Protein AF-A0A7W1LAW1-F1 (afdb_monomer)

Solvent-accessible surface area (backbone atoms only — not comparable to full-atom values): 31110 Å² total; per-residue (Å²): 113,47,25,36,40,36,45,37,29,36,28,48,44,79,23,40,39,63,54,50,52,53,54,48,34,58,75,53,69,32,16,37,35,33,28,38,26,13,48,27,31,40,35,38,43,34,35,48,66,65,42,53,53,50,50,54,53,42,59,76,77,46,74,44,93,70,39,42,81,74,46,75,48,78,43,81,50,84,79,80,81,58,91,52,61,48,80,49,80,64,45,84,46,90,96,44,71,52,47,71,36,72,60,38,70,74,40,72,68,58,52,49,38,31,73,30,88,86,38,91,41,42,71,37,92,75,64,58,41,23,88,25,26,84,35,46,80,40,51,74,48,71,37,74,42,34,79,33,26,70,49,48,84,44,64,66,42,72,70,54,45,52,34,30,72,31,85,88,36,79,35,27,72,21,58,76,60,61,41,79,89,34,37,88,81,54,66,31,72,48,98,88,66,51,77,38,57,45,75,58,13,56,54,51,50,52,52,40,28,75,72,42,33,78,45,79,45,78,54,88,91,46,76,42,84,44,52,37,89,87,34,64,67,27,47,52,52,48,24,62,78,67,72,44,85,74,75,77,65,72,61,51,60,76,69,72,59,83,62,72,45,68,73,26,79,80,68,78,64,90,82,54,83,50,48,55,67,33,86,60,41,24,62,53,46,15,53,50,37,31,54,48,31,68,74,44,56,82,62,42,36,30,15,59,43,46,23,47,58,56,45,17,36,35,18,11,44,71,31,62,34,92,71,41,33,70,35,70,41,45,20,49,41,17,35,54,33,50,39,49,17,34,46,43,19,53,52,41,29,39,77,62,26,76,77,45,34,34,45,45,32,31,65,55,63,43,52,38,45,75,52,93,48,69,67,45,41,52,50,21,54,49,53,55,52,57,68,44,46,50,58,25,44,38,62,38,43,86,67,56,73,68,58,49,50,53,40,45,79,36,75,42,51,70,70,58,52,54,45,30,57,71,60,42,72,64,95,47,42,32,42,18,39,23,49,47,53,72,33,22,34,33,36,44,97,86,76,50,72,50,72,36,70,80,74,46,66,52,56,56,50,45,56,52,35,73,73,67,72,49,41,32,24,40,52,30,31,58,42,54,66,93,50,21,49,62,48,51,54,52,55,49,50,38,52,54,52,40,31,76,73,67,44,52,55,65,50,76,43,66,48,32,68,40,39,42,63,19,61,96,55,71,64,65,47,94,73,79,40,78,42,61,36,25,29,13,40,89,86,68,47,72,34,74,41,30,55,52,50,52,48,50,47,71,77,46,70,83,60,67,63,65,51,102,59,96,81,79,86,83,130

Radius of gyration: 33.54 Å; Cα contacts (8 Å, |Δi|>4): 1027; chains: 1; bounding box: 86×45×91 Å

Mean predicted aligned error: 12.06 Å

Nearest PDB structures (foldseek):
  3vth-assembly1_A  TM=9.175E-01  e=1.031E-30  Caldanaerobacter subterraneus subsp. tengcongensis MB4
  2ces-assembly1_A  TM=7.962E-01  e=9.218E-17  Thermotoga maritima
  1oin-assembly1_A  TM=7.964E-01  e=3.143E-16  Thermotoga maritima
  2ces-assembly2_B  TM=7.969E-01  e=3.745E-16  Thermotoga maritima
  2cbu-assembly1_A  TM=7.897E-01  e=8.993E-16  Thermotoga maritima

Sequence (571 aa):
LKRARLEIYGVVQGVGFRPFVYAAAKKFNLKGFVGNASGGVFVEVEGETADLSDFQNFLNSNHPPLAHITAIHTKEIAMQFSTDFYIAESENRAGENTLVSPDVSVCEDCRRELFDDNDRRFRYPFINCTNCGTRFTITKDVPYDRPKTTMSVFEMCEQCQNEYDNPLDRRFHAQPNACAECGPNVWFIGKNGEKICEENAISATQNALLNGEIVAVKGIGGFHLACDAGNNEALSKLRMRKGRIDKPFAVMREMNIEPILDLCHFGMPDWLGNSFQDPEFPEAFARYARAFATRYPWIKFYTPVNEIFICAKFSALNGWWNEQEKSDRAFITATKNLVKASVLAMKEILEIQPEAVFIQSESSERTHAVCNCEETQKRADWENQVRFLPFDLLYCHQVRADVHGWLLDNGVSQDEYDWFMSHGIYERCVMGNDYYETNERILQHDGGEYVGEVFGWYLVTHEYYLRYRKPVMHTETNQKSQDAVVWLWRQWQNLLYMRERGIPVLGFTWYSLIDQVDWDTELREANNRVNPFGLYDMNRKIRPVGEAYKQIIKEYEEISVVPRSGILSVT

Secondary structure (DSSP, 8-state):
-EEEEEEEEEE-BSSSHHHHHHHHHHHTT-EEEEEEETTEEEEEEEE-HHHHHHHHHHHHH---TT-EEEEEEEEEE-----S-EEEPPPBP-TT---PBPPPBPPPHHHHHHHH-TTSTTTT-TT--BTTBB-SGGGB-SSS--GGGBGGGGSPPPHHHHHHHH-TTSTTTT-TT---TTTS---EEE-TT--EEETHHHHHHHHHHHHTT--EEEE-SSSEEEE--TT-HHHHHHHHHHHT-SSSPPTHHHHTT-PPEEES-SS---TTSTTGGG-TTHHHHHHHHHHHHHHH-TT--EEESSS-HHHHHIIIIIS--STT---SHHHHHHHHHHHHHHHHHHHHHHHHH-TT-EEEEEEE--EEEESSS-HHHHHHHHHHHHHTTHHHHHHTTPPPPHHHHHHHHHTT--HHHHHHHHHH---TTEEEEEE--GGGEEEE-TTS-EEES-SSHHHHHHHHHHHHH---EEE------TTTHHHHHHHHHHHHHHHHHTT--EEEE--S-SS-EESGGGTTSS----EE--SSB-TT-PBPHHHHHHHHHHHHHTT--SS-SS------

Foldseek 3Di:
DFKKKKFWAAQQALQCNQLVLQVLCVVLVWAFEWEAEQGGIMTMTDDDPVSVVVSVVCPVVDDGPQDDTPDMDMDTDDDDPGPHYYYDYYYYDPPHHGDKTAAFDADPVQVCLCCDPPRQQPVPPQGDASRHGHIPLFAQGDPDALCRGVNVVFDADPVQVCLCCDSVHRRPVNRQGHHPPRHDWDWAQDPVRDIDTHPVRVVVVVVCQVVLHWDFDQDSNGTDIDHDPVDPVSVVVVCVVVVPPDDDDPVCVVVVDQDADELAPLDDDPPQPQPLLRLCLLVVLLVVLLVVCQSVVPHAHYASHAALLCSLCCVACCLQGRNRHRDLLSSLSSLLSSLSSRLSSVVSNCVSHVNHAYAHEHELAAEAEPDPDPVSVVVRVVVLQVSCVSVCLQLLNDGDPVVVVSSVVSDQDPVSSVCSNPRHDQPRYAYAYEDEQQRYWYQDPVRDIDGGDDPDDQVSVVVVCVRRVHAYEPAEYWDAQVCGQVVVVVNVVSVVVCLVVVRQYQYYDYPDQEWDAPCVVPPSDRPRDTGRTHCAYPVRHGGPNVVSVVVCCVVCVPPDSGRPPDDDDDD

Structure (mmCIF, N/CA/C/O backbone):
data_AF-A0A7W1LAW1-F1
#
_entry.id   AF-A0A7W1LAW1-F1
#
loop_
_atom_site.group_PDB
_atom_site.id
_atom_site.type_symbol
_atom_site.label_atom_id
_atom_site.label_alt_id
_atom_site.label_comp_id
_atom_site.label_asym_id
_atom_site.label_entity_id
_atom_site.label_seq_id
_atom_site.pdbx_PDB_ins_code
_atom_site.Cartn_x
_atom_site.Cartn_y
_atom_site.Cartn_z
_atom_site.occupancy
_atom_site.B_iso_or_equiv
_atom_site.auth_seq_id
_atom_site.auth_comp_id
_atom_site.auth_asym_id
_atom_site.auth_atom_id
_atom_site.pdbx_PDB_model_num
ATOM 1 N N . LEU A 1 1 ? -57.074 2.735 32.587 1.00 86.19 1 LEU A N 1
ATOM 2 C CA . LEU A 1 1 ? -55.701 2.271 32.866 1.00 86.19 1 LEU A CA 1
ATOM 3 C C . LEU A 1 1 ? -55.541 0.862 32.322 1.00 86.19 1 LEU A C 1
ATOM 5 O O . LEU A 1 1 ? -56.518 0.117 32.331 1.00 86.19 1 LEU A O 1
ATOM 9 N N . LYS A 1 2 ? -54.350 0.522 31.842 1.00 93.00 2 LYS A N 1
ATOM 10 C CA . LYS A 1 2 ? -53.961 -0.823 31.414 1.00 93.00 2 LYS A CA 1
ATOM 11 C C . LYS A 1 2 ? -52.594 -1.158 31.997 1.00 93.00 2 LYS A C 1
ATOM 13 O O . LYS A 1 2 ? -51.851 -0.251 32.366 1.00 93.00 2 LYS A O 1
ATOM 18 N N . ARG A 1 3 ? -52.260 -2.447 32.025 1.00 95.12 3 ARG A N 1
ATOM 19 C CA . ARG A 1 3 ? -50.914 -2.931 32.325 1.00 95.12 3 ARG A CA 1
ATOM 20 C C . ARG A 1 3 ? -50.443 -3.869 31.223 1.00 95.12 3 ARG A C 1
ATOM 22 O O . ARG A 1 3 ? -51.189 -4.746 30.791 1.00 95.12 3 ARG A O 1
ATOM 29 N N . ALA A 1 4 ? -49.210 -3.691 30.773 1.00 95.19 4 ALA A N 1
ATOM 30 C CA . ALA A 1 4 ? -48.601 -4.511 29.738 1.00 95.19 4 ALA A CA 1
ATOM 31 C C . ALA A 1 4 ? -47.222 -5.008 30.177 1.00 95.19 4 ALA A C 1
ATOM 33 O O . ALA A 1 4 ? -46.466 -4.269 30.808 1.00 95.19 4 ALA A O 1
ATOM 34 N N . ARG A 1 5 ? -46.898 -6.247 29.799 1.00 95.50 5 ARG A N 1
ATOM 35 C CA . ARG A 1 5 ? -45.541 -6.794 29.824 1.00 95.50 5 ARG A CA 1
ATOM 36 C C . ARG A 1 5 ? -44.975 -6.764 28.412 1.00 95.50 5 ARG A C 1
ATOM 38 O O . ARG A 1 5 ? -45.609 -7.272 27.488 1.00 95.50 5 ARG A O 1
ATOM 45 N N . LEU A 1 6 ? -43.805 -6.163 28.258 1.00 95.19 6 LEU A N 1
ATOM 46 C CA . LEU A 1 6 ? -43.027 -6.146 27.031 1.00 95.19 6 LEU A CA 1
ATOM 47 C C . LEU A 1 6 ? -41.805 -7.045 27.227 1.00 95.19 6 LEU A C 1
ATOM 49 O O . LEU A 1 6 ? -41.094 -6.912 28.222 1.00 95.19 6 LEU A O 1
ATOM 53 N N . GLU A 1 7 ? -41.551 -7.929 26.272 1.00 94.00 7 GLU A N 1
ATOM 54 C CA . GLU A 1 7 ? -40.314 -8.702 26.160 1.00 94.00 7 GLU A CA 1
ATOM 55 C C . GLU A 1 7 ? -39.546 -8.206 24.935 1.00 94.00 7 GLU A C 1
ATOM 57 O O . GLU A 1 7 ? -40.050 -8.236 23.813 1.00 94.00 7 GLU A O 1
ATOM 62 N N . ILE A 1 8 ? -38.350 -7.675 25.172 1.00 93.81 8 ILE A N 1
ATOM 63 C CA . ILE A 1 8 ? -37.540 -6.962 24.188 1.00 93.81 8 ILE A CA 1
ATOM 64 C C . ILE A 1 8 ? -36.292 -7.796 23.904 1.00 93.81 8 ILE A C 1
ATOM 66 O O . ILE A 1 8 ? -35.518 -8.093 24.817 1.00 93.81 8 ILE A O 1
ATOM 70 N N . TYR A 1 9 ? -36.081 -8.134 22.635 1.00 91.94 9 TYR A N 1
ATOM 71 C CA . TYR A 1 9 ? -35.004 -9.011 22.175 1.00 91.94 9 TYR A CA 1
ATOM 72 C C . TYR A 1 9 ? -33.996 -8.258 21.305 1.00 91.94 9 TYR A C 1
ATOM 74 O O . TYR A 1 9 ? -34.349 -7.327 20.578 1.00 91.94 9 TYR A O 1
ATOM 82 N N . GLY A 1 10 ? -32.742 -8.710 21.310 1.00 89.00 10 GLY A N 1
ATOM 83 C CA . GLY A 1 10 ? -31.650 -8.155 20.505 1.00 89.00 10 GLY A CA 1
ATOM 84 C C . GLY A 1 10 ? -30.443 -7.771 21.356 1.00 89.00 10 GLY A C 1
ATOM 85 O O . GLY A 1 10 ? -30.240 -8.314 22.441 1.00 89.00 10 GLY A O 1
ATOM 86 N N . VAL A 1 11 ? -29.649 -6.809 20.884 1.00 89.88 11 VAL A N 1
ATOM 87 C CA . VAL A 1 11 ? -28.545 -6.220 21.657 1.00 89.88 11 VAL A CA 1
ATOM 88 C C . VAL A 1 11 ? -29.133 -5.153 22.576 1.00 89.88 11 VAL A C 1
ATOM 90 O O . VAL A 1 11 ? -29.127 -3.965 22.268 1.00 89.88 11 VAL A O 1
ATOM 93 N N . VAL A 1 12 ? -29.729 -5.589 23.683 1.00 91.00 12 VAL A N 1
ATOM 94 C CA . VAL A 1 12 ? -30.461 -4.713 24.622 1.00 91.00 12 VAL A CA 1
ATOM 95 C C . VAL A 1 12 ? -29.936 -4.799 26.053 1.00 91.00 12 VAL A C 1
ATOM 97 O O . VAL A 1 12 ? -30.442 -4.138 26.955 1.00 91.00 12 VAL A O 1
ATOM 100 N N . GLN A 1 13 ? -28.867 -5.563 26.271 1.00 89.69 13 GLN A N 1
ATOM 101 C CA . GLN A 1 13 ? -28.192 -5.678 27.557 1.00 89.69 13 GLN A CA 1
ATOM 102 C C . GLN A 1 13 ? -26.779 -5.105 27.504 1.00 89.69 13 GLN A C 1
ATOM 104 O O . GLN A 1 13 ? -26.076 -5.215 26.504 1.00 89.69 13 GLN A O 1
ATOM 109 N N . GLY A 1 14 ? -26.369 -4.452 28.593 1.00 84.56 14 GLY A N 1
ATOM 110 C CA . GLY A 1 14 ? -25.075 -3.768 28.669 1.00 84.56 14 GLY A CA 1
ATOM 111 C C . GLY A 1 14 ? -24.965 -2.505 27.81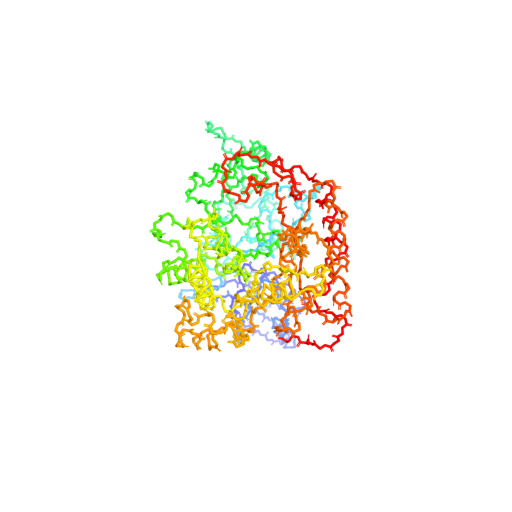3 1.00 84.56 14 GLY A C 1
ATOM 112 O O . GLY A 1 14 ? -23.883 -1.955 27.685 1.00 84.56 14 GLY A O 1
ATOM 113 N N . VAL A 1 15 ? -26.070 -1.999 27.270 1.00 88.56 15 VAL A N 1
ATOM 114 C CA . VAL A 1 15 ? -26.092 -0.841 26.353 1.00 88.56 15 VAL A CA 1
ATOM 115 C C . VAL A 1 15 ? -26.802 0.383 26.939 1.00 88.56 15 VAL A C 1
ATOM 117 O O . VAL A 1 15 ? -27.294 1.230 26.207 1.00 88.56 15 VAL A O 1
ATOM 120 N N . GLY A 1 16 ? -26.946 0.453 28.267 1.00 89.06 16 GLY A N 1
ATOM 121 C CA . GLY A 1 16 ? -27.706 1.529 28.923 1.00 89.06 16 GLY A CA 1
ATOM 122 C C . GLY A 1 16 ? -29.227 1.435 28.736 1.00 89.06 16 GLY A C 1
ATOM 123 O O . GLY A 1 16 ? -29.941 2.397 29.004 1.00 89.06 16 GLY A O 1
ATOM 124 N N . PHE A 1 17 ? -29.746 0.277 28.311 1.00 92.94 17 PHE A N 1
ATOM 125 C CA . PHE A 1 17 ? -31.169 0.111 27.998 1.00 92.94 17 PHE A CA 1
ATOM 126 C C . PHE A 1 17 ? -32.091 0.244 29.220 1.00 92.94 17 PHE A C 1
ATOM 128 O O . PHE A 1 17 ? -33.123 0.898 29.135 1.00 92.94 17 PHE A O 1
ATOM 135 N N . ARG A 1 18 ? -31.714 -0.314 30.381 1.00 93.62 18 ARG A N 1
ATOM 136 C CA . ARG A 1 18 ? -32.492 -0.184 31.632 1.00 93.62 18 ARG A CA 1
ATOM 137 C C . ARG A 1 18 ? -32.655 1.289 32.066 1.00 93.62 18 ARG A C 1
ATOM 139 O O . ARG A 1 18 ? -33.799 1.705 32.238 1.00 93.62 18 ARG A O 1
ATOM 146 N N . PRO A 1 19 ? -31.578 2.104 32.149 1.00 91.25 19 PRO A N 1
ATOM 147 C CA . PRO A 1 19 ? -31.673 3.560 32.307 1.00 91.25 19 PRO A CA 1
ATOM 148 C C . PRO A 1 19 ? -32.594 4.250 31.303 1.00 91.25 19 PRO A C 1
ATOM 150 O O . PRO A 1 19 ? -33.425 5.071 31.683 1.00 91.25 19 PRO A O 1
ATOM 153 N N . PHE A 1 20 ? -32.464 3.902 30.021 1.00 93.38 20 PHE A N 1
ATOM 154 C CA . PHE A 1 20 ? -33.264 4.491 28.952 1.00 93.38 20 PHE A CA 1
ATOM 155 C C . PHE A 1 20 ? -34.761 4.208 29.131 1.00 93.38 20 PHE A C 1
ATOM 157 O O . PHE A 1 20 ? -35.575 5.130 29.080 1.00 93.38 20 PHE A O 1
ATOM 164 N N . VAL A 1 21 ? -35.117 2.953 29.415 1.00 95.00 21 VAL A N 1
ATOM 165 C CA . VAL A 1 21 ? -36.499 2.542 29.688 1.00 95.00 21 VAL A CA 1
ATOM 166 C C . VAL A 1 21 ? -37.039 3.222 30.946 1.00 95.00 21 VAL A C 1
ATOM 168 O O . VAL A 1 21 ? -38.169 3.704 30.932 1.00 95.00 21 VAL A O 1
ATOM 171 N N . TYR A 1 22 ? -36.237 3.316 32.010 1.00 94.38 22 TYR A N 1
ATOM 172 C CA . TYR A 1 22 ? -36.608 4.023 33.237 1.00 94.38 22 TYR A CA 1
ATOM 173 C C . TYR A 1 22 ? -36.934 5.500 32.970 1.00 94.38 22 TYR A C 1
ATOM 175 O O . TYR A 1 22 ? -37.996 5.985 33.364 1.00 94.38 22 TYR A O 1
ATOM 183 N N . ALA A 1 23 ? -36.062 6.210 32.248 1.00 92.31 23 ALA A N 1
ATOM 184 C CA . ALA A 1 23 ? -36.278 7.610 31.894 1.00 92.31 23 ALA A CA 1
ATOM 185 C C . ALA A 1 23 ? -37.520 7.793 31.005 1.00 92.31 23 ALA A C 1
ATOM 187 O O . ALA A 1 23 ? -38.315 8.709 31.229 1.00 92.31 23 ALA A O 1
ATOM 188 N N . ALA A 1 24 ? -37.725 6.898 30.034 1.00 93.88 24 ALA A N 1
ATOM 189 C CA . ALA A 1 24 ? -38.908 6.906 29.184 1.00 93.88 24 ALA A CA 1
ATOM 190 C C . ALA A 1 24 ? -40.191 6.678 30.001 1.00 93.88 24 ALA A C 1
ATOM 192 O O . ALA A 1 24 ? -41.136 7.453 29.876 1.00 93.88 24 ALA A O 1
ATOM 193 N N . ALA A 1 25 ? -40.219 5.686 30.894 1.00 94.50 25 ALA A N 1
ATOM 194 C CA . ALA A 1 25 ? -41.386 5.409 31.728 1.00 94.50 25 ALA A CA 1
ATOM 195 C C . ALA A 1 25 ? -41.758 6.612 32.610 1.00 94.50 25 ALA A C 1
ATOM 197 O O . ALA A 1 25 ? -42.929 6.980 32.683 1.00 94.50 25 ALA A O 1
ATOM 198 N N . LYS A 1 26 ? -40.767 7.294 33.204 1.00 93.06 26 LYS A N 1
ATOM 199 C CA . LYS A 1 26 ? -40.995 8.533 33.967 1.00 93.06 26 LYS A CA 1
ATOM 200 C C . LYS A 1 26 ? -41.531 9.665 33.086 1.00 93.06 26 LYS A C 1
ATOM 202 O O . LYS A 1 26 ? -42.456 10.356 33.504 1.00 93.06 26 LYS A O 1
ATOM 207 N N . LYS A 1 27 ? -41.000 9.833 31.868 1.00 93.00 27 LYS A N 1
ATOM 208 C CA . LYS A 1 27 ? -41.452 10.849 30.899 1.00 93.00 27 LYS A CA 1
ATOM 209 C C . LYS A 1 27 ? -42.930 10.689 30.525 1.00 93.00 27 LYS A C 1
ATOM 211 O O . LYS A 1 27 ? -43.625 11.691 30.411 1.00 93.00 27 LYS A O 1
ATOM 216 N N . PHE A 1 28 ? -43.397 9.453 30.362 1.00 93.81 28 PHE A N 1
ATOM 217 C CA . PHE A 1 28 ? -44.795 9.130 30.042 1.00 93.81 28 PHE A CA 1
ATOM 218 C C . PHE A 1 28 ? -45.654 8.847 31.289 1.00 93.81 28 PHE A C 1
ATOM 220 O O . PHE A 1 28 ? -46.744 8.306 31.174 1.00 93.81 28 PHE A O 1
ATOM 227 N N . ASN A 1 29 ? -45.165 9.178 32.492 1.00 92.75 29 ASN A N 1
ATOM 228 C CA . ASN A 1 29 ? -45.861 8.972 33.768 1.00 92.75 29 ASN A CA 1
ATOM 229 C C . ASN A 1 29 ? -46.359 7.525 34.019 1.00 92.75 29 ASN A C 1
ATOM 231 O O . ASN A 1 29 ? -47.333 7.302 34.741 1.00 92.75 29 ASN A O 1
ATOM 235 N N . LEU A 1 30 ? -45.660 6.528 33.473 1.00 95.12 30 LEU A N 1
ATOM 236 C CA . LEU A 1 30 ? -45.967 5.107 33.648 1.00 95.12 30 LEU A CA 1
ATOM 237 C C . LEU A 1 30 ? -45.359 4.561 34.948 1.00 95.12 30 LEU A C 1
ATOM 239 O O . LEU A 1 30 ? -44.308 5.020 35.402 1.00 95.12 30 LEU A O 1
ATOM 243 N N . LYS A 1 31 ? -46.018 3.564 35.547 1.00 96.06 31 LYS A N 1
ATOM 244 C CA . LYS A 1 31 ? -45.586 2.860 36.774 1.00 96.06 31 LYS A CA 1
ATOM 245 C C . LYS A 1 31 ? -45.232 1.409 36.460 1.00 96.06 31 LYS A C 1
ATOM 247 O O . LYS A 1 31 ? -45.749 0.868 35.492 1.00 96.06 31 LYS A O 1
ATOM 252 N N . GLY A 1 32 ? -44.362 0.766 37.239 1.00 95.81 32 GLY A N 1
ATOM 253 C CA . GLY A 1 32 ? -43.934 -0.618 36.996 1.00 95.81 32 GLY A CA 1
ATOM 254 C C . GLY A 1 32 ? -42.427 -0.833 37.134 1.00 95.81 32 GLY A C 1
ATOM 255 O O . GLY A 1 32 ? -41.823 -0.333 38.079 1.00 95.81 32 GLY A O 1
ATOM 256 N N . PHE A 1 33 ? -41.814 -1.614 36.246 1.00 96.06 33 PHE A N 1
ATOM 257 C CA . PHE A 1 33 ? -40.379 -1.888 36.323 1.00 96.06 33 PHE A CA 1
ATOM 258 C C . PHE A 1 33 ? 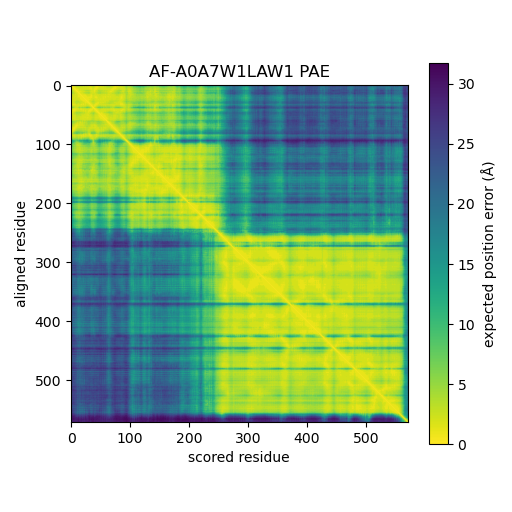-39.753 -2.371 35.012 1.00 96.06 33 PHE A C 1
ATOM 260 O O . PHE A 1 33 ? -40.438 -2.806 34.090 1.00 96.06 33 PHE A O 1
ATOM 267 N N . VAL A 1 34 ? -38.420 -2.332 34.950 1.00 96.44 34 VAL A N 1
ATOM 268 C CA . VAL A 1 34 ? -37.607 -2.931 33.878 1.00 96.44 34 VAL A CA 1
ATOM 269 C C . VAL A 1 34 ? -36.488 -3.789 34.461 1.00 96.44 34 VAL A C 1
ATOM 271 O O . VAL A 1 34 ? -35.840 -3.372 35.414 1.00 96.44 34 VAL A O 1
ATOM 274 N N . GLY A 1 35 ? -36.219 -4.954 33.877 1.00 93.81 35 GLY A N 1
ATOM 275 C CA . GLY A 1 35 ? -35.133 -5.841 34.301 1.00 93.81 35 GLY A CA 1
ATOM 276 C C . GLY A 1 35 ? -34.525 -6.623 33.138 1.00 93.81 35 GLY A C 1
ATOM 277 O O . GLY A 1 35 ? -35.099 -6.701 32.049 1.00 93.81 35 GLY A O 1
ATOM 278 N N . ASN A 1 36 ? -33.339 -7.194 33.351 1.00 92.75 36 ASN A N 1
ATOM 279 C CA . ASN A 1 36 ? -32.736 -8.091 32.365 1.00 92.75 36 ASN A CA 1
ATOM 280 C C . ASN A 1 36 ? -33.229 -9.525 32.600 1.00 92.75 36 ASN A C 1
ATOM 282 O O . ASN A 1 36 ? -33.278 -9.984 33.736 1.00 92.75 36 ASN A O 1
ATOM 286 N N . ALA A 1 37 ? -33.527 -10.256 31.531 1.00 89.69 37 ALA A N 1
ATOM 287 C CA . ALA A 1 37 ? -33.763 -11.698 31.556 1.00 89.69 37 ALA A CA 1
ATOM 288 C C . ALA A 1 37 ? -32.738 -12.433 30.684 1.00 89.69 37 ALA A C 1
ATOM 290 O O . ALA A 1 37 ? -32.059 -11.815 29.868 1.00 89.69 37 ALA A O 1
ATOM 291 N N . SER A 1 38 ? -32.615 -13.753 30.817 1.00 86.06 38 SER A N 1
ATOM 292 C CA . SER A 1 38 ? -31.659 -14.528 30.009 1.00 86.06 38 SER A CA 1
ATOM 293 C C . SER A 1 38 ? -31.866 -14.344 28.493 1.00 86.06 38 SER A C 1
ATOM 295 O O . SER A 1 38 ? -30.883 -14.265 27.761 1.00 86.06 38 SER A O 1
ATOM 297 N N . GLY A 1 39 ? -33.112 -14.174 28.027 1.00 84.38 39 GLY A N 1
ATOM 298 C CA . GLY A 1 39 ? -33.441 -13.925 26.618 1.00 84.38 39 GLY A CA 1
ATOM 299 C C . GLY A 1 39 ? -33.468 -12.462 26.151 1.00 84.38 39 GLY A C 1
ATOM 300 O O . GLY A 1 39 ? -33.594 -12.225 24.954 1.00 84.38 39 GLY A O 1
ATOM 301 N N . GLY A 1 40 ? -33.356 -11.461 27.033 1.00 91.50 40 GLY A N 1
ATOM 302 C CA . GLY A 1 40 ? -33.563 -10.061 26.631 1.00 91.50 40 GLY A CA 1
ATOM 303 C C . GLY A 1 40 ? -33.835 -9.102 27.786 1.00 91.50 40 GLY A C 1
ATOM 304 O O . GLY A 1 40 ? -33.320 -9.276 28.885 1.00 91.50 40 GLY A O 1
ATOM 305 N N . VAL A 1 41 ? -34.627 -8.063 27.556 1.00 93.94 41 VAL A N 1
ATOM 306 C CA . VAL A 1 41 ? -35.091 -7.138 28.604 1.00 93.94 41 VAL A CA 1
ATOM 307 C C . VAL A 1 41 ? -36.594 -7.301 28.761 1.00 93.94 41 VAL A C 1
ATOM 309 O O . VAL A 1 41 ? -37.316 -7.320 27.768 1.00 93.94 41 VAL A O 1
ATOM 312 N N . PHE A 1 42 ? -37.074 -7.4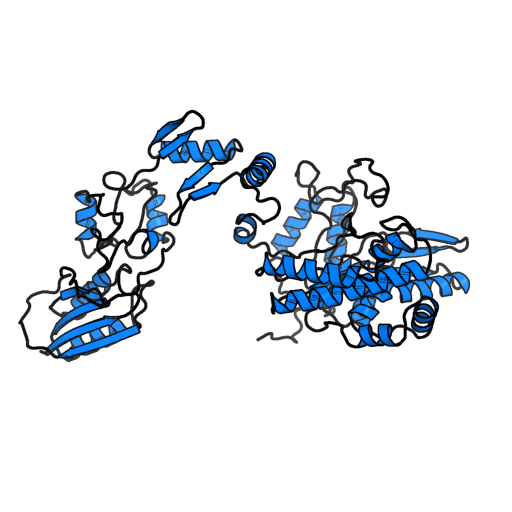02 29.998 1.00 94.75 42 PHE A N 1
ATOM 313 C CA . PHE A 1 42 ? -38.504 -7.352 30.282 1.00 94.75 42 PHE A CA 1
ATOM 314 C C . PHE A 1 42 ? -38.870 -5.999 30.880 1.00 94.75 42 PHE A C 1
ATOM 316 O O . PHE A 1 42 ? -38.135 -5.435 31.691 1.00 94.75 42 PHE A O 1
ATOM 323 N N . VAL A 1 43 ? -40.028 -5.491 30.479 1.00 96.25 43 VAL A N 1
ATOM 324 C CA . VAL A 1 43 ? -40.603 -4.251 30.992 1.00 96.25 43 VAL A CA 1
ATOM 325 C C . VAL A 1 43 ? -42.037 -4.533 31.388 1.00 96.25 43 VAL A C 1
ATOM 327 O O . VAL A 1 43 ? -42.793 -5.099 30.605 1.00 96.25 43 VAL A O 1
ATOM 330 N N . GLU A 1 44 ? -42.437 -4.109 32.575 1.00 96.00 44 GLU A N 1
ATOM 331 C CA . GLU A 1 44 ? -43.839 -4.044 32.953 1.00 96.00 44 GLU A CA 1
ATOM 332 C C . GLU A 1 44 ? -44.221 -2.598 33.213 1.00 96.00 44 GLU A C 1
ATOM 334 O O . GLU A 1 44 ? -43.578 -1.909 34.000 1.00 96.00 44 GLU A O 1
ATOM 339 N N . VAL A 1 45 ? -45.263 -2.140 32.529 1.00 96.00 45 VAL A N 1
ATOM 340 C CA . VAL A 1 45 ? -45.755 -0.765 32.613 1.00 96.00 45 VAL A CA 1
ATOM 341 C C . VAL A 1 45 ? -47.257 -0.757 32.833 1.00 96.00 45 VAL A C 1
ATOM 343 O O . VAL A 1 45 ? -47.995 -1.516 32.207 1.00 96.00 45 VAL A O 1
ATOM 346 N N . GLU A 1 46 ? -47.703 0.123 33.717 1.00 95.19 46 GLU A N 1
ATOM 347 C CA . GLU A 1 46 ? -49.089 0.389 34.068 1.00 95.19 46 GLU A CA 1
ATOM 348 C C . GLU A 1 46 ? -49.363 1.892 33.938 1.00 95.19 46 GLU A C 1
ATOM 350 O O . GLU A 1 46 ? -48.580 2.711 34.423 1.00 95.19 46 GLU A O 1
ATOM 355 N N . GLY A 1 47 ? -50.460 2.259 33.275 1.00 94.50 47 GLY A N 1
ATOM 356 C CA . GLY A 1 47 ? -50.806 3.662 33.035 1.00 94.50 47 GLY A CA 1
ATOM 357 C C . GLY A 1 47 ? -52.026 3.852 32.140 1.00 94.50 47 GLY A C 1
ATOM 358 O O . GLY A 1 47 ? -52.819 2.925 31.927 1.00 94.50 47 GLY A O 1
ATOM 359 N N . GLU A 1 48 ? -52.222 5.071 31.640 1.00 94.19 48 GLU A N 1
ATOM 360 C CA . GLU A 1 48 ? -53.272 5.347 30.664 1.00 94.19 48 GLU A CA 1
ATOM 361 C C . GLU A 1 48 ? -52.977 4.649 29.333 1.00 94.19 48 GLU A C 1
ATOM 363 O O . GLU A 1 48 ? -51.829 4.441 28.946 1.00 94.19 48 GLU A O 1
ATOM 368 N N . THR A 1 49 ? -54.033 4.248 28.622 1.00 91.19 49 THR A N 1
ATOM 369 C CA . THR A 1 49 ? -53.886 3.515 27.357 1.00 91.19 49 THR A CA 1
ATOM 370 C C . THR A 1 49 ? -53.115 4.331 26.315 1.00 91.19 49 THR A C 1
ATOM 372 O O . THR A 1 49 ? -52.350 3.750 25.552 1.00 91.19 49 THR A O 1
ATOM 375 N N . ALA A 1 50 ? -53.300 5.656 26.299 1.00 91.88 50 ALA A N 1
ATOM 376 C CA . ALA A 1 50 ? -52.585 6.559 25.400 1.00 91.88 50 ALA A CA 1
ATOM 377 C C . ALA A 1 50 ? -51.080 6.596 25.718 1.00 91.88 50 ALA A C 1
ATOM 379 O O . ALA A 1 50 ? -50.275 6.298 24.839 1.00 91.88 50 ALA A O 1
ATOM 380 N N . ASP A 1 51 ? -50.713 6.821 26.984 1.00 94.00 51 ASP A N 1
ATOM 381 C CA . ASP A 1 51 ? -49.313 6.853 27.434 1.00 94.00 51 ASP A CA 1
ATOM 382 C C . ASP A 1 51 ? -48.574 5.535 27.154 1.00 94.00 51 ASP A C 1
ATOM 384 O O . ASP A 1 51 ? -47.404 5.531 26.773 1.00 94.00 51 ASP A O 1
ATOM 388 N N . LEU A 1 52 ? -49.259 4.394 27.301 1.00 91.94 52 LEU A N 1
ATOM 389 C CA . LEU A 1 52 ? -48.710 3.076 26.969 1.00 91.94 52 LEU A CA 1
ATOM 390 C C . LEU A 1 52 ? -48.406 2.924 25.476 1.00 91.94 52 LEU A C 1
ATOM 392 O O . LEU A 1 52 ? -47.358 2.381 25.116 1.00 91.94 52 LEU A O 1
ATOM 396 N N . SER A 1 53 ? -49.313 3.382 24.610 1.00 91.25 53 SER A N 1
ATOM 397 C CA . SER A 1 53 ? -49.095 3.372 23.163 1.00 91.25 53 SER A CA 1
ATOM 398 C C . SER A 1 53 ? -47.955 4.310 22.763 1.00 91.25 53 SER A C 1
ATOM 400 O O . SER A 1 53 ? -47.094 3.914 21.975 1.00 91.25 53 SER A O 1
ATOM 402 N N . ASP A 1 54 ? -47.886 5.504 23.350 1.00 93.56 54 ASP A N 1
ATOM 403 C CA . ASP A 1 54 ? -46.816 6.467 23.079 1.00 93.56 54 ASP A CA 1
ATOM 404 C C . ASP A 1 54 ? -45.451 5.961 23.553 1.00 93.56 54 ASP A C 1
ATOM 406 O O . ASP A 1 54 ? -44.458 6.076 22.832 1.00 93.56 54 ASP A O 1
ATOM 410 N N . PHE A 1 55 ? -45.395 5.309 24.715 1.00 94.31 55 PHE A N 1
ATOM 411 C CA . PHE A 1 55 ? -44.187 4.661 25.215 1.00 94.31 55 PHE A CA 1
ATOM 412 C C . PHE A 1 55 ? -43.702 3.533 24.293 1.00 94.31 55 PHE A C 1
ATOM 414 O O . PHE A 1 55 ? -42.513 3.464 23.981 1.00 94.31 55 PHE A O 1
ATOM 421 N N . GLN A 1 56 ? -44.600 2.675 23.798 1.00 90.94 56 GLN A N 1
ATOM 422 C CA . GLN A 1 56 ? -44.242 1.618 22.840 1.00 90.94 56 GLN A CA 1
ATOM 423 C C . GLN A 1 56 ? -43.708 2.191 21.522 1.00 90.94 56 GLN A C 1
ATOM 425 O O . GLN A 1 56 ? -42.684 1.732 21.013 1.00 90.94 56 GLN A O 1
ATOM 430 N N . ASN A 1 57 ? -44.355 3.229 20.990 1.00 90.81 57 ASN A N 1
ATOM 431 C CA . ASN A 1 57 ? -43.890 3.927 19.791 1.00 90.81 57 ASN A CA 1
ATOM 432 C C . ASN A 1 57 ? -42.527 4.596 20.013 1.00 90.81 57 ASN A C 1
ATOM 434 O O . ASN A 1 57 ? -41.666 4.570 19.127 1.00 90.81 57 ASN A O 1
ATOM 438 N N . PHE A 1 58 ? -42.306 5.148 21.210 1.00 93.12 58 PHE A N 1
ATOM 439 C CA . PHE A 1 58 ? -41.037 5.745 21.596 1.00 93.12 58 PHE A CA 1
ATOM 440 C C . PHE A 1 58 ? -39.910 4.711 21.628 1.00 93.12 58 PHE A C 1
ATOM 442 O O . PHE A 1 58 ? -38.868 4.986 21.043 1.00 93.12 58 PHE A O 1
ATOM 449 N N . LEU A 1 59 ? -40.121 3.533 22.230 1.00 90.75 59 LEU A N 1
ATOM 450 C CA . LEU A 1 59 ? -39.122 2.453 22.263 1.00 90.75 59 LEU A CA 1
ATOM 451 C C . LEU A 1 59 ? -38.783 1.903 20.870 1.00 90.75 59 LEU A C 1
ATOM 453 O O . LEU A 1 59 ? -37.646 1.507 20.634 1.00 90.75 59 LEU A O 1
ATOM 457 N N . ASN A 1 60 ? -39.748 1.882 19.946 1.00 85.88 60 ASN A N 1
ATOM 458 C CA . ASN A 1 60 ? -39.496 1.472 18.560 1.00 85.88 60 ASN A CA 1
ATOM 459 C C . ASN A 1 60 ? -38.685 2.517 17.779 1.00 85.88 60 ASN A C 1
ATOM 461 O O . ASN A 1 60 ? -37.880 2.158 16.927 1.00 85.88 60 ASN A O 1
ATOM 465 N N . SER A 1 61 ? -38.909 3.806 18.054 1.00 87.75 61 SER A N 1
ATOM 466 C CA . SER A 1 61 ? -38.287 4.911 17.305 1.00 87.75 61 SER A CA 1
ATOM 467 C C . SER A 1 61 ? -36.992 5.435 17.930 1.00 87.75 61 SER A C 1
ATOM 469 O O . SER A 1 61 ? -36.234 6.138 17.270 1.00 87.75 61 SER A O 1
ATOM 471 N N . ASN A 1 62 ? -36.753 5.156 19.212 1.00 90.50 62 ASN A N 1
ATOM 472 C CA . ASN A 1 62 ? -35.629 5.680 19.977 1.00 90.50 62 ASN A CA 1
ATOM 473 C C . ASN A 1 62 ? -35.009 4.555 20.796 1.00 90.50 62 ASN A C 1
ATOM 475 O O . ASN A 1 62 ? -35.709 3.787 21.452 1.00 90.50 62 ASN A O 1
ATOM 479 N N . HIS A 1 63 ? -33.685 4.506 20.818 1.00 86.94 63 HIS A N 1
ATOM 480 C CA . HIS A 1 63 ? -32.936 3.553 21.621 1.00 86.94 63 HIS A CA 1
ATOM 481 C C . HIS A 1 63 ? -31.531 4.103 21.908 1.00 86.94 63 HIS A C 1
ATOM 483 O O . HIS A 1 63 ? -31.072 5.019 21.218 1.00 86.94 63 HIS A O 1
ATOM 489 N N . PRO A 1 64 ? -30.824 3.572 22.921 1.00 87.19 64 PRO A N 1
ATOM 490 C CA . PRO A 1 64 ? -29.426 3.913 23.152 1.00 87.19 64 PRO A CA 1
ATOM 491 C C . PRO A 1 64 ? -28.549 3.669 21.909 1.00 87.19 64 PRO A C 1
ATOM 493 O O . PRO A 1 64 ? -28.871 2.783 21.112 1.00 87.19 64 PRO A O 1
ATOM 496 N N . PRO A 1 65 ? -27.408 4.372 21.759 1.00 84.56 65 PRO A N 1
ATOM 497 C CA . PRO A 1 65 ? -26.561 4.279 20.563 1.00 84.56 65 PRO A CA 1
ATOM 498 C C . PRO A 1 65 ? -26.052 2.868 20.247 1.00 84.56 65 PRO A C 1
ATOM 500 O O . PRO A 1 65 ? -25.843 2.528 19.090 1.00 84.56 65 PRO A O 1
ATOM 503 N N . LEU A 1 66 ? -25.847 2.050 21.283 1.00 86.12 66 LEU A N 1
ATOM 504 C CA . LEU A 1 66 ? -25.353 0.676 21.152 1.00 86.12 66 LEU A CA 1
ATOM 505 C C . LEU A 1 66 ? -26.473 -0.366 21.109 1.00 86.12 66 LEU A C 1
ATOM 507 O O . LEU A 1 66 ? -26.200 -1.553 20.943 1.00 86.12 66 LEU A O 1
ATOM 511 N N . ALA A 1 67 ? -27.720 0.055 21.313 1.00 90.00 67 ALA A N 1
ATOM 512 C CA . ALA A 1 67 ? -28.840 -0.859 21.355 1.00 90.00 67 ALA A CA 1
ATOM 513 C C . ALA A 1 67 ? -29.324 -1.194 19.944 1.00 90.00 67 ALA A C 1
ATOM 515 O O . ALA A 1 67 ? -29.477 -0.312 19.102 1.00 90.00 67 ALA A O 1
ATOM 516 N N . HIS A 1 68 ? -29.626 -2.469 19.718 1.00 89.44 68 HIS A N 1
ATOM 517 C CA . HIS A 1 68 ? -30.274 -2.928 18.497 1.00 89.44 68 HIS A CA 1
ATOM 518 C C . HIS A 1 68 ? -31.421 -3.868 18.852 1.00 89.44 68 HIS A C 1
ATOM 520 O O . HIS A 1 68 ? -31.201 -4.999 19.294 1.00 89.44 68 HIS A O 1
ATOM 526 N N . ILE A 1 69 ? -32.647 -3.375 18.692 1.00 90.88 69 ILE A N 1
ATOM 527 C CA . ILE A 1 69 ? -33.868 -4.123 18.985 1.00 90.88 69 ILE A CA 1
ATOM 528 C C . ILE A 1 69 ? -34.228 -4.960 17.757 1.00 90.88 69 ILE A C 1
ATOM 530 O O . ILE A 1 69 ? -34.360 -4.433 16.657 1.00 90.88 69 ILE A O 1
ATOM 534 N N . THR A 1 70 ? -34.407 -6.262 17.958 1.00 89.56 70 THR A N 1
ATOM 535 C CA . THR A 1 70 ? -34.810 -7.212 16.903 1.00 89.56 70 THR A CA 1
ATOM 536 C C . THR A 1 70 ? -36.296 -7.543 16.963 1.00 89.56 70 THR A C 1
ATOM 538 O O . THR A 1 70 ? -36.925 -7.742 15.928 1.00 89.56 70 THR A O 1
ATOM 541 N N . ALA A 1 71 ? -36.870 -7.579 18.167 1.00 91.00 71 ALA A N 1
ATOM 542 C CA . ALA A 1 71 ? -38.290 -7.809 18.380 1.00 91.00 71 ALA A CA 1
ATOM 543 C C . ALA A 1 71 ? -38.747 -7.206 19.712 1.00 91.00 71 ALA A C 1
ATOM 545 O O . ALA A 1 71 ? -37.993 -7.182 20.688 1.00 91.00 71 ALA A O 1
ATOM 546 N N . ILE A 1 72 ? -40.007 -6.770 19.749 1.00 93.50 72 ILE A N 1
ATOM 547 C CA . ILE A 1 72 ? -40.729 -6.413 20.972 1.00 93.50 72 ILE A CA 1
ATOM 548 C C . ILE A 1 72 ? -42.034 -7.204 20.979 1.00 93.50 72 ILE A C 1
ATOM 550 O O . ILE A 1 72 ? -42.874 -7.033 20.095 1.00 93.50 72 ILE A O 1
ATOM 554 N N . HIS A 1 73 ? -42.214 -8.066 21.974 1.00 93.75 73 HIS A N 1
ATOM 555 C CA . HIS A 1 73 ? -43.465 -8.781 22.201 1.00 93.75 73 HIS A CA 1
ATOM 556 C C . HIS A 1 73 ? -44.219 -8.140 23.355 1.00 93.75 73 HIS A C 1
ATOM 558 O O . HIS A 1 73 ? -43.715 -8.078 24.472 1.00 93.75 73 HIS A O 1
ATOM 564 N N . THR A 1 74 ? -45.445 -7.699 23.096 1.00 94.00 74 THR A N 1
ATOM 565 C CA . THR A 1 74 ? -46.292 -7.047 24.097 1.00 94.00 74 THR A CA 1
ATOM 566 C C . THR A 1 74 ? -47.458 -7.951 24.466 1.00 94.00 74 THR A C 1
ATOM 568 O O . THR A 1 74 ? -48.165 -8.457 23.595 1.00 94.00 74 THR A O 1
ATOM 571 N N . LYS A 1 75 ? -47.710 -8.102 25.767 1.00 94.44 75 LYS A N 1
ATOM 572 C CA . LYS A 1 75 ? -48.867 -8.815 26.307 1.00 94.44 75 LYS A CA 1
ATOM 573 C C . LYS A 1 75 ? -49.567 -7.977 27.371 1.00 94.44 75 LYS A C 1
ATOM 575 O O . LYS A 1 75 ? -48.932 -7.507 28.309 1.00 94.44 75 LYS A O 1
ATOM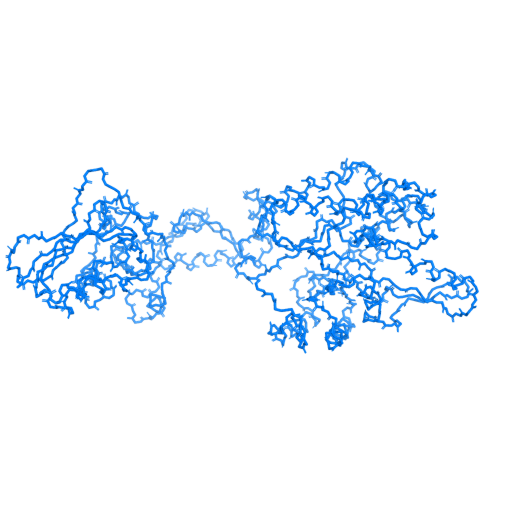 580 N N . GLU A 1 76 ? -50.882 -7.822 27.252 1.00 94.75 76 GLU A N 1
ATOM 581 C CA . GLU A 1 76 ? -51.703 -7.212 28.305 1.00 94.75 76 GLU A CA 1
ATOM 582 C C . GLU A 1 76 ? -51.815 -8.174 29.502 1.00 94.75 76 GLU A C 1
ATOM 584 O O . GLU A 1 76 ? -52.018 -9.380 29.327 1.00 94.75 76 GLU A O 1
ATOM 589 N N . ILE A 1 77 ? -51.640 -7.652 30.716 1.00 94.94 77 ILE A N 1
ATOM 590 C CA . ILE A 1 77 ? -51.639 -8.418 31.971 1.00 94.94 77 ILE A CA 1
ATOM 591 C C . ILE A 1 77 ? -52.529 -7.742 33.026 1.00 94.94 77 ILE A C 1
ATOM 593 O O . ILE A 1 77 ? -52.931 -6.591 32.875 1.00 94.94 77 ILE A O 1
ATOM 597 N N . ALA A 1 78 ? -52.859 -8.462 34.102 1.00 93.19 78 ALA A N 1
ATOM 598 C CA . ALA A 1 78 ? -53.725 -7.948 35.165 1.00 93.19 78 ALA A CA 1
ATOM 599 C C . ALA A 1 78 ? -53.075 -6.782 35.935 1.00 93.19 78 ALA A C 1
ATOM 601 O O . ALA A 1 78 ? -51.891 -6.842 36.266 1.00 93.19 78 ALA A O 1
ATOM 602 N N . MET A 1 79 ? -53.862 -5.749 36.246 1.00 92.31 79 MET A N 1
ATOM 603 C CA . MET A 1 79 ? -53.434 -4.550 36.986 1.00 92.31 79 MET A CA 1
ATOM 604 C C . MET A 1 79 ? -52.818 -4.892 38.351 1.00 92.31 79 MET A C 1
ATOM 606 O O . MET A 1 79 ? -53.298 -5.802 39.027 1.00 92.31 79 MET A O 1
ATOM 610 N N . GLN A 1 80 ? -51.791 -4.144 38.767 1.00 90.19 80 GLN A N 1
ATOM 611 C CA . GLN A 1 80 ? -51.167 -4.270 40.093 1.00 90.19 80 GLN A CA 1
ATOM 612 C C . GLN A 1 80 ? -51.222 -2.973 40.911 1.00 90.19 80 GLN A C 1
ATOM 614 O O . GLN A 1 80 ? -51.006 -3.031 42.119 1.00 90.19 80 GLN A O 1
ATOM 619 N N . PHE A 1 81 ? -51.577 -1.837 40.301 1.00 88.00 81 PHE A N 1
ATOM 620 C CA . PHE A 1 81 ? -51.664 -0.532 40.961 1.00 88.00 81 PHE A CA 1
ATOM 621 C C . PHE A 1 81 ? -50.329 -0.099 41.577 1.00 88.00 81 PHE A C 1
ATOM 623 O O . PHE A 1 81 ? -50.271 0.406 42.699 1.00 88.00 81 PHE A O 1
ATOM 630 N N . SER A 1 82 ? -49.242 -0.307 40.828 1.00 89.50 82 SER A N 1
ATOM 631 C CA . SER A 1 82 ? -47.893 0.114 41.217 1.00 89.50 82 SER A CA 1
ATOM 632 C C . SER A 1 82 ? -47.825 1.626 41.438 1.00 89.50 82 SER A C 1
ATOM 634 O O . SER A 1 82 ? -48.350 2.409 40.649 1.00 89.50 82 SER A O 1
ATOM 636 N N . THR A 1 83 ? -47.138 2.051 42.497 1.00 88.94 83 THR A N 1
ATOM 637 C CA . THR A 1 83 ? -47.019 3.472 42.861 1.00 88.94 83 THR A CA 1
ATOM 638 C C . THR A 1 83 ? -45.848 4.174 42.180 1.00 88.94 83 THR A C 1
ATOM 640 O O . THR A 1 83 ? -45.883 5.396 42.022 1.00 88.94 83 THR A O 1
ATOM 643 N N . ASP A 1 84 ? -44.835 3.424 41.735 1.00 92.88 84 ASP A N 1
ATOM 644 C CA . ASP A 1 84 ? -43.665 3.977 41.056 1.00 92.88 84 ASP A CA 1
ATOM 645 C C . ASP A 1 84 ? -43.125 3.084 39.924 1.00 92.88 84 ASP A C 1
ATOM 647 O O . ASP A 1 84 ? -43.620 1.977 39.707 1.00 92.88 84 ASP A O 1
ATOM 651 N N . PHE A 1 85 ? -42.133 3.592 39.185 1.00 94.81 85 PHE A N 1
ATOM 652 C CA . PHE A 1 85 ? -41.332 2.852 38.213 1.00 94.81 85 PHE A CA 1
ATOM 653 C C . PHE A 1 85 ? -39.885 2.688 38.696 1.00 94.81 85 PHE A C 1
ATOM 655 O O . PHE A 1 85 ? -39.262 3.693 39.040 1.00 94.81 85 PHE A O 1
ATOM 662 N N . TYR A 1 86 ? -39.339 1.466 38.687 1.00 93.38 86 TYR A N 1
ATOM 663 C CA . TYR A 1 86 ? -37.973 1.162 39.150 1.00 93.38 86 TYR A CA 1
ATOM 664 C C . TYR A 1 86 ? -37.244 0.131 38.266 1.00 93.38 86 TYR A C 1
ATOM 666 O O . TYR A 1 86 ? -37.844 -0.520 37.414 1.00 93.38 86 TYR A O 1
ATOM 674 N N . ILE A 1 87 ? -35.928 -0.017 38.439 1.00 92.94 87 ILE A N 1
ATOM 675 C CA . ILE A 1 87 ? -35.151 -1.070 37.766 1.00 92.94 87 ILE A CA 1
ATOM 676 C C . ILE A 1 87 ? -35.132 -2.304 38.677 1.00 92.94 87 ILE A C 1
ATOM 678 O O . ILE A 1 87 ? -34.660 -2.232 39.808 1.00 92.94 87 ILE A O 1
ATOM 682 N N . ALA A 1 88 ? -35.694 -3.416 38.204 1.00 92.62 88 ALA A N 1
ATOM 683 C CA . ALA A 1 88 ? -35.831 -4.664 38.948 1.00 92.62 88 ALA A CA 1
ATOM 684 C C . ALA A 1 88 ? -34.566 -5.535 38.874 1.00 92.62 88 ALA A C 1
ATOM 686 O O . ALA A 1 88 ? -33.722 -5.373 37.985 1.00 92.62 88 ALA A O 1
ATOM 687 N N . GLU A 1 89 ? -34.472 -6.497 39.795 1.00 89.50 89 GLU A N 1
ATOM 688 C CA . GLU A 1 89 ? -33.479 -7.569 39.730 1.00 89.50 89 GLU A CA 1
ATOM 689 C C . GLU A 1 89 ? -33.652 -8.413 38.463 1.00 89.50 89 GLU A C 1
ATOM 691 O O . GLU A 1 89 ? -34.749 -8.562 37.918 1.00 89.50 89 GLU A O 1
ATOM 696 N N . SER A 1 90 ? -32.542 -8.968 37.987 1.00 90.50 90 SER A N 1
ATOM 697 C CA . SER A 1 90 ? -32.527 -9.742 36.754 1.00 90.50 90 SER A CA 1
ATOM 698 C C . SER A 1 90 ? -33.076 -11.161 36.943 1.00 90.50 90 SER A C 1
ATOM 700 O O . SER A 1 90 ? -32.748 -11.852 37.906 1.00 90.50 90 SER A O 1
ATOM 702 N N . GLU A 1 91 ? -33.869 -11.631 35.979 1.00 88.19 91 GLU A N 1
ATOM 703 C CA . GLU A 1 91 ? -34.493 -12.960 35.972 1.00 88.19 91 GLU A CA 1
ATOM 704 C C . GLU A 1 91 ? -33.621 -13.976 35.205 1.00 88.19 91 GLU A C 1
ATOM 706 O O . GLU A 1 91 ? -33.372 -13.824 34.008 1.00 88.19 91 GLU A O 1
ATOM 711 N N . ASN A 1 92 ? -33.198 -15.069 35.850 1.00 81.94 92 ASN A N 1
ATOM 712 C CA . ASN A 1 92 ? -32.581 -16.197 35.139 1.00 81.94 92 ASN A CA 1
ATOM 713 C C . ASN A 1 92 ? -33.673 -17.112 34.563 1.00 81.94 92 ASN A C 1
ATOM 715 O O . ASN A 1 92 ? -34.451 -17.695 35.319 1.00 81.94 92 ASN A O 1
ATOM 719 N N . ARG A 1 93 ? -33.700 -17.286 33.238 1.00 81.25 93 ARG A N 1
ATOM 720 C CA . ARG A 1 93 ? -34.628 -18.192 32.542 1.00 81.25 93 ARG A CA 1
ATOM 721 C C . ARG A 1 93 ? -33.838 -19.277 31.820 1.00 81.25 93 ARG A C 1
ATOM 723 O O . ARG A 1 93 ? -33.012 -18.990 30.958 1.00 81.25 93 ARG A O 1
ATOM 730 N N . ALA A 1 94 ? -34.053 -20.532 32.208 1.00 69.06 94 ALA A N 1
ATOM 731 C CA . ALA A 1 94 ? -33.313 -21.659 31.648 1.00 69.06 94 ALA A CA 1
ATOM 732 C C . ALA A 1 94 ? -33.638 -21.851 30.155 1.00 69.06 94 ALA A C 1
ATOM 734 O O . ALA A 1 94 ? -34.805 -21.905 29.780 1.00 69.06 94 ALA A O 1
ATOM 735 N N . GLY A 1 95 ? -32.602 -22.002 29.324 1.00 67.19 95 GLY A N 1
ATOM 736 C CA . GLY A 1 95 ? -32.739 -22.271 27.886 1.00 67.19 95 GLY A CA 1
ATOM 737 C C . GLY A 1 95 ? -32.856 -21.034 26.990 1.00 67.19 95 GLY A C 1
ATOM 738 O O . GLY A 1 95 ? -32.966 -21.190 25.777 1.00 67.19 95 GLY A O 1
ATOM 739 N N . GLU A 1 96 ? -32.797 -19.824 27.550 1.00 75.88 96 GLU A N 1
ATOM 740 C CA . GLU A 1 96 ? -32.787 -18.574 26.787 1.00 75.88 96 GLU A CA 1
ATOM 741 C C . GLU A 1 96 ? -31.393 -17.939 26.785 1.00 75.88 96 GLU A C 1
ATOM 743 O O . GLU A 1 96 ? -30.711 -17.939 27.807 1.00 75.88 96 GLU A O 1
ATOM 748 N N . ASN A 1 97 ? -30.999 -17.351 25.653 1.00 71.44 97 ASN A N 1
ATOM 749 C CA . ASN A 1 97 ? -29.769 -16.576 25.509 1.00 71.44 97 ASN A CA 1
ATOM 750 C C . ASN A 1 97 ? -30.077 -15.250 24.811 1.00 71.44 97 ASN A C 1
ATOM 752 O O . ASN A 1 97 ? -30.944 -15.184 23.940 1.00 71.44 97 ASN A O 1
ATOM 756 N N . THR A 1 98 ? -29.319 -14.213 25.154 1.00 80.50 98 THR A N 1
ATOM 757 C CA . THR A 1 98 ? -29.404 -12.888 24.536 1.00 80.50 98 THR A CA 1
ATOM 758 C C . THR A 1 98 ? -28.080 -12.506 23.886 1.00 80.50 98 THR A C 1
ATOM 760 O O . THR A 1 98 ? -27.026 -13.065 24.202 1.00 80.50 98 THR A O 1
ATOM 763 N N . LEU A 1 99 ? -28.125 -11.537 22.975 1.00 79.19 99 LEU A N 1
ATOM 764 C CA . LEU A 1 99 ? -26.932 -11.012 22.326 1.00 79.19 99 LEU A CA 1
ATOM 765 C C . LEU A 1 99 ? -26.205 -10.050 23.270 1.00 79.19 99 LEU A C 1
ATOM 767 O O . LEU A 1 99 ? -26.786 -9.099 23.797 1.00 79.19 99 LEU A O 1
ATOM 771 N N . VAL A 1 100 ? -24.908 -10.285 23.457 1.00 81.25 100 VAL A N 1
ATOM 772 C CA . VAL A 1 100 ? -24.028 -9.400 24.226 1.00 81.25 100 VAL A CA 1
ATOM 773 C C . VAL A 1 100 ? -23.454 -8.340 23.291 1.00 81.25 100 VAL A C 1
ATOM 775 O O . VAL A 1 100 ? -22.972 -8.658 22.206 1.00 81.25 100 VAL A O 1
ATOM 778 N N . SER A 1 101 ? -23.492 -7.077 23.717 1.00 82.56 101 SER A N 1
ATOM 779 C CA . SER A 1 101 ? -22.890 -5.969 22.967 1.00 82.56 101 SER A CA 1
ATOM 780 C C . SER A 1 101 ? -21.392 -6.198 22.722 1.00 82.56 101 SER A C 1
ATOM 782 O O . SER A 1 101 ? -20.696 -6.649 23.641 1.00 82.56 101 SER A O 1
ATOM 784 N N . PRO A 1 102 ? -20.859 -5.817 21.545 1.00 81.06 102 PRO A N 1
ATOM 785 C CA . PRO A 1 102 ? -19.416 -5.738 21.342 1.00 81.06 102 PRO A CA 1
ATOM 786 C C . PRO A 1 102 ? -18.777 -4.719 22.298 1.00 81.06 102 PRO A C 1
ATOM 788 O O . PRO A 1 102 ? -19.463 -3.870 22.878 1.00 81.06 102 PRO A O 1
ATOM 791 N N . ASP A 1 103 ? -17.457 -4.813 22.468 1.00 85.31 103 ASP A N 1
ATOM 792 C CA . ASP A 1 103 ? -16.672 -3.786 23.157 1.00 85.31 103 ASP A CA 1
ATOM 793 C C . ASP A 1 103 ? -16.641 -2.494 22.333 1.00 85.31 103 ASP A C 1
ATOM 795 O O . ASP A 1 103 ? -16.595 -2.533 21.103 1.00 85.31 103 ASP A O 1
ATOM 799 N N . VAL A 1 104 ? -16.639 -1.345 23.011 1.00 85.94 104 VAL A N 1
ATOM 800 C CA . VAL A 1 104 ? -16.713 -0.031 22.359 1.00 85.94 104 VAL A CA 1
ATOM 801 C C . VAL A 1 104 ? -15.641 0.896 22.917 1.00 85.94 104 VAL A C 1
ATOM 803 O O . VAL A 1 104 ? -15.404 0.930 24.127 1.00 85.94 104 VAL A O 1
ATOM 806 N N . SER A 1 105 ? -15.005 1.672 22.039 1.00 87.75 105 SER A N 1
ATOM 807 C CA . SER A 1 105 ? -14.025 2.700 22.407 1.00 87.75 105 SER A CA 1
ATOM 808 C C . SER A 1 105 ? -14.606 3.742 23.364 1.00 87.75 105 SER A C 1
ATOM 810 O O . SER A 1 105 ? -15.814 3.960 23.406 1.00 87.75 105 SER A O 1
ATOM 812 N N . VAL A 1 106 ? -13.738 4.402 24.133 1.00 92.56 106 VAL A N 1
ATOM 813 C CA . VAL A 1 106 ? -14.119 5.469 25.072 1.00 92.56 106 VAL A CA 1
ATOM 814 C C . VAL A 1 106 ? -14.877 6.581 24.332 1.00 92.56 106 VAL A C 1
ATOM 816 O O . VAL A 1 106 ? -14.405 7.077 23.314 1.00 92.56 106 VAL A O 1
ATOM 819 N N . CYS A 1 107 ? -16.054 6.966 24.835 1.00 93.44 107 CYS A N 1
ATOM 820 C CA . CYS A 1 107 ? -16.836 8.070 24.268 1.00 93.44 107 CYS A CA 1
ATOM 821 C C . CYS A 1 107 ? -16.225 9.442 24.603 1.00 93.44 107 CYS A C 1
ATOM 823 O O . CYS A 1 107 ? -15.499 9.571 25.589 1.00 93.44 107 CYS A O 1
ATOM 825 N N . GLU A 1 108 ? -16.571 10.479 23.835 1.00 93.88 108 GLU A N 1
ATOM 826 C CA . GLU A 1 108 ? -16.020 11.835 24.007 1.00 93.88 108 GLU A CA 1
ATOM 827 C C . GLU A 1 108 ? -16.235 12.420 25.411 1.00 93.88 108 GLU A C 1
ATOM 829 O O . GLU A 1 108 ? -15.339 13.064 25.951 1.00 93.88 108 GLU A O 1
ATOM 834 N N . ASP A 1 109 ? -17.368 12.136 26.059 1.00 95.44 109 ASP A N 1
ATOM 835 C CA . ASP A 1 109 ? -17.603 12.577 27.439 1.00 95.44 109 ASP A CA 1
ATOM 836 C C . ASP A 1 109 ? -16.596 11.966 28.417 1.00 95.44 109 ASP A C 1
ATOM 838 O O . ASP A 1 109 ? -15.972 12.684 29.191 1.00 95.44 109 ASP A O 1
ATOM 842 N N . CYS A 1 110 ? -16.401 10.644 28.367 1.00 96.38 110 CYS A N 1
ATOM 843 C CA . CYS A 1 110 ? -15.431 9.977 29.232 1.00 96.38 110 CYS A CA 1
ATOM 844 C C . CYS A 1 110 ? -13.995 10.359 28.865 1.00 96.38 110 CYS A C 1
ATOM 846 O O . CYS A 1 110 ? -13.137 10.404 29.735 1.00 96.38 110 CYS A O 1
ATOM 848 N N . ARG A 1 111 ? -13.715 10.658 27.593 1.00 95.69 111 ARG A N 1
ATOM 849 C CA . ARG A 1 111 ? -12.412 11.178 27.173 1.00 95.69 111 ARG A CA 1
ATOM 850 C C . ARG A 1 111 ? -12.151 12.567 27.761 1.00 95.69 111 ARG A C 1
ATOM 852 O O . ARG A 1 111 ? -11.029 12.819 28.180 1.00 95.69 111 ARG A O 1
ATOM 859 N N . ARG A 1 112 ? -13.161 13.440 27.830 1.00 96.62 112 ARG A N 1
ATOM 860 C CA . ARG A 1 112 ? -13.060 14.739 28.513 1.00 96.62 112 ARG A CA 1
ATOM 861 C C . ARG A 1 112 ? -12.778 14.553 30.005 1.00 96.62 112 ARG A C 1
ATOM 863 O O . ARG A 1 112 ? -11.803 15.109 30.486 1.00 96.62 112 ARG A O 1
ATOM 870 N N . GLU A 1 113 ? -13.562 13.720 30.692 1.00 97.00 113 GLU A N 1
ATOM 871 C CA . GLU A 1 113 ? -13.369 13.396 32.120 1.00 97.00 113 GLU A CA 1
ATOM 872 C C . GLU A 1 113 ? -11.972 12.804 32.401 1.00 97.00 113 GLU A C 1
ATOM 874 O O . GLU A 1 113 ? -11.335 13.140 33.391 1.00 97.00 113 GLU A O 1
ATOM 879 N N . LEU A 1 114 ? -11.447 11.961 31.503 1.00 95.69 114 LEU A N 1
ATOM 880 C CA . LEU A 1 114 ? -10.120 11.349 31.645 1.00 95.69 114 LEU A CA 1
ATOM 881 C C . LEU A 1 114 ? -8.979 12.380 31.703 1.00 95.69 114 LEU A C 1
ATOM 883 O O . LEU A 1 114 ? -7.938 12.101 32.300 1.00 95.69 114 LEU A O 1
ATOM 887 N N . PHE A 1 115 ? -9.153 13.541 31.070 1.00 95.44 115 PHE A N 1
ATOM 888 C CA . PHE A 1 115 ? -8.134 14.589 30.970 1.00 95.44 115 PHE A CA 1
ATOM 889 C C . PHE A 1 115 ? -8.502 15.882 31.714 1.00 95.44 115 PHE A C 1
ATOM 891 O O . PHE A 1 115 ? -7.762 16.857 31.601 1.00 95.44 115 PHE A O 1
ATOM 898 N N . ASP A 1 116 ? -9.596 15.892 32.477 1.00 95.94 116 ASP A N 1
ATOM 899 C CA . ASP A 1 116 ? -9.979 16.998 33.359 1.00 95.94 116 ASP A CA 1
ATOM 900 C C . ASP A 1 116 ? -9.367 16.778 34.747 1.00 95.94 116 ASP A C 1
ATOM 902 O O . ASP A 1 116 ? -9.675 15.791 35.412 1.00 95.94 116 ASP A O 1
ATOM 906 N N . ASP A 1 117 ? -8.487 17.682 35.177 1.00 95.25 117 ASP A N 1
ATOM 907 C CA . ASP A 1 117 ? -7.786 17.595 36.464 1.00 95.25 117 ASP A CA 1
ATOM 908 C C . ASP A 1 117 ? -8.702 17.800 37.680 1.00 95.25 117 ASP A C 1
ATOM 910 O O . ASP A 1 117 ? -8.313 17.475 38.803 1.00 95.25 117 ASP A O 1
ATOM 914 N N . ASN A 1 118 ? -9.932 18.274 37.459 1.00 96.00 118 ASN A N 1
ATOM 915 C CA . ASN A 1 118 ? -10.960 18.406 38.489 1.00 96.00 118 ASN A CA 1
ATOM 916 C C . ASN A 1 118 ? -11.874 17.177 38.572 1.00 96.00 118 ASN A C 1
ATOM 918 O O . ASN A 1 118 ? -12.645 17.058 39.528 1.00 96.00 118 ASN A O 1
ATOM 922 N N . ASP A 1 119 ? -11.817 16.263 37.597 1.00 96.31 119 ASP A N 1
ATOM 923 C CA . ASP A 1 119 ? -12.608 15.038 37.633 1.00 96.31 119 ASP A CA 1
ATOM 924 C C . ASP A 1 119 ? -11.930 13.986 38.519 1.00 96.31 119 ASP A C 1
ATOM 926 O O . ASP A 1 119 ? -10.728 13.726 38.449 1.00 96.31 119 ASP A O 1
ATOM 930 N N . ARG A 1 120 ? -12.724 13.293 39.336 1.00 94.56 120 ARG A N 1
ATOM 931 C CA . ARG A 1 120 ? -12.241 12.213 40.213 1.00 94.56 120 ARG A CA 1
ATOM 932 C C . ARG A 1 120 ? -11.635 11.024 39.455 1.00 94.56 120 ARG A C 1
ATOM 934 O O . ARG A 1 120 ? -11.004 10.159 40.060 1.00 94.56 120 ARG A O 1
ATOM 941 N N . ARG A 1 121 ? -11.896 10.919 38.151 1.00 95.69 121 ARG A N 1
ATOM 942 C CA . ARG A 1 121 ? -11.342 9.913 37.242 1.00 95.69 121 ARG A CA 1
ATOM 943 C C . ARG A 1 121 ? -10.245 10.478 36.342 1.00 95.69 121 ARG A C 1
ATOM 945 O O . ARG A 1 121 ? -9.911 9.825 35.349 1.00 95.69 121 ARG A O 1
ATOM 952 N N . PHE A 1 122 ? -9.656 11.622 36.694 1.00 95.12 122 PHE A N 1
ATOM 953 C CA . PHE A 1 122 ? -8.472 12.145 36.027 1.00 95.12 122 PHE A CA 1
ATOM 954 C C . PHE A 1 122 ? -7.416 11.044 35.867 1.00 95.12 122 PHE A C 1
ATOM 956 O O . PHE A 1 122 ? -7.004 10.402 36.835 1.00 95.12 122 PHE A O 1
ATOM 963 N N . ARG A 1 123 ? -7.022 10.780 34.616 1.00 92.56 123 ARG A N 1
ATOM 964 C CA . ARG A 1 123 ? -6.055 9.745 34.205 1.00 92.56 123 ARG A CA 1
ATOM 965 C C . ARG A 1 123 ? -6.394 8.306 34.623 1.00 92.56 123 ARG A C 1
ATOM 967 O O . ARG A 1 123 ? -5.530 7.433 34.540 1.00 92.56 123 ARG A O 1
ATOM 974 N N . TYR A 1 124 ? -7.638 8.012 35.008 1.00 94.81 124 TYR A N 1
ATOM 975 C CA . TYR A 1 124 ? -8.047 6.660 35.383 1.00 94.81 124 TYR A CA 1
ATOM 976 C C . TYR A 1 124 ? -8.139 5.722 34.155 1.00 94.81 124 TYR A C 1
ATOM 978 O O . TYR A 1 124 ? -9.039 5.888 33.325 1.00 94.81 124 TYR A O 1
ATOM 986 N N . PRO A 1 125 ? -7.289 4.679 34.029 1.00 92.00 125 PRO A N 1
ATOM 987 C CA . PRO A 1 125 ? -7.135 3.935 32.767 1.00 92.00 125 PRO A CA 1
ATOM 988 C C . PRO A 1 125 ? -8.347 3.103 32.335 1.00 92.00 125 PRO A C 1
ATOM 990 O O . PRO A 1 125 ? -8.435 2.699 31.178 1.00 92.00 125 PRO A O 1
ATOM 993 N N . PHE A 1 126 ? -9.268 2.817 33.256 1.00 94.31 126 PHE A N 1
ATOM 994 C CA . PHE A 1 126 ? -10.429 1.957 33.011 1.00 94.31 126 PHE A CA 1
ATOM 995 C C . PHE A 1 126 ? -11.748 2.740 32.993 1.00 94.31 126 PHE A C 1
ATOM 997 O O . PHE A 1 126 ? -12.820 2.159 33.191 1.00 94.31 126 PHE A O 1
ATOM 1004 N N . ILE A 1 127 ? -11.680 4.058 32.766 1.00 96.06 127 ILE A N 1
ATOM 1005 C CA . ILE A 1 127 ? -12.858 4.917 32.669 1.00 96.06 127 ILE A CA 1
ATOM 1006 C C . ILE A 1 127 ? -13.839 4.400 31.609 1.00 96.06 127 ILE A C 1
ATOM 1008 O O . ILE A 1 127 ? -13.483 4.076 30.476 1.00 96.06 127 ILE A O 1
ATOM 1012 N N . ASN A 1 128 ? -15.107 4.310 31.993 1.00 94.81 128 ASN A N 1
ATOM 1013 C CA . ASN A 1 128 ? -16.198 3.936 31.108 1.00 94.81 128 ASN A CA 1
ATOM 1014 C C . ASN A 1 128 ? -17.525 4.535 31.607 1.00 94.81 128 ASN A C 1
ATOM 1016 O O . ASN A 1 128 ? -17.585 5.179 32.662 1.00 94.81 128 ASN A O 1
ATOM 1020 N N . CYS A 1 129 ? -18.578 4.330 30.819 1.00 93.94 129 CYS A N 1
ATOM 1021 C CA . CYS A 1 129 ? -19.963 4.641 31.163 1.00 93.94 129 CYS A CA 1
ATOM 1022 C C . CYS A 1 129 ? -20.902 3.615 30.506 1.00 93.94 129 CYS A C 1
ATOM 1024 O O . CYS A 1 129 ? -20.454 2.651 29.881 1.00 93.94 129 CYS A O 1
ATOM 1026 N N . THR A 1 130 ? -22.214 3.830 30.589 1.00 91.06 130 THR A N 1
ATOM 1027 C CA . THR A 1 130 ? -23.223 2.986 29.924 1.00 91.06 130 THR A CA 1
ATOM 1028 C C . THR A 1 130 ? -23.067 2.927 28.396 1.00 91.06 130 THR A C 1
ATOM 1030 O O . THR A 1 130 ? -23.334 1.877 27.809 1.00 91.06 130 THR A O 1
ATOM 1033 N N . ASN A 1 131 ? -22.545 3.990 27.774 1.00 90.00 131 ASN A N 1
ATOM 1034 C CA . ASN A 1 131 ? -22.409 4.144 26.319 1.00 90.00 131 ASN A CA 1
ATOM 1035 C C . ASN A 1 131 ? -21.048 3.712 25.741 1.00 90.00 131 ASN A C 1
ATOM 1037 O O . ASN A 1 131 ? -20.855 3.804 24.532 1.00 90.00 131 ASN A O 1
ATOM 1041 N N . CYS A 1 132 ? -20.078 3.294 26.563 1.00 92.06 132 CYS A N 1
ATOM 1042 C CA . CYS A 1 132 ? -18.746 2.915 26.075 1.00 92.06 132 CYS A CA 1
ATOM 1043 C C . CYS A 1 132 ? -18.026 1.898 26.971 1.00 92.06 132 CYS A C 1
ATOM 1045 O O . CYS A 1 132 ? -18.458 1.604 28.088 1.00 92.06 132 CYS A O 1
ATOM 1047 N N . GLY A 1 133 ? -16.872 1.413 26.519 1.00 90.00 133 GLY A N 1
ATOM 1048 C CA . GLY A 1 133 ? -15.995 0.521 27.270 1.00 90.00 133 GLY A CA 1
ATOM 1049 C C . GLY A 1 133 ? -16.250 -0.960 26.997 1.00 90.00 133 GLY A C 1
ATOM 1050 O O . GLY A 1 133 ? -16.926 -1.344 26.042 1.00 90.00 133 GLY A O 1
ATOM 1051 N N . THR A 1 134 ? -15.683 -1.803 27.857 1.00 88.44 134 THR A N 1
ATOM 1052 C CA . THR A 1 134 ? -15.699 -3.259 27.692 1.00 88.44 134 THR A CA 1
ATOM 1053 C C . THR A 1 134 ? -17.070 -3.858 27.990 1.00 88.44 134 THR A C 1
ATOM 1055 O O . THR A 1 134 ? -17.778 -3.422 28.903 1.00 88.44 134 THR A O 1
ATOM 1058 N N . ARG A 1 135 ? -17.459 -4.857 27.197 1.00 88.38 135 ARG A N 1
ATOM 1059 C CA . ARG A 1 135 ? -18.730 -5.584 27.267 1.00 88.38 135 ARG A CA 1
ATOM 1060 C C . ARG A 1 135 ? -18.473 -7.066 27.047 1.00 88.38 135 ARG A C 1
ATOM 1062 O O . ARG A 1 135 ? -18.287 -7.789 28.026 1.00 88.38 135 ARG A O 1
ATOM 1069 N N . PHE A 1 136 ? -18.415 -7.506 25.793 1.00 86.75 136 PHE A N 1
ATOM 1070 C CA . PHE A 1 136 ? -18.220 -8.905 25.431 1.00 86.75 136 PHE A CA 1
ATOM 1071 C C . PHE A 1 136 ? -17.017 -9.528 26.146 1.00 86.75 136 PHE A C 1
ATOM 1073 O O . PHE A 1 136 ? -17.163 -10.547 26.814 1.00 86.75 136 PHE A O 1
ATOM 1080 N N . THR A 1 137 ? -15.859 -8.864 26.120 1.00 85.69 137 THR A N 1
ATOM 1081 C CA . THR A 1 137 ? -14.615 -9.397 26.710 1.00 85.69 137 THR A CA 1
ATOM 1082 C C . THR A 1 137 ? -14.638 -9.587 28.223 1.00 85.69 137 THR A C 1
ATOM 1084 O O . THR A 1 137 ? -13.842 -10.366 28.746 1.00 85.69 137 THR A O 1
ATOM 1087 N N . ILE A 1 138 ? -15.533 -8.901 28.937 1.00 89.50 138 ILE A N 1
ATOM 1088 C CA . ILE A 1 138 ? -15.646 -9.005 30.398 1.00 89.50 138 ILE A CA 1
ATOM 1089 C C . ILE A 1 138 ? -16.881 -9.783 30.851 1.00 89.50 138 ILE A C 1
ATOM 1091 O O . ILE A 1 138 ? -17.031 -10.031 32.047 1.00 89.50 138 ILE A O 1
ATOM 1095 N N . THR A 1 139 ? -17.784 -10.144 29.940 1.00 90.25 139 THR A N 1
ATOM 1096 C CA . THR A 1 139 ? -19.036 -10.830 30.279 1.00 90.25 139 THR A CA 1
ATOM 1097 C C . THR A 1 139 ? -18.772 -12.321 30.455 1.00 90.25 139 THR A C 1
ATOM 1099 O O . THR A 1 139 ? -18.234 -12.967 29.562 1.00 90.25 139 THR A O 1
ATOM 1102 N N . LYS A 1 140 ? -19.134 -12.873 31.618 1.00 89.38 140 LYS A N 1
ATOM 1103 C CA . LYS A 1 140 ? -19.018 -14.312 31.907 1.00 89.38 140 LYS A CA 1
ATOM 1104 C C . LYS A 1 140 ? -20.301 -15.061 31.562 1.00 89.38 140 LYS A C 1
ATOM 1106 O O . LYS A 1 140 ? -20.224 -16.207 31.140 1.00 89.38 140 LYS A O 1
ATOM 1111 N N . ASP A 1 141 ? -21.452 -14.431 31.792 1.00 87.94 141 ASP A N 1
ATOM 1112 C CA . ASP A 1 141 ? -22.774 -15.027 31.599 1.00 87.94 141 ASP A CA 1
ATOM 1113 C C . ASP A 1 141 ? -23.861 -13.937 31.487 1.00 87.94 141 ASP A C 1
ATOM 1115 O O . ASP A 1 141 ? -23.617 -12.770 31.805 1.00 87.94 141 ASP A O 1
ATOM 1119 N N . VAL A 1 142 ? -25.067 -14.320 31.063 1.00 85.62 142 VAL A N 1
ATOM 1120 C CA . VAL A 1 142 ? -26.269 -13.471 31.007 1.00 85.62 142 VAL A CA 1
ATOM 1121 C C . VAL A 1 142 ? -27.320 -13.966 32.011 1.00 85.62 142 VAL A C 1
ATOM 1123 O O . VAL A 1 142 ? -27.331 -15.152 32.340 1.00 85.62 142 VAL A O 1
ATOM 1126 N N . PRO A 1 143 ? -28.198 -13.118 32.578 1.00 88.88 143 PRO A N 1
ATOM 1127 C CA . PRO A 1 143 ? -28.401 -11.691 32.307 1.00 88.88 143 PRO A CA 1
ATOM 1128 C C . PRO A 1 143 ? -27.203 -10.809 32.690 1.00 88.88 143 PRO A C 1
ATOM 1130 O O . PRO A 1 143 ? -26.531 -11.062 33.685 1.00 88.88 143 PRO A O 1
ATOM 1133 N N . TYR A 1 144 ? -26.923 -9.779 31.892 1.00 88.88 144 TYR A N 1
ATOM 1134 C CA . TYR A 1 144 ? -25.773 -8.896 32.076 1.00 88.88 144 TYR A CA 1
ATOM 1135 C C . TYR A 1 144 ? -25.914 -8.055 33.347 1.00 88.88 144 TYR A C 1
ATOM 1137 O O . TYR A 1 144 ? -26.639 -7.057 33.369 1.00 88.88 144 TYR A O 1
ATOM 1145 N N . ASP A 1 145 ? -25.154 -8.430 34.369 1.00 91.06 145 ASP A N 1
ATOM 1146 C CA . ASP A 1 145 ? -24.955 -7.673 35.599 1.00 91.06 145 ASP A CA 1
ATOM 1147 C C . ASP A 1 145 ? -23.538 -7.863 36.127 1.00 91.06 145 ASP A C 1
ATOM 1149 O O . ASP A 1 145 ? -22.874 -8.856 35.824 1.00 91.06 145 ASP A O 1
ATOM 1153 N N . ARG A 1 146 ? -23.080 -6.925 36.962 1.00 94.00 146 ARG A N 1
ATOM 1154 C CA . ARG A 1 146 ? -21.722 -6.901 37.519 1.00 94.00 146 ARG A CA 1
ATOM 1155 C C . ARG A 1 146 ? -21.255 -8.260 38.076 1.00 94.00 146 ARG A C 1
ATOM 1157 O O . ARG A 1 146 ? -20.142 -8.652 37.711 1.00 94.00 146 ARG A O 1
ATOM 1164 N N . PRO A 1 147 ? -22.049 -9.032 38.855 1.00 94.12 147 PRO A N 1
ATOM 1165 C CA . PRO A 1 147 ? -21.629 -10.345 39.366 1.00 94.12 147 PRO A CA 1
ATOM 1166 C C . PRO A 1 147 ? -21.326 -11.379 38.272 1.00 94.12 147 PRO A C 1
ATOM 1168 O O . PRO A 1 147 ? -20.494 -12.264 38.465 1.00 94.12 147 PRO A O 1
ATOM 1171 N N . LYS A 1 148 ? -21.952 -11.238 37.099 1.00 92.94 148 LYS A N 1
ATOM 1172 C CA . LYS A 1 148 ? -21.739 -12.075 35.912 1.00 92.94 148 LYS A CA 1
ATOM 1173 C C . LYS A 1 148 ? -20.709 -11.480 34.943 1.00 92.94 148 LYS A C 1
ATOM 1175 O O . LYS A 1 148 ? -20.647 -11.859 33.776 1.00 92.94 148 LYS A O 1
ATOM 1180 N N . THR A 1 149 ? -19.847 -10.583 35.423 1.00 93.81 149 THR A N 1
ATOM 1181 C CA . THR A 1 149 ? -18.706 -10.048 34.663 1.00 93.81 149 THR A CA 1
ATOM 1182 C C . THR A 1 149 ? -17.380 -10.302 35.382 1.00 93.81 149 THR A C 1
ATOM 1184 O O . THR A 1 149 ? -17.333 -10.763 36.525 1.00 93.81 149 THR A O 1
ATOM 1187 N N . THR A 1 150 ? -16.255 -9.987 34.743 1.00 92.75 150 THR A N 1
ATOM 1188 C CA . THR A 1 150 ? -14.945 -9.940 35.411 1.00 92.75 150 THR A CA 1
ATOM 1189 C C . THR A 1 150 ? -14.841 -8.801 36.426 1.00 92.75 150 THR A C 1
ATOM 1191 O O . THR A 1 150 ? -13.939 -8.834 37.257 1.00 92.75 150 THR A O 1
ATOM 1194 N N . MET A 1 151 ? -15.773 -7.839 36.416 1.00 95.81 151 MET A N 1
ATOM 1195 C CA . MET A 1 151 ? -15.846 -6.769 37.416 1.00 95.81 151 MET A CA 1
ATOM 1196 C C . MET A 1 151 ? -16.414 -7.241 38.762 1.00 95.81 151 MET A C 1
ATOM 1198 O O . MET A 1 151 ? -16.392 -6.486 39.726 1.00 95.81 151 MET A O 1
ATOM 1202 N N . SER A 1 152 ? -16.881 -8.492 38.856 1.00 96.12 152 SER A N 1
ATOM 1203 C CA . SER A 1 152 ? -17.484 -9.073 40.064 1.00 96.12 152 SER A CA 1
ATOM 1204 C C . SER A 1 152 ? -16.576 -9.066 41.299 1.00 96.12 152 SER A C 1
ATOM 1206 O O . SER A 1 152 ? -17.074 -9.160 42.411 1.00 96.12 152 SER A O 1
ATOM 1208 N N . VAL A 1 153 ? -15.254 -9.012 41.112 1.00 96.94 153 VAL A N 1
ATOM 1209 C CA . VAL A 1 153 ? -14.264 -9.008 42.207 1.00 96.94 153 VAL A CA 1
ATOM 1210 C C . VAL A 1 153 ? -13.935 -7.601 42.719 1.00 96.94 153 VAL A C 1
ATOM 1212 O O . VAL A 1 153 ? -13.198 -7.467 43.687 1.00 96.94 153 VAL A O 1
ATOM 1215 N N . PHE A 1 154 ? -14.454 -6.564 42.056 1.00 96.38 154 PHE A N 1
ATOM 1216 C CA . PHE A 1 154 ? -14.245 -5.160 42.394 1.00 96.38 154 PHE A CA 1
ATOM 1217 C C . PHE A 1 154 ? -15.539 -4.602 42.989 1.00 96.38 154 PHE A C 1
ATOM 1219 O O . PHE A 1 154 ? -16.481 -4.287 42.256 1.00 96.38 154 PHE A O 1
ATOM 1226 N N . GLU A 1 155 ? -15.617 -4.510 44.311 1.00 96.75 155 GLU A N 1
ATOM 1227 C CA . GLU A 1 155 ? -16.767 -3.923 45.007 1.00 96.75 155 GLU A CA 1
ATOM 1228 C C . GLU A 1 155 ? -16.773 -2.401 44.827 1.00 96.75 155 GLU A C 1
ATOM 1230 O O . GLU A 1 155 ? -15.733 -1.769 44.975 1.00 96.75 155 GLU A O 1
ATOM 1235 N N . MET A 1 156 ? -17.910 -1.804 44.451 1.00 97.62 156 MET A N 1
ATOM 1236 C CA . MET A 1 156 ? -17.986 -0.358 44.200 1.00 97.62 156 MET A CA 1
ATOM 1237 C C . MET A 1 156 ? -17.811 0.429 45.504 1.00 97.62 156 MET A C 1
ATOM 1239 O O . MET A 1 156 ? -18.457 0.121 46.501 1.00 97.62 156 MET A O 1
ATOM 1243 N N . CYS A 1 157 ? -16.977 1.475 45.492 1.00 98.00 157 CYS A N 1
ATOM 1244 C CA . CYS A 1 157 ? -16.927 2.413 46.616 1.00 98.00 157 CYS A CA 1
ATOM 1245 C C . CYS A 1 157 ? -18.221 3.236 46.700 1.00 98.00 157 CYS A C 1
ATOM 1247 O O . CYS A 1 157 ? -18.967 3.330 45.722 1.00 98.00 157 CYS A O 1
ATOM 1249 N N . GLU A 1 158 ? -18.448 3.891 47.840 1.00 97.88 158 GLU A N 1
ATOM 1250 C CA . GLU A 1 158 ? -19.654 4.686 48.115 1.00 97.88 158 GLU A CA 1
ATOM 1251 C C . GLU A 1 158 ? -19.974 5.688 46.994 1.00 97.88 158 GLU A C 1
ATOM 1253 O O . GLU A 1 158 ? -21.104 5.765 46.523 1.00 97.88 158 GLU A O 1
ATOM 1258 N N . GLN A 1 159 ? -18.968 6.400 46.480 1.00 97.31 159 GLN A N 1
ATOM 1259 C CA . GLN A 1 159 ? -19.172 7.363 45.394 1.00 97.31 159 GLN A CA 1
ATOM 1260 C C . GLN A 1 159 ? -19.592 6.693 44.079 1.00 97.31 159 GLN A C 1
ATOM 1262 O O . GLN A 1 159 ? -20.464 7.202 43.379 1.00 97.31 159 GLN A O 1
ATOM 1267 N N . CYS A 1 160 ? -18.990 5.551 43.726 1.00 97.75 160 CYS A N 1
ATOM 1268 C CA . CYS A 1 160 ? -19.380 4.815 42.520 1.00 97.75 160 CYS A CA 1
ATOM 1269 C C . CYS A 1 160 ? -20.775 4.200 42.659 1.00 97.75 160 CYS A C 1
ATOM 1271 O O . CYS A 1 160 ? -21.495 4.127 41.664 1.00 97.75 160 CYS A O 1
ATOM 1273 N N . GLN A 1 161 ? -21.150 3.782 43.870 1.00 97.62 161 GLN A N 1
ATOM 1274 C CA . GLN A 1 161 ? -22.487 3.286 44.172 1.00 97.62 161 GLN A CA 1
ATOM 1275 C C . GLN A 1 161 ? -23.527 4.412 44.051 1.00 97.62 161 GLN A C 1
ATOM 1277 O O . GLN A 1 161 ? -24.528 4.240 43.365 1.00 97.62 161 GLN A O 1
ATOM 1282 N N . ASN A 1 162 ? -23.231 5.604 44.580 1.00 97.19 162 ASN A N 1
ATOM 1283 C CA . ASN A 1 162 ? -24.099 6.778 44.449 1.00 97.19 162 ASN A CA 1
ATOM 1284 C C . ASN A 1 162 ? -24.353 7.165 42.983 1.00 97.19 162 ASN A C 1
ATOM 1286 O O . ASN A 1 162 ? -25.487 7.447 42.612 1.00 97.19 162 ASN A O 1
ATOM 1290 N N . GLU A 1 163 ? -23.328 7.153 42.126 1.00 96.69 163 GLU A N 1
ATOM 1291 C CA . GLU A 1 163 ? -23.512 7.371 40.682 1.00 96.69 163 GLU A CA 1
ATOM 1292 C C . GLU A 1 163 ? -24.295 6.232 40.011 1.00 96.69 163 GLU A C 1
ATOM 1294 O O . GLU A 1 163 ? -25.079 6.466 39.095 1.00 96.69 163 GLU A O 1
ATOM 1299 N N . TYR A 1 164 ? -24.069 4.987 40.442 1.00 95.75 164 TYR A N 1
ATOM 1300 C CA . TYR A 1 164 ? -24.748 3.817 39.892 1.00 95.75 164 TYR A CA 1
ATOM 1301 C C . TYR A 1 164 ? -26.254 3.840 40.192 1.00 95.75 164 TYR A C 1
ATOM 1303 O O . TYR A 1 164 ? -27.036 3.447 39.325 1.00 95.75 164 TYR A O 1
ATOM 1311 N N . ASP A 1 165 ? -26.645 4.338 41.368 1.00 93.94 165 ASP A N 1
ATOM 1312 C CA . ASP A 1 165 ? -28.035 4.416 41.829 1.00 93.94 165 ASP A CA 1
ATOM 1313 C C . ASP A 1 165 ? -28.737 5.733 41.449 1.00 93.94 165 ASP A C 1
ATOM 1315 O O . ASP A 1 165 ? -29.966 5.796 41.469 1.00 93.94 165 ASP A O 1
ATOM 1319 N N . ASN A 1 166 ? -27.995 6.787 41.084 1.00 93.88 166 ASN A N 1
ATOM 1320 C CA . ASN A 1 166 ? -28.556 8.097 40.741 1.00 93.88 166 ASN A CA 1
ATOM 1321 C C . ASN A 1 166 ? -29.055 8.151 39.282 1.00 93.88 166 ASN A C 1
ATOM 1323 O O . ASN A 1 166 ? -28.231 8.194 38.369 1.00 93.88 166 ASN A O 1
ATOM 1327 N N . PRO A 1 167 ? -30.372 8.287 39.022 1.00 89.75 167 PRO A N 1
ATOM 1328 C CA . PRO A 1 167 ? -30.914 8.318 37.661 1.00 89.75 167 PRO A CA 1
ATOM 1329 C C . PRO A 1 167 ? -30.500 9.530 36.820 1.00 89.75 167 PRO A C 1
ATOM 1331 O O . PRO A 1 167 ? -30.700 9.524 35.607 1.00 89.75 167 PRO A O 1
ATOM 1334 N N . LEU A 1 168 ? -29.980 10.585 37.456 1.00 90.25 168 LEU A N 1
ATOM 1335 C CA . LEU A 1 168 ? -29.473 11.779 36.777 1.00 90.25 168 LEU A CA 1
ATOM 1336 C C . LEU A 1 168 ? -27.997 11.647 36.382 1.00 90.25 168 LEU A C 1
ATOM 1338 O O . LEU A 1 168 ? -27.496 12.484 35.632 1.00 90.25 168 LEU A O 1
ATOM 1342 N N . ASP A 1 169 ? -27.300 10.622 36.875 1.00 94.25 169 ASP A N 1
ATOM 1343 C CA . ASP A 1 169 ? -25.908 10.375 36.528 1.00 94.25 169 ASP A CA 1
ATOM 1344 C C . ASP A 1 169 ? -25.801 9.550 35.240 1.00 94.25 169 ASP A C 1
ATOM 1346 O O . ASP A 1 169 ? -26.530 8.584 35.007 1.00 94.25 169 ASP A O 1
ATOM 1350 N N . ARG A 1 170 ? -24.828 9.878 34.390 1.00 91.81 170 ARG A N 1
ATOM 1351 C CA . ARG A 1 170 ? -24.549 9.119 33.159 1.00 91.81 170 ARG A CA 1
ATOM 1352 C C . ARG A 1 170 ? -24.103 7.673 33.424 1.00 91.81 170 ARG A C 1
ATOM 1354 O O . ARG A 1 170 ? -24.138 6.835 32.517 1.00 91.81 170 ARG A O 1
ATOM 1361 N N . ARG A 1 171 ? -23.638 7.382 34.641 1.00 95.50 171 ARG A N 1
ATOM 1362 C CA . ARG A 1 171 ? -23.222 6.055 35.111 1.00 95.50 171 ARG A CA 1
ATOM 1363 C C . ARG A 1 171 ? -24.337 5.299 35.826 1.00 95.50 171 ARG A C 1
ATOM 1365 O O . ARG A 1 171 ? -24.070 4.195 36.302 1.00 95.50 171 ARG A O 1
ATOM 1372 N N . PHE A 1 172 ? -25.570 5.807 35.802 1.00 94.25 172 PHE A N 1
ATOM 1373 C CA . PHE A 1 172 ? -26.746 5.090 36.282 1.00 94.25 172 PHE A CA 1
ATOM 1374 C C . PHE A 1 172 ? -26.814 3.679 35.676 1.00 94.25 172 PHE A C 1
ATOM 1376 O O . PHE A 1 172 ? -26.851 3.507 34.453 1.00 94.25 172 PHE A O 1
ATOM 1383 N N . HIS A 1 173 ? -26.773 2.650 36.525 1.00 92.94 173 HIS A N 1
ATOM 1384 C CA . HIS A 1 173 ? -26.697 1.232 36.145 1.00 92.94 173 HIS A CA 1
ATOM 1385 C C . HIS A 1 173 ? -25.544 0.823 35.198 1.00 92.94 173 HIS A C 1
ATOM 1387 O O . HIS A 1 173 ? -25.618 -0.223 34.529 1.00 92.94 173 HIS A O 1
ATOM 1393 N N . ALA A 1 174 ? -24.443 1.580 35.149 1.00 93.25 174 ALA A N 1
ATOM 1394 C CA . ALA A 1 174 ? -23.225 1.165 34.457 1.00 93.25 174 ALA A CA 1
ATOM 1395 C C . ALA A 1 174 ? -22.563 -0.009 35.202 1.00 93.25 174 ALA A C 1
ATOM 1397 O O . ALA A 1 174 ? -21.831 0.173 36.169 1.00 93.25 174 ALA A O 1
ATOM 1398 N N . GLN A 1 175 ? -22.790 -1.237 34.729 1.00 93.50 175 GLN A N 1
ATOM 1399 C CA . GLN A 1 175 ? -22.254 -2.452 35.364 1.00 93.50 175 GLN A CA 1
ATOM 1400 C C . GLN A 1 175 ? -20.725 -2.453 35.558 1.00 93.50 175 GLN A C 1
ATOM 1402 O O . GLN A 1 175 ? -20.284 -2.907 36.617 1.00 93.50 175 GLN A O 1
ATOM 1407 N N . PRO A 1 176 ? -19.903 -1.932 34.619 1.00 94.44 176 PRO A N 1
ATOM 1408 C CA . PRO A 1 176 ? -18.459 -1.854 34.804 1.00 94.44 176 PRO A CA 1
ATOM 1409 C C . PRO A 1 176 ? -17.995 -0.545 35.467 1.00 94.44 176 PRO A C 1
ATOM 1411 O O . PRO A 1 176 ? -16.815 -0.209 35.352 1.00 94.44 176 PRO A O 1
ATOM 1414 N N . ASN A 1 177 ? -18.880 0.192 36.162 1.00 96.38 177 ASN A N 1
ATOM 1415 C CA . ASN A 1 177 ? -18.504 1.430 36.847 1.00 96.38 177 ASN A CA 1
ATOM 1416 C C . ASN A 1 177 ? -17.389 1.180 37.875 1.00 96.38 177 ASN A C 1
ATOM 1418 O O . ASN A 1 177 ? -17.440 0.215 38.646 1.00 96.38 177 ASN A O 1
ATOM 1422 N N . ALA A 1 178 ? -16.380 2.045 37.869 1.00 97.00 178 ALA A N 1
ATOM 1423 C CA . ALA A 1 178 ? -15.248 2.002 38.781 1.00 97.00 178 ALA A CA 1
ATOM 1424 C C . ALA A 1 178 ? -14.512 3.354 38.817 1.00 97.00 178 ALA A C 1
ATOM 1426 O O . ALA A 1 178 ? -14.748 4.241 37.986 1.00 97.00 178 ALA A O 1
ATOM 1427 N N . CYS A 1 179 ? -13.598 3.483 39.776 1.00 96.19 179 CYS A N 1
ATOM 1428 C CA . CYS A 1 179 ? -12.629 4.572 39.906 1.00 96.19 179 CYS A CA 1
ATOM 1429 C C . CYS A 1 179 ? -11.287 4.028 40.425 1.00 96.19 179 CYS A C 1
ATOM 1431 O O . CYS A 1 179 ? -11.147 2.820 40.619 1.00 96.19 179 CYS A O 1
ATOM 1433 N N . ALA A 1 180 ? -10.319 4.911 40.682 1.00 93.19 180 ALA A N 1
ATOM 1434 C CA . ALA A 1 180 ? -9.006 4.539 41.212 1.00 93.19 180 ALA A CA 1
ATOM 1435 C C . ALA A 1 180 ? -9.057 3.826 42.583 1.00 93.19 180 ALA A C 1
ATOM 1437 O O . ALA A 1 180 ? -8.173 3.035 42.885 1.00 93.19 180 ALA A O 1
ATOM 1438 N N . GLU A 1 181 ? -10.095 4.059 43.395 1.00 94.62 181 GLU A N 1
ATOM 1439 C CA . GLU A 1 181 ? -10.220 3.445 44.728 1.00 94.62 181 GLU A CA 1
ATOM 1440 C C . GLU A 1 181 ? -10.737 2.002 44.684 1.00 94.62 181 GLU A C 1
ATOM 1442 O O . GLU A 1 181 ? -10.255 1.140 45.411 1.00 94.62 181 GLU A O 1
ATOM 1447 N N . CYS A 1 182 ? -11.750 1.739 43.854 1.00 96.50 182 CYS A N 1
ATOM 1448 C CA . CYS A 1 182 ? -12.474 0.463 43.851 1.00 96.50 182 CYS A CA 1
ATOM 1449 C C . CYS A 1 182 ? -12.213 -0.407 42.621 1.00 96.50 182 CYS A C 1
ATOM 1451 O O . CYS A 1 182 ? -12.635 -1.560 42.565 1.00 96.50 182 CYS A O 1
ATOM 1453 N N . GLY A 1 183 ? -11.585 0.159 41.596 1.00 95.00 183 GLY A N 1
ATOM 1454 C CA . GLY A 1 183 ? -11.433 -0.473 40.302 1.00 95.00 183 GLY A CA 1
ATOM 1455 C C . GLY A 1 183 ? -10.122 -1.228 40.110 1.00 95.00 183 GLY A C 1
ATOM 1456 O O . GLY A 1 183 ? -9.273 -1.299 40.997 1.00 95.00 183 GLY A O 1
ATOM 1457 N N . PRO A 1 184 ? -9.932 -1.798 38.911 1.00 93.06 184 PRO A N 1
ATOM 1458 C CA . PRO A 1 184 ? -8.656 -2.374 38.516 1.00 93.06 184 PRO A CA 1
ATOM 1459 C C . PRO A 1 184 ? -7.539 -1.325 38.465 1.00 93.06 184 PRO A C 1
ATOM 1461 O O . PRO A 1 184 ? -7.766 -0.163 38.125 1.00 93.06 184 PRO A O 1
ATOM 1464 N N . ASN A 1 185 ? -6.319 -1.798 38.729 1.00 91.69 185 ASN A N 1
ATOM 1465 C CA . ASN A 1 185 ? -5.080 -1.027 38.674 1.00 91.69 185 ASN A CA 1
ATOM 1466 C C . ASN A 1 185 ? -4.147 -1.560 37.585 1.00 91.69 185 ASN A C 1
ATOM 1468 O O . ASN A 1 185 ? -4.176 -2.743 37.233 1.00 91.69 185 ASN A O 1
ATOM 1472 N N . VAL A 1 186 ? -3.291 -0.680 37.072 1.00 93.12 186 VAL A N 1
ATOM 1473 C CA . VAL A 1 186 ? -2.230 -1.026 36.119 1.00 93.12 186 VAL A CA 1
ATOM 1474 C C . VAL A 1 186 ? -0.896 -1.219 36.838 1.00 93.12 186 VAL A C 1
ATOM 1476 O O . VAL A 1 186 ? -0.663 -0.677 37.919 1.00 93.12 186 VAL A O 1
ATOM 1479 N N . TRP A 1 187 ? -0.011 -2.013 36.243 1.00 95.38 187 TRP A N 1
ATOM 1480 C CA . TRP A 1 187 ? 1.367 -2.164 36.698 1.00 95.38 187 TRP A CA 1
ATOM 1481 C C . TRP A 1 187 ? 2.297 -2.432 35.514 1.00 95.38 187 TRP A C 1
ATOM 1483 O O . TRP A 1 187 ? 1.885 -2.991 34.497 1.00 95.38 187 TRP A O 1
ATOM 1493 N N . PHE A 1 188 ? 3.559 -2.054 35.670 1.00 95.81 188 PHE A N 1
ATOM 1494 C CA . PHE A 1 188 ? 4.649 -2.297 34.738 1.00 95.81 188 PHE A CA 1
ATOM 1495 C C . PHE A 1 188 ? 5.637 -3.266 35.386 1.00 95.81 188 PHE A C 1
ATOM 1497 O O . PHE A 1 188 ? 5.976 -3.107 36.559 1.00 95.81 188 PHE A O 1
ATOM 1504 N N . ILE A 1 189 ? 6.071 -4.280 34.635 1.00 96.25 189 ILE A N 1
ATOM 1505 C CA . ILE A 1 189 ? 7.113 -5.219 35.061 1.00 96.25 189 ILE A CA 1
ATOM 1506 C C . ILE A 1 189 ? 8.330 -4.984 34.174 1.00 96.25 189 ILE A C 1
ATOM 1508 O O . ILE A 1 189 ? 8.266 -5.226 32.968 1.00 96.25 189 ILE A O 1
ATOM 1512 N N . GLY A 1 190 ? 9.414 -4.498 34.774 1.00 91.31 190 GLY A N 1
ATOM 1513 C CA . GLY A 1 190 ? 10.674 -4.259 34.081 1.00 91.31 190 GLY A CA 1
ATOM 1514 C C . GLY A 1 190 ? 11.466 -5.542 33.820 1.00 91.31 190 GLY A C 1
ATOM 1515 O O . GLY A 1 190 ? 11.102 -6.636 34.258 1.00 91.31 190 GLY A O 1
ATOM 1516 N N . LYS A 1 191 ? 12.588 -5.418 33.104 1.00 87.19 191 LYS A N 1
ATOM 1517 C CA . LYS A 1 191 ? 13.406 -6.564 32.653 1.00 87.19 191 LYS A CA 1
ATOM 1518 C C . LYS A 1 191 ? 13.944 -7.419 33.803 1.00 87.19 191 LYS A C 1
ATOM 1520 O O . LYS A 1 191 ? 14.086 -8.626 33.634 1.00 87.19 191 LYS A O 1
ATOM 1525 N N . ASN A 1 192 ? 14.209 -6.807 34.957 1.00 88.88 192 ASN A N 1
ATOM 1526 C CA . ASN A 1 192 ? 14.725 -7.504 36.138 1.00 88.88 192 ASN A CA 1
ATOM 1527 C C . ASN A 1 192 ? 13.604 -8.029 37.052 1.00 88.88 192 ASN A C 1
ATOM 1529 O O . ASN A 1 192 ? 13.876 -8.509 38.149 1.00 88.88 192 ASN A O 1
ATOM 1533 N N . GLY A 1 193 ? 12.342 -7.919 36.624 1.00 88.88 193 GLY A N 1
ATOM 1534 C CA . GLY A 1 193 ? 11.176 -8.293 37.419 1.00 88.88 193 GLY A CA 1
ATOM 1535 C C . GLY A 1 193 ? 10.705 -7.213 38.397 1.00 88.88 193 GLY A C 1
ATOM 1536 O O . GLY A 1 193 ? 9.782 -7.480 39.167 1.00 88.88 193 GLY A O 1
ATOM 1537 N N . GLU A 1 194 ? 11.288 -6.004 38.379 1.00 90.88 194 GLU A N 1
ATOM 1538 C CA . GLU A 1 194 ? 10.785 -4.905 39.209 1.00 90.88 194 GLU A CA 1
ATOM 1539 C C . GLU A 1 194 ? 9.346 -4.536 38.826 1.00 90.88 194 GLU A C 1
ATOM 1541 O O . GLU A 1 194 ? 9.021 -4.412 37.645 1.00 90.88 194 GLU A O 1
ATOM 1546 N N . LYS A 1 195 ? 8.474 -4.371 39.828 1.00 93.75 195 LYS A N 1
ATOM 1547 C CA . LYS A 1 195 ? 7.065 -4.020 39.630 1.00 93.75 195 LYS A CA 1
ATOM 1548 C C . LYS A 1 195 ? 6.825 -2.568 40.030 1.00 93.75 195 LYS A C 1
ATOM 1550 O O . LYS A 1 195 ? 6.990 -2.212 41.193 1.00 93.75 195 LYS A O 1
ATOM 1555 N N . ILE A 1 196 ? 6.384 -1.761 39.072 1.00 91.94 196 ILE A N 1
ATOM 1556 C CA . ILE A 1 196 ? 5.948 -0.373 39.267 1.00 91.94 196 ILE A CA 1
ATOM 1557 C C . ILE A 1 196 ? 4.424 -0.348 39.132 1.00 91.94 196 ILE A C 1
ATOM 1559 O O . ILE A 1 196 ? 3.888 -0.906 38.178 1.00 91.94 196 ILE A O 1
ATOM 1563 N N . CYS A 1 197 ? 3.713 0.259 40.077 1.00 88.81 197 CYS A N 1
ATOM 1564 C CA . CYS A 1 197 ? 2.246 0.253 40.118 1.00 88.81 197 CYS A CA 1
ATOM 1565 C C . CYS A 1 197 ? 1.645 1.612 39.723 1.00 88.81 197 CYS A C 1
ATOM 1567 O O . CYS A 1 197 ? 2.324 2.637 39.777 1.00 88.81 197 CYS A O 1
ATOM 1569 N N . GLU A 1 198 ? 0.356 1.588 39.372 1.00 80.75 198 GLU A N 1
ATOM 1570 C CA . GLU A 1 198 ? -0.514 2.764 39.210 1.00 80.75 198 GLU A CA 1
ATOM 1571 C C . GLU A 1 198 ? 0.002 3.754 38.153 1.00 80.75 198 GLU A C 1
ATOM 1573 O O . GLU A 1 198 ? 0.464 3.332 37.093 1.00 80.75 198 GLU A O 1
ATOM 1578 N N . GLU A 1 199 ? -0.098 5.065 38.383 1.00 76.06 199 GLU A N 1
ATOM 1579 C CA . GLU A 1 199 ? 0.239 6.089 37.384 1.00 76.06 199 GLU A CA 1
ATOM 1580 C C . GLU A 1 199 ? 1.699 5.983 36.909 1.00 76.06 199 GLU A C 1
ATOM 1582 O O . GLU A 1 199 ? 1.995 6.113 35.717 1.00 76.06 199 GLU A O 1
ATOM 1587 N N . ASN A 1 200 ? 2.611 5.609 37.812 1.00 87.50 200 ASN A N 1
ATOM 1588 C CA . ASN A 1 200 ? 4.020 5.400 37.485 1.00 87.50 200 ASN A CA 1
ATOM 1589 C C . ASN A 1 200 ? 4.238 4.252 36.487 1.00 87.50 200 ASN A C 1
ATOM 1591 O O . ASN A 1 200 ? 5.245 4.248 35.780 1.00 87.50 200 ASN A O 1
ATOM 1595 N N . ALA A 1 201 ? 3.309 3.294 36.384 1.00 93.19 201 ALA A N 1
ATOM 1596 C CA . ALA A 1 201 ? 3.390 2.215 35.402 1.00 93.19 201 ALA A CA 1
ATOM 1597 C C . ALA A 1 201 ? 3.214 2.721 33.963 1.00 93.19 201 ALA A C 1
ATOM 1599 O O . ALA A 1 201 ? 3.869 2.218 33.045 1.00 93.19 201 ALA A O 1
ATOM 1600 N N . ILE A 1 202 ? 2.353 3.723 33.759 1.00 92.06 202 ILE A N 1
ATOM 1601 C CA . ILE A 1 202 ? 2.124 4.327 32.441 1.00 92.06 202 ILE A CA 1
ATOM 1602 C C . ILE A 1 202 ? 3.363 5.121 32.033 1.00 92.06 202 ILE A C 1
ATOM 1604 O O . ILE A 1 202 ? 3.894 4.898 30.946 1.00 92.06 202 ILE A O 1
ATOM 1608 N N . SER A 1 203 ? 3.891 5.951 32.935 1.00 92.81 203 SER A N 1
ATOM 1609 C CA . SER A 1 203 ? 5.132 6.703 32.711 1.00 92.81 203 SER A CA 1
ATOM 1610 C C . SER A 1 203 ? 6.329 5.780 32.451 1.00 92.81 203 SER A C 1
ATOM 1612 O O . SER A 1 203 ? 7.111 6.013 31.530 1.00 92.81 203 SER A O 1
ATOM 1614 N N . ALA A 1 204 ? 6.459 4.681 33.202 1.00 94.06 204 ALA A N 1
ATOM 1615 C CA . ALA A 1 204 ? 7.495 3.674 32.965 1.00 94.06 204 ALA A CA 1
ATOM 1616 C C . ALA A 1 204 ? 7.350 3.006 31.588 1.00 94.06 204 ALA A C 1
ATOM 1618 O O . ALA A 1 204 ? 8.341 2.830 30.881 1.00 94.06 204 ALA A O 1
ATOM 1619 N N . THR A 1 205 ? 6.116 2.699 31.175 1.00 94.69 205 THR A N 1
ATOM 1620 C CA . THR A 1 205 ? 5.824 2.155 29.841 1.00 94.69 205 THR A CA 1
ATOM 1621 C C . THR A 1 205 ? 6.223 3.137 28.739 1.00 94.69 205 THR A C 1
ATOM 1623 O O . THR A 1 205 ? 6.889 2.742 27.784 1.00 94.69 205 THR A O 1
ATOM 1626 N N . GLN A 1 206 ? 5.869 4.418 28.878 1.00 93.31 206 GLN A N 1
ATOM 1627 C CA . GLN A 1 206 ? 6.247 5.469 27.928 1.00 93.31 206 GLN A CA 1
ATOM 1628 C C . GLN A 1 206 ? 7.769 5.597 27.813 1.00 93.31 206 GLN A C 1
ATOM 1630 O O . GLN A 1 206 ? 8.301 5.575 26.705 1.00 93.31 206 GLN A O 1
ATOM 1635 N N . ASN A 1 207 ? 8.477 5.647 28.944 1.00 94.00 207 ASN A N 1
ATOM 1636 C CA . ASN A 1 207 ? 9.937 5.723 28.966 1.00 94.00 207 ASN A CA 1
ATOM 1637 C C . ASN A 1 207 ? 10.591 4.502 28.304 1.00 94.00 207 ASN A C 1
ATOM 1639 O O . ASN A 1 207 ? 11.540 4.656 27.541 1.00 94.00 207 ASN A O 1
ATOM 1643 N N . ALA A 1 208 ? 10.077 3.293 28.547 1.00 94.19 208 ALA A N 1
ATOM 1644 C CA . ALA A 1 208 ? 10.579 2.083 27.898 1.00 94.19 208 ALA A CA 1
ATOM 1645 C C . ALA A 1 208 ? 10.406 2.145 26.369 1.00 94.19 208 ALA A C 1
ATOM 1647 O O . ALA A 1 208 ? 11.351 1.867 25.631 1.00 94.19 208 ALA A O 1
ATOM 1648 N N . LEU A 1 209 ? 9.234 2.570 25.885 1.00 93.62 209 LEU A N 1
ATOM 1649 C CA . LEU A 1 209 ? 8.976 2.729 24.450 1.00 93.62 209 LEU A CA 1
ATOM 1650 C C . LEU A 1 209 ? 9.897 3.782 23.813 1.00 93.62 209 LEU A C 1
ATOM 1652 O O . LEU A 1 209 ? 10.498 3.505 22.776 1.00 93.62 209 LEU A O 1
ATOM 1656 N N . LEU A 1 210 ? 10.059 4.946 24.454 1.00 91.62 210 LEU A N 1
ATOM 1657 C CA . LEU A 1 210 ? 10.947 6.023 23.991 1.00 91.62 210 LEU A CA 1
ATOM 1658 C C . LEU A 1 210 ? 12.422 5.597 23.957 1.00 91.62 210 LEU A C 1
ATOM 1660 O O . LEU A 1 210 ? 13.168 6.015 23.077 1.00 91.62 210 LEU A O 1
ATOM 1664 N N . ASN A 1 211 ? 12.833 4.706 24.861 1.00 93.06 211 ASN A N 1
ATOM 1665 C CA . ASN A 1 211 ? 14.174 4.118 24.878 1.00 93.06 211 ASN A CA 1
ATOM 1666 C C . ASN A 1 211 ? 14.352 2.968 23.860 1.00 93.06 211 ASN A C 1
ATOM 1668 O O . ASN A 1 211 ? 15.352 2.249 23.905 1.00 93.06 211 ASN A O 1
ATOM 1672 N N . GLY A 1 212 ? 13.398 2.768 22.942 1.00 92.31 212 GLY A N 1
ATOM 1673 C CA . GLY A 1 212 ? 13.469 1.746 21.893 1.00 92.31 212 GLY A CA 1
ATOM 1674 C C . GLY A 1 212 ? 13.223 0.320 22.389 1.00 92.31 212 GLY A C 1
ATOM 1675 O O . GLY A 1 212 ? 13.617 -0.649 21.730 1.00 92.31 212 GLY A O 1
ATOM 1676 N N . GLU A 1 213 ? 12.602 0.160 23.559 1.00 94.75 213 GLU A N 1
ATOM 1677 C CA . GLU A 1 213 ? 12.225 -1.150 24.078 1.00 94.75 213 GLU A CA 1
ATOM 1678 C C . GLU A 1 213 ? 10.902 -1.651 23.478 1.00 94.75 213 GLU A C 1
ATOM 1680 O O . GLU A 1 213 ? 10.129 -0.914 22.866 1.00 94.75 213 GLU A O 1
ATOM 1685 N N . ILE A 1 214 ? 10.646 -2.950 23.654 1.00 95.00 214 ILE A N 1
ATOM 1686 C CA . ILE A 1 214 ? 9.396 -3.601 23.253 1.00 95.00 214 ILE A CA 1
ATOM 1687 C C . ILE A 1 214 ? 8.617 -3.912 24.525 1.00 95.00 214 ILE A C 1
ATOM 1689 O O . ILE A 1 214 ? 9.099 -4.679 25.362 1.00 95.00 214 ILE A O 1
ATOM 1693 N N . VAL A 1 215 ? 7.408 -3.369 24.643 1.00 95.56 215 VAL A N 1
ATOM 1694 C CA . VAL A 1 215 ? 6.541 -3.550 25.811 1.00 95.56 215 VAL A CA 1
ATOM 1695 C C . VAL A 1 215 ? 5.312 -4.371 25.431 1.00 95.56 215 VAL A C 1
ATOM 1697 O O . VAL A 1 215 ? 4.671 -4.120 24.412 1.00 95.56 215 VAL A O 1
ATOM 1700 N N . ALA A 1 216 ? 4.965 -5.362 26.253 1.00 95.19 216 ALA A N 1
ATOM 1701 C CA . ALA A 1 216 ? 3.703 -6.082 26.128 1.00 95.19 216 ALA A CA 1
ATOM 1702 C C . ALA A 1 216 ? 2.598 -5.322 26.878 1.00 95.19 216 ALA A C 1
ATOM 1704 O O . ALA A 1 216 ? 2.604 -5.269 28.106 1.00 95.19 216 ALA A O 1
ATOM 1705 N N . VAL A 1 217 ? 1.642 -4.745 26.152 1.00 93.06 217 VAL A N 1
ATOM 1706 C CA . VAL A 1 217 ? 0.527 -3.975 26.717 1.00 93.06 217 VAL A CA 1
ATOM 1707 C C . VAL A 1 217 ? -0.731 -4.838 26.719 1.00 93.06 217 VAL A C 1
ATOM 1709 O O . VAL A 1 217 ? -1.154 -5.341 25.675 1.00 93.06 217 VAL A O 1
ATOM 1712 N N . LYS A 1 218 ? -1.343 -5.022 27.894 1.00 90.62 218 LYS A N 1
ATOM 1713 C CA . LYS A 1 218 ? -2.634 -5.708 28.020 1.00 90.62 218 LYS A CA 1
ATOM 1714 C C . LYS A 1 218 ? -3.747 -4.767 27.557 1.00 90.62 218 LYS A C 1
ATOM 1716 O O . LYS A 1 218 ? -4.121 -3.852 28.281 1.00 90.62 218 LYS A O 1
ATOM 1721 N N . GLY A 1 219 ? -4.255 -4.991 26.350 1.00 84.31 219 GLY A N 1
ATOM 1722 C CA . GLY A 1 219 ? -5.469 -4.344 25.861 1.00 84.31 219 GLY A CA 1
ATOM 1723 C C . GLY A 1 219 ? -6.730 -5.046 26.372 1.00 84.31 219 GLY A C 1
ATOM 1724 O O . GLY A 1 219 ? -6.670 -5.938 27.218 1.00 84.31 219 GLY A O 1
ATOM 1725 N N . ILE A 1 220 ? -7.876 -4.671 25.804 1.00 82.31 220 ILE A N 1
ATOM 1726 C CA . ILE A 1 220 ? -9.193 -5.215 26.168 1.00 82.31 220 ILE A CA 1
ATOM 1727 C C . ILE A 1 220 ? -9.299 -6.715 25.832 1.00 82.31 220 ILE A C 1
ATOM 1729 O O . ILE A 1 220 ? -9.624 -7.523 26.696 1.00 82.31 220 ILE A O 1
ATOM 1733 N N . GLY A 1 221 ? -8.968 -7.097 24.593 1.00 74.88 221 GLY A N 1
ATOM 1734 C CA . GLY A 1 221 ? -9.091 -8.479 24.102 1.00 74.88 221 GLY A CA 1
ATOM 1735 C C . GLY A 1 221 ? -7.841 -9.353 24.262 1.00 74.88 221 GLY A C 1
ATOM 1736 O O . GLY A 1 221 ? -7.853 -10.512 23.858 1.00 74.88 221 GLY A O 1
ATOM 1737 N N . GLY A 1 222 ? -6.743 -8.819 24.807 1.00 84.56 222 GLY A N 1
ATOM 1738 C CA . GLY A 1 222 ? -5.487 -9.558 24.949 1.00 84.56 222 GLY A CA 1
ATOM 1739 C C . GLY A 1 222 ? -4.241 -8.677 24.945 1.00 84.56 222 GLY A C 1
ATOM 1740 O O . GLY A 1 222 ? -4.312 -7.447 24.938 1.00 84.56 222 GLY A O 1
ATOM 1741 N N . PHE A 1 223 ? -3.076 -9.322 24.960 1.00 88.50 223 PHE A N 1
ATOM 1742 C CA . PHE A 1 223 ? -1.789 -8.632 24.930 1.00 88.50 223 PHE A CA 1
ATOM 1743 C C . PHE A 1 223 ? -1.368 -8.256 23.510 1.00 88.50 223 PHE A C 1
ATOM 1745 O O . PHE A 1 223 ? -1.437 -9.064 22.584 1.00 88.50 223 PHE A O 1
ATOM 1752 N N . HIS A 1 224 ? -0.841 -7.044 23.379 1.00 87.69 224 HIS A N 1
ATOM 1753 C CA . HIS A 1 224 ? -0.181 -6.544 22.181 1.00 87.69 224 HIS A CA 1
ATOM 1754 C C . HIS A 1 224 ? 1.287 -6.260 22.490 1.00 87.69 224 HIS A C 1
ATOM 1756 O O . HIS A 1 224 ? 1.628 -5.910 23.614 1.00 87.69 224 HIS A O 1
ATOM 1762 N N . LEU A 1 225 ? 2.158 -6.406 21.493 1.00 92.19 225 LEU A N 1
ATOM 1763 C CA . LEU A 1 225 ? 3.543 -5.945 21.584 1.00 92.19 225 LEU A CA 1
ATOM 1764 C C . LEU A 1 225 ? 3.616 -4.562 20.942 1.00 92.19 225 LEU A C 1
ATOM 1766 O O . LEU A 1 225 ? 3.262 -4.428 19.771 1.00 92.19 225 LEU A O 1
ATOM 1770 N N . ALA A 1 226 ? 4.070 -3.577 21.706 1.00 91.94 226 ALA A N 1
ATOM 1771 C CA . ALA A 1 226 ? 4.255 -2.199 21.282 1.00 91.94 226 ALA A CA 1
ATOM 1772 C C . ALA A 1 226 ? 5.747 -1.845 21.292 1.00 91.94 226 ALA A C 1
ATOM 1774 O O . ALA A 1 226 ? 6.489 -2.263 22.180 1.00 91.94 226 ALA A O 1
ATOM 1775 N N . CYS A 1 227 ? 6.177 -1.077 20.300 1.00 91.88 227 CYS A N 1
ATOM 1776 C CA . CYS A 1 227 ? 7.470 -0.406 20.252 1.00 91.88 227 CYS A CA 1
ATOM 1777 C C . CYS A 1 227 ? 7.292 0.917 19.500 1.00 91.88 227 CYS A C 1
ATOM 1779 O O . CYS A 1 227 ? 6.278 1.103 18.823 1.00 91.88 227 CYS A O 1
ATOM 1781 N N . ASP A 1 228 ? 8.266 1.816 19.592 1.00 88.69 228 ASP A N 1
ATOM 1782 C CA . ASP A 1 228 ? 8.263 3.035 18.786 1.00 88.69 228 ASP A CA 1
ATOM 1783 C C . ASP A 1 228 ? 8.360 2.698 17.284 1.00 88.69 228 ASP A C 1
ATOM 1785 O O . ASP A 1 228 ? 9.299 2.032 16.839 1.00 88.69 228 ASP A O 1
ATOM 1789 N N . ALA A 1 229 ? 7.374 3.150 16.502 1.00 83.38 229 ALA A N 1
ATOM 1790 C CA . ALA A 1 229 ? 7.321 2.964 15.053 1.00 83.38 229 ALA A CA 1
ATOM 1791 C C . ALA A 1 229 ? 8.329 3.847 14.292 1.00 83.38 229 ALA A C 1
ATOM 1793 O O . ALA A 1 229 ? 8.635 3.564 13.134 1.00 83.38 229 ALA A O 1
ATOM 1794 N N . GLY A 1 230 ? 8.873 4.887 14.930 1.00 81.94 230 GLY A N 1
ATOM 1795 C CA . GLY A 1 230 ? 9.976 5.692 14.405 1.00 81.94 230 GLY A CA 1
ATOM 1796 C C . GLY A 1 230 ? 11.353 5.045 14.589 1.00 81.94 230 GLY A C 1
ATOM 1797 O O . GLY A 1 230 ? 12.306 5.428 13.908 1.00 81.94 230 GLY A O 1
ATOM 1798 N N . ASN A 1 231 ? 11.474 4.037 15.461 1.00 86.38 231 ASN A N 1
ATOM 1799 C CA . ASN A 1 231 ? 12.750 3.426 15.828 1.00 86.38 231 ASN A CA 1
ATOM 1800 C C . ASN A 1 231 ? 13.010 2.114 15.061 1.00 86.38 231 ASN A C 1
ATOM 1802 O O . ASN A 1 231 ? 12.494 1.046 15.400 1.00 86.38 231 ASN A O 1
ATOM 1806 N N . ASN A 1 232 ? 13.875 2.175 14.041 1.00 83.50 232 ASN A N 1
ATOM 1807 C CA . ASN A 1 232 ? 14.229 1.018 13.205 1.00 83.50 232 ASN A CA 1
ATOM 1808 C C . ASN A 1 232 ? 14.808 -0.161 13.987 1.00 83.50 232 ASN A C 1
ATOM 1810 O O . ASN A 1 232 ? 14.531 -1.314 13.659 1.00 83.50 232 ASN A O 1
ATOM 1814 N N . GLU A 1 233 ? 15.619 0.109 15.007 1.00 89.25 233 GLU A N 1
ATOM 1815 C CA . GLU A 1 233 ? 16.239 -0.946 15.799 1.00 89.25 233 GLU A CA 1
ATOM 1816 C C . GLU A 1 233 ? 15.178 -1.700 16.612 1.00 89.25 233 GLU A C 1
ATOM 1818 O O . GLU A 1 233 ? 15.170 -2.934 16.639 1.00 89.25 233 GLU A O 1
ATOM 1823 N N . ALA A 1 234 ? 14.236 -0.969 17.216 1.00 90.44 234 ALA A N 1
ATOM 1824 C CA . ALA A 1 234 ? 13.114 -1.545 17.949 1.00 90.44 234 ALA A CA 1
ATOM 1825 C C . ALA A 1 234 ? 12.207 -2.385 17.031 1.00 90.44 234 ALA A C 1
ATOM 1827 O O . ALA A 1 234 ? 11.861 -3.520 17.375 1.00 90.44 234 ALA A O 1
ATOM 1828 N N . LEU A 1 235 ? 11.894 -1.879 15.832 1.00 87.81 235 LEU A N 1
ATOM 1829 C CA . LEU A 1 235 ? 11.101 -2.594 14.828 1.00 87.81 235 LEU A CA 1
ATOM 1830 C C . LEU A 1 235 ? 11.781 -3.888 14.369 1.00 87.81 235 LEU A C 1
ATOM 1832 O O . LEU A 1 235 ? 11.148 -4.945 14.367 1.00 87.81 235 LEU A O 1
ATOM 1836 N N . SER A 1 236 ? 13.071 -3.837 14.029 1.00 86.75 236 SER A N 1
ATOM 1837 C CA . SER A 1 236 ? 13.847 -5.017 13.628 1.00 86.75 236 SER A CA 1
ATOM 1838 C C . SER A 1 236 ? 13.916 -6.055 14.750 1.00 86.75 236 SER A C 1
ATOM 1840 O O . SER A 1 236 ? 13.641 -7.236 14.521 1.00 86.75 236 SER A O 1
ATOM 1842 N N . LYS A 1 237 ? 14.178 -5.623 15.994 1.00 90.50 237 LYS A N 1
ATOM 1843 C CA . LYS A 1 237 ? 14.139 -6.496 17.180 1.00 90.50 237 LYS A CA 1
ATOM 1844 C C . LYS A 1 237 ? 12.765 -7.146 17.357 1.00 90.50 237 LYS A C 1
ATOM 1846 O O . LYS A 1 237 ? 12.698 -8.343 17.642 1.00 90.50 237 LYS A O 1
ATOM 1851 N N . LEU A 1 238 ? 11.676 -6.394 17.177 1.00 91.25 238 LEU A N 1
ATOM 1852 C CA . LEU A 1 238 ? 10.310 -6.906 17.303 1.00 91.25 238 LEU A CA 1
ATOM 1853 C C . LEU A 1 238 ? 10.001 -7.952 16.229 1.00 91.25 238 LEU A C 1
ATOM 1855 O O . LEU A 1 238 ? 9.473 -9.017 16.556 1.00 91.25 238 LEU A O 1
ATOM 1859 N N . ARG A 1 239 ? 10.358 -7.682 14.967 1.00 87.81 239 ARG A N 1
ATOM 1860 C CA . ARG A 1 239 ? 10.173 -8.623 13.851 1.00 87.81 239 ARG A CA 1
ATOM 1861 C C . ARG A 1 239 ? 10.917 -9.930 14.090 1.00 87.81 239 ARG A C 1
ATOM 1863 O O . ARG A 1 239 ? 10.296 -10.989 13.996 1.00 87.81 239 ARG A O 1
ATOM 1870 N N . MET A 1 240 ? 12.196 -9.849 14.467 1.00 89.81 240 MET A N 1
ATOM 1871 C CA . MET A 1 240 ? 13.014 -11.028 14.759 1.00 89.81 240 MET A CA 1
ATOM 1872 C C . MET A 1 240 ? 12.444 -11.841 15.924 1.00 89.81 240 MET A C 1
ATOM 1874 O O . MET A 1 240 ? 12.204 -13.034 15.774 1.00 89.81 240 MET A O 1
ATOM 1878 N N . ARG A 1 241 ? 12.147 -11.205 17.067 1.00 91.00 241 ARG A N 1
ATOM 1879 C CA . ARG A 1 241 ? 11.632 -11.910 18.258 1.00 91.00 241 ARG A CA 1
ATOM 1880 C C . ARG A 1 241 ? 10.257 -12.538 18.039 1.00 91.00 241 ARG A C 1
ATOM 1882 O O . ARG A 1 241 ? 9.973 -13.583 18.612 1.00 91.00 241 ARG A O 1
ATOM 1889 N N . LYS A 1 242 ? 9.398 -11.905 17.235 1.00 89.44 242 LYS A N 1
ATOM 1890 C CA . LYS A 1 242 ? 8.051 -12.409 16.928 1.00 89.44 242 LYS A CA 1
ATOM 1891 C C . LYS A 1 242 ? 8.043 -13.445 15.794 1.00 89.44 242 LYS A C 1
ATOM 1893 O O . LYS A 1 242 ? 7.003 -14.054 15.561 1.00 89.44 242 LYS A O 1
ATOM 1898 N N . GLY A 1 243 ? 9.142 -13.601 15.050 1.00 84.12 243 GLY A N 1
ATOM 1899 C CA . GLY A 1 243 ? 9.162 -14.386 13.810 1.00 84.12 243 GLY A CA 1
ATOM 1900 C C . GLY A 1 243 ? 8.243 -13.808 12.723 1.00 84.12 243 GLY A C 1
ATOM 1901 O O . GLY A 1 243 ? 7.720 -14.542 11.889 1.00 84.12 243 GLY A O 1
ATOM 1902 N N . ARG A 1 244 ? 7.990 -12.490 12.749 1.00 80.44 244 ARG A N 1
ATOM 1903 C CA . ARG A 1 244 ? 7.093 -11.778 11.819 1.00 80.44 244 ARG A CA 1
ATOM 1904 C C . ARG A 1 244 ? 7.920 -10.858 10.924 1.00 80.44 244 ARG A C 1
ATOM 1906 O O . ARG A 1 244 ? 8.016 -9.659 11.179 1.00 80.44 244 ARG A O 1
ATOM 1913 N N . ILE A 1 245 ? 8.524 -11.436 9.893 1.00 72.69 245 ILE A N 1
ATOM 1914 C CA . ILE A 1 245 ? 9.533 -10.763 9.065 1.00 72.69 245 ILE A CA 1
ATOM 1915 C C . ILE A 1 245 ? 8.902 -9.680 8.176 1.00 72.69 245 ILE A C 1
ATOM 1917 O O . ILE A 1 245 ? 9.372 -8.551 8.162 1.00 72.69 245 ILE A O 1
ATOM 1921 N N . ASP A 1 246 ? 7.777 -9.970 7.530 1.00 67.62 246 ASP A N 1
ATOM 1922 C CA . ASP A 1 246 ? 7.244 -9.180 6.410 1.00 67.62 246 ASP A CA 1
ATOM 1923 C C . ASP A 1 246 ? 5.900 -8.494 6.707 1.00 67.62 246 ASP A C 1
ATOM 1925 O O . ASP A 1 246 ? 5.683 -7.361 6.289 1.00 67.62 246 ASP A O 1
ATOM 1929 N N . LYS A 1 247 ? 5.000 -9.130 7.479 1.00 73.50 247 LYS A N 1
ATOM 1930 C CA . LYS A 1 247 ? 3.639 -8.602 7.691 1.00 73.50 247 LYS A CA 1
ATOM 1931 C C . LYS A 1 247 ? 3.689 -7.159 8.220 1.00 73.50 247 LYS A C 1
ATOM 1933 O O . LYS A 1 247 ? 4.292 -6.957 9.286 1.00 73.50 247 LYS A O 1
ATOM 1938 N N . PRO A 1 248 ? 3.020 -6.191 7.562 1.00 70.69 248 PRO A N 1
ATOM 1939 C CA . PRO A 1 248 ? 3.078 -4.775 7.916 1.00 70.69 248 PRO A CA 1
ATOM 1940 C C . PRO A 1 248 ? 2.537 -4.550 9.326 1.00 70.69 248 PRO A C 1
ATOM 1942 O O . PRO A 1 248 ? 1.682 -5.307 9.795 1.00 70.69 248 PRO A O 1
ATOM 1945 N N . PHE A 1 249 ? 3.063 -3.554 10.035 1.00 70.19 249 PHE A N 1
ATOM 1946 C CA . PHE A 1 249 ? 2.556 -3.200 11.361 1.00 70.19 249 PHE A CA 1
ATOM 1947 C C . PHE A 1 249 ? 1.208 -2.479 11.248 1.00 70.19 249 PHE A C 1
ATOM 1949 O O . PHE A 1 249 ? 0.927 -1.840 10.239 1.00 70.19 249 PHE A O 1
ATOM 1956 N N . ALA A 1 250 ? 0.372 -2.593 12.286 1.00 72.06 250 ALA A N 1
ATOM 1957 C CA . ALA A 1 250 ? -0.983 -2.031 12.294 1.00 72.06 250 ALA A CA 1
ATOM 1958 C C . ALA A 1 250 ? -1.007 -0.509 12.047 1.00 72.06 250 ALA A C 1
ATOM 1960 O O . ALA A 1 250 ? -1.933 -0.016 11.410 1.00 72.06 250 ALA A O 1
ATOM 1961 N N . VAL A 1 251 ? 0.061 0.191 12.447 1.00 74.06 251 VAL A N 1
ATOM 1962 C CA . VAL A 1 251 ? 0.227 1.648 12.322 1.00 74.06 251 VAL A CA 1
ATOM 1963 C C . VAL A 1 251 ? 0.043 2.155 10.888 1.00 74.06 251 VAL A C 1
ATOM 1965 O O . VAL A 1 251 ? -0.537 3.215 10.705 1.00 74.06 251 VAL A O 1
ATOM 1968 N N . MET A 1 252 ? 0.450 1.398 9.856 1.00 67.50 252 MET A N 1
ATOM 1969 C CA . MET A 1 252 ? 0.264 1.841 8.461 1.00 67.50 252 MET A CA 1
ATOM 1970 C C . MET A 1 252 ? -1.210 2.104 8.123 1.00 67.50 252 MET A C 1
ATOM 1972 O O . MET A 1 252 ? -1.518 3.064 7.426 1.00 67.50 252 MET A O 1
ATOM 1976 N N . ARG A 1 253 ? -2.123 1.280 8.657 1.00 70.38 253 ARG A N 1
ATOM 1977 C CA . ARG A 1 253 ? -3.566 1.457 8.450 1.00 70.38 253 ARG A CA 1
ATOM 1978 C C . ARG A 1 253 ? -4.127 2.604 9.280 1.00 70.38 253 ARG A C 1
ATOM 1980 O O . ARG A 1 253 ? -4.995 3.322 8.807 1.00 70.38 253 ARG A O 1
ATOM 1987 N N . GLU A 1 254 ? -3.625 2.789 10.499 1.00 73.38 254 GLU A N 1
ATOM 1988 C CA . GLU A 1 254 ? -4.031 3.908 11.361 1.00 73.38 254 GLU A CA 1
ATOM 1989 C C . GLU A 1 254 ? -3.630 5.264 10.768 1.00 73.38 254 GLU A C 1
ATOM 1991 O O . GLU A 1 254 ? -4.332 6.249 10.962 1.00 73.38 254 GLU A O 1
ATOM 1996 N N . MET A 1 255 ? -2.540 5.309 9.996 1.00 79.38 255 MET A N 1
ATOM 1997 C CA . MET A 1 255 ? -2.096 6.508 9.279 1.00 79.38 255 MET A CA 1
ATOM 1998 C C . MET A 1 255 ? -2.885 6.792 7.990 1.00 79.38 255 MET A C 1
ATOM 2000 O O . MET A 1 255 ? -2.567 7.759 7.305 1.00 79.38 255 MET A O 1
ATOM 2004 N N . ASN A 1 256 ? -3.885 5.968 7.648 1.00 80.25 256 ASN A N 1
ATOM 2005 C CA . ASN A 1 256 ? -4.681 6.089 6.422 1.00 80.25 256 ASN A CA 1
ATOM 2006 C C . ASN A 1 256 ? -3.825 6.145 5.137 1.00 80.25 256 ASN A C 1
ATOM 2008 O O . ASN A 1 256 ? -4.156 6.845 4.183 1.00 80.25 256 ASN A O 1
ATOM 2012 N N . ILE A 1 257 ? -2.695 5.427 5.130 1.00 83.12 257 ILE A N 1
ATOM 2013 C CA . ILE A 1 257 ? -1.831 5.295 3.955 1.00 83.12 257 ILE A CA 1
ATOM 2014 C C . ILE A 1 257 ? -2.316 4.091 3.156 1.00 83.12 257 ILE A C 1
ATOM 2016 O O . ILE A 1 257 ? -2.203 2.952 3.615 1.00 83.12 257 ILE A O 1
ATOM 2020 N N . GLU A 1 258 ? -2.821 4.348 1.954 1.00 85.50 258 GLU A N 1
ATOM 2021 C CA . GLU A 1 258 ? -3.187 3.307 1.001 1.00 85.50 258 GLU A CA 1
ATOM 2022 C C . GLU A 1 258 ? -1.955 2.922 0.165 1.00 85.50 258 GLU A C 1
ATOM 2024 O O . GLU A 1 258 ? -1.376 3.779 -0.506 1.00 85.50 258 GLU A O 1
ATOM 2029 N N . PRO A 1 259 ? -1.490 1.666 0.230 1.00 89.75 259 PRO A N 1
ATOM 2030 C CA . PRO A 1 259 ? -0.264 1.271 -0.444 1.00 89.75 259 PRO A CA 1
ATOM 2031 C C . PRO A 1 259 ? -0.531 0.790 -1.880 1.00 89.75 259 PRO A C 1
ATOM 2033 O O . PRO A 1 259 ? -1.499 0.076 -2.143 1.00 89.75 259 PRO A O 1
ATOM 2036 N N . ILE A 1 260 ? 0.386 1.127 -2.789 1.00 92.75 260 ILE A N 1
ATOM 2037 C CA . ILE A 1 260 ? 0.472 0.562 -4.141 1.00 92.75 260 ILE A CA 1
ATOM 2038 C C . ILE A 1 260 ? 1.613 -0.452 -4.121 1.00 92.75 260 ILE A C 1
ATOM 2040 O O . ILE A 1 260 ? 2.749 -0.092 -3.811 1.00 92.75 260 ILE A O 1
ATOM 2044 N N . LEU A 1 261 ? 1.300 -1.728 -4.343 1.00 93.62 261 LEU A N 1
ATOM 2045 C CA . LEU A 1 261 ? 2.265 -2.812 -4.170 1.00 93.62 261 LEU A CA 1
ATOM 2046 C C . LEU A 1 261 ? 2.893 -3.197 -5.498 1.00 93.62 261 LEU A C 1
ATOM 2048 O O . LEU A 1 261 ? 2.242 -3.837 -6.320 1.00 93.62 261 LEU A O 1
ATOM 2052 N N . ASP A 1 262 ? 4.171 -2.873 -5.635 1.00 93.19 262 ASP A N 1
ATOM 2053 C CA . ASP A 1 262 ? 5.039 -3.437 -6.656 1.00 93.19 262 ASP A CA 1
ATOM 2054 C C . ASP A 1 262 ? 5.500 -4.843 -6.246 1.00 93.19 262 ASP A C 1
ATOM 2056 O O . ASP A 1 262 ? 6.167 -5.032 -5.223 1.00 93.19 262 ASP A O 1
ATOM 2060 N N . LEU A 1 263 ? 5.066 -5.843 -7.013 1.00 94.50 263 LEU A N 1
ATOM 2061 C CA . LEU A 1 263 ? 5.338 -7.254 -6.745 1.00 94.50 263 LEU A CA 1
ATOM 2062 C C . LEU A 1 263 ? 6.648 -7.738 -7.385 1.00 94.50 263 LEU A C 1
ATOM 2064 O O . LEU A 1 263 ? 7.196 -8.746 -6.931 1.00 94.50 263 LEU A O 1
ATOM 2068 N N . CYS A 1 264 ? 7.157 -7.046 -8.407 1.00 94.25 264 CYS A N 1
ATOM 2069 C CA . CYS A 1 264 ? 8.407 -7.378 -9.080 1.00 94.25 264 CYS A CA 1
ATOM 2070 C C . CYS A 1 264 ? 9.122 -6.099 -9.526 1.00 94.25 264 CYS A C 1
ATOM 2072 O O . CYS A 1 264 ? 8.947 -5.616 -10.644 1.00 94.25 264 CYS A O 1
ATOM 2074 N N . HIS A 1 265 ? 10.000 -5.616 -8.648 1.00 92.12 265 HIS A N 1
ATOM 2075 C CA . HIS A 1 265 ? 10.888 -4.488 -8.910 1.00 92.12 265 HIS A CA 1
ATOM 2076 C C . HIS A 1 265 ? 12.264 -5.012 -9.357 1.00 92.12 265 HIS A C 1
ATOM 2078 O O . HIS A 1 265 ? 13.243 -4.973 -8.609 1.00 92.12 265 HIS A O 1
ATOM 2084 N N . PHE A 1 266 ? 12.313 -5.586 -10.564 1.00 88.44 266 PHE A N 1
ATOM 2085 C CA . PHE A 1 266 ? 13.509 -6.092 -11.274 1.00 88.44 266 PHE A CA 1
ATOM 2086 C C . PHE A 1 266 ? 14.204 -7.344 -10.707 1.00 88.44 266 PHE A C 1
ATOM 2088 O O . PHE A 1 266 ? 14.951 -8.002 -11.434 1.00 88.44 266 PHE A O 1
ATOM 2095 N N . GLY A 1 267 ? 13.976 -7.680 -9.435 1.00 80.12 267 GLY A N 1
ATOM 2096 C CA . GLY A 1 267 ? 14.597 -8.817 -8.754 1.00 80.12 267 GLY A CA 1
ATOM 2097 C C . GLY A 1 267 ? 13.842 -10.139 -8.911 1.00 80.12 267 GLY A C 1
ATOM 2098 O O . GLY A 1 267 ? 12.618 -10.168 -9.049 1.00 80.12 267 GLY A O 1
ATOM 2099 N N . MET A 1 268 ? 14.588 -11.243 -8.821 1.00 80.69 268 MET A N 1
ATOM 2100 C CA . MET A 1 268 ? 14.099 -12.611 -9.007 1.00 80.69 268 MET A CA 1
ATOM 2101 C C . MET A 1 268 ? 14.623 -13.540 -7.908 1.00 80.69 268 MET A C 1
ATOM 2103 O O . MET A 1 268 ? 15.686 -13.281 -7.345 1.00 80.69 268 MET A O 1
ATOM 2107 N N . PRO A 1 269 ? 13.899 -14.619 -7.558 1.00 79.06 269 PRO A N 1
ATOM 2108 C CA . PRO A 1 269 ? 14.406 -15.580 -6.591 1.00 79.06 269 PRO A CA 1
ATOM 2109 C C . PRO A 1 269 ? 15.510 -16.459 -7.201 1.00 79.06 269 PRO A C 1
ATOM 2111 O O . PRO A 1 269 ? 15.336 -16.990 -8.294 1.00 79.06 269 PRO A O 1
ATOM 2114 N N . ASP A 1 270 ? 16.583 -16.712 -6.442 1.00 78.12 270 ASP A N 1
ATOM 2115 C CA . ASP A 1 270 ? 17.776 -17.465 -6.885 1.00 78.12 270 ASP A CA 1
ATOM 2116 C C . ASP A 1 270 ? 17.494 -18.866 -7.464 1.00 78.12 270 ASP A C 1
ATOM 2118 O O . ASP A 1 270 ? 18.317 -19.428 -8.183 1.00 78.12 270 ASP A O 1
ATOM 2122 N N . TRP A 1 271 ? 16.358 -19.478 -7.112 1.00 80.75 271 TRP A N 1
ATOM 2123 C CA . TRP A 1 271 ? 15.997 -20.824 -7.568 1.00 80.75 271 TRP A CA 1
ATOM 2124 C C . TRP A 1 271 ? 15.368 -20.851 -8.964 1.00 80.75 271 TRP A C 1
ATOM 2126 O O . TRP A 1 271 ? 15.259 -21.931 -9.547 1.00 80.75 271 TRP A O 1
ATOM 2136 N N . LEU A 1 272 ? 14.929 -19.707 -9.493 1.00 78.25 272 LEU A N 1
ATOM 2137 C CA . LEU A 1 272 ? 14.341 -19.637 -10.823 1.00 78.25 272 LEU A CA 1
ATOM 2138 C C . LEU A 1 272 ? 15.468 -19.534 -11.857 1.00 78.25 272 LEU A C 1
ATOM 2140 O O . LEU A 1 272 ? 16.025 -18.465 -12.091 1.00 78.25 272 LEU A O 1
ATOM 2144 N N . GLY A 1 273 ? 15.838 -20.685 -12.420 1.00 70.69 273 GLY A N 1
ATOM 2145 C CA . GLY A 1 273 ? 17.143 -20.896 -13.047 1.00 70.69 273 GLY A CA 1
ATOM 2146 C C . GLY A 1 273 ? 17.508 -19.917 -14.165 1.00 70.69 273 GLY A C 1
ATOM 2147 O O . GLY A 1 273 ? 18.618 -19.395 -14.145 1.00 70.69 273 GLY A O 1
ATOM 2148 N N . ASN A 1 274 ? 16.609 -19.673 -15.128 1.00 82.44 274 ASN A N 1
ATOM 2149 C CA . ASN A 1 274 ? 16.889 -18.807 -16.285 1.00 82.44 274 ASN A CA 1
ATOM 2150 C C . ASN A 1 274 ? 16.141 -17.461 -16.233 1.00 82.44 274 ASN A C 1
ATOM 2152 O O . ASN A 1 274 ? 15.812 -16.892 -17.273 1.00 82.44 274 ASN A O 1
ATOM 2156 N N . SER A 1 275 ? 15.840 -16.963 -15.029 1.00 88.56 275 SER A N 1
ATOM 2157 C CA . SER A 1 275 ? 15.240 -15.637 -14.813 1.00 88.56 275 SER A CA 1
ATOM 2158 C C . SER A 1 275 ? 13.999 -15.396 -15.692 1.00 88.56 275 SER A C 1
ATOM 2160 O O . SER A 1 275 ? 13.057 -16.190 -15.656 1.00 88.56 275 SER A O 1
ATOM 2162 N N . PHE A 1 276 ? 13.975 -14.329 -16.500 1.00 94.62 276 PHE A N 1
ATOM 2163 C CA . PHE A 1 276 ? 12.834 -14.001 -17.362 1.00 94.62 276 PHE A CA 1
ATOM 2164 C C . PHE A 1 276 ? 12.773 -14.811 -18.656 1.00 94.62 276 PHE A C 1
ATOM 2166 O O . PHE A 1 276 ? 11.779 -14.739 -19.378 1.00 94.62 276 PHE A O 1
ATOM 2173 N N . GLN A 1 277 ? 13.788 -15.622 -18.943 1.00 95.31 277 GLN A N 1
ATOM 2174 C CA . GLN A 1 277 ? 13.783 -16.552 -20.071 1.00 95.31 277 GLN A CA 1
ATOM 2175 C C . GLN A 1 277 ? 13.077 -17.872 -19.729 1.00 95.31 277 GLN A C 1
ATOM 2177 O O . GLN A 1 277 ? 12.749 -18.645 -20.630 1.00 95.31 277 GLN A O 1
ATOM 2182 N N . ASP A 1 278 ? 12.852 -18.151 -18.443 1.00 93.69 278 ASP A N 1
ATOM 2183 C CA . ASP A 1 278 ? 12.222 -19.387 -17.988 1.00 93.69 278 ASP A CA 1
ATOM 2184 C C . ASP A 1 278 ? 10.722 -19.414 -18.363 1.00 93.69 278 ASP A C 1
ATOM 2186 O O . ASP A 1 278 ? 9.963 -18.543 -17.926 1.00 93.69 278 ASP A O 1
ATOM 2190 N N . PRO A 1 279 ? 10.248 -20.397 -19.153 1.00 92.50 279 PRO A N 1
ATOM 2191 C CA . PRO A 1 279 ? 8.838 -20.487 -19.530 1.00 92.50 279 PRO A CA 1
ATOM 2192 C C . PRO A 1 279 ? 7.903 -20.776 -18.344 1.00 92.50 279 PRO A C 1
ATOM 2194 O O . PRO A 1 279 ? 6.696 -20.560 -18.468 1.00 92.50 279 PRO A O 1
ATOM 2197 N N . GLU A 1 280 ? 8.418 -21.250 -17.203 1.00 92.50 280 GLU A N 1
ATOM 2198 C CA . GLU A 1 280 ? 7.633 -21.458 -15.981 1.00 92.50 280 GLU A CA 1
ATOM 2199 C C . GLU A 1 280 ? 7.481 -20.179 -15.142 1.00 92.50 280 GLU A C 1
ATOM 2201 O O . GLU A 1 280 ? 6.626 -20.139 -14.247 1.00 92.50 280 GLU A O 1
ATOM 2206 N N . PHE A 1 281 ? 8.253 -19.121 -15.435 1.00 94.44 281 PHE A N 1
ATOM 2207 C CA . PHE A 1 281 ? 8.202 -17.853 -14.702 1.00 94.44 281 PHE A CA 1
ATOM 2208 C C . PHE A 1 281 ? 6.780 -17.281 -14.584 1.00 94.44 281 PHE A C 1
ATOM 2210 O O . PHE A 1 281 ? 6.376 -16.983 -13.457 1.00 94.44 281 PHE A O 1
ATOM 2217 N N . PRO A 1 282 ? 5.976 -17.169 -15.665 1.00 96.25 282 PRO A N 1
ATOM 2218 C CA . PRO A 1 282 ? 4.653 -16.553 -15.574 1.00 96.25 282 PRO A CA 1
ATOM 2219 C C . PRO A 1 282 ? 3.723 -17.251 -14.579 1.00 96.25 282 PRO A C 1
ATOM 2221 O O . PRO A 1 282 ? 3.057 -16.597 -13.778 1.00 96.25 282 PRO A O 1
ATOM 2224 N N . GLU A 1 283 ? 3.722 -18.583 -14.581 1.00 96.19 283 GLU A N 1
ATOM 2225 C CA . GLU A 1 283 ? 2.892 -19.387 -13.680 1.00 96.19 283 GLU A CA 1
ATOM 2226 C C . GLU A 1 283 ? 3.424 -19.360 -12.242 1.00 96.19 283 GLU A C 1
ATOM 2228 O O . GLU A 1 283 ? 2.655 -19.331 -11.278 1.00 96.19 283 GLU A O 1
ATOM 2233 N N . ALA A 1 284 ? 4.748 -19.363 -12.065 1.00 94.69 284 ALA A N 1
ATOM 2234 C CA . ALA A 1 284 ? 5.364 -19.207 -10.751 1.00 94.69 284 ALA A CA 1
ATOM 2235 C C . ALA A 1 284 ? 5.037 -17.842 -10.131 1.00 94.69 284 ALA A C 1
ATOM 2237 O O . ALA A 1 284 ? 4.666 -17.773 -8.954 1.00 94.69 284 ALA A O 1
ATOM 2238 N N . PHE A 1 285 ? 5.108 -16.781 -10.933 1.00 96.75 285 PHE A N 1
ATOM 2239 C CA . PHE A 1 285 ? 4.777 -15.427 -10.519 1.00 96.75 285 PHE A CA 1
ATOM 2240 C C . PHE A 1 285 ? 3.290 -15.279 -10.175 1.00 96.75 285 PHE A C 1
ATOM 2242 O O . PHE A 1 285 ? 2.953 -14.707 -9.140 1.00 96.75 285 PHE A O 1
ATOM 2249 N N . ALA A 1 286 ? 2.394 -15.887 -10.957 1.00 97.88 286 ALA A N 1
ATOM 2250 C CA . ALA A 1 286 ? 0.962 -15.911 -10.661 1.00 97.88 286 ALA A CA 1
ATOM 2251 C C . ALA A 1 286 ? 0.653 -16.584 -9.309 1.00 97.88 286 ALA A C 1
ATOM 2253 O O . ALA A 1 286 ? -0.092 -16.039 -8.489 1.00 97.88 286 ALA A O 1
ATOM 2254 N N . ARG A 1 287 ? 1.296 -17.725 -9.005 1.00 97.06 287 ARG A N 1
ATOM 2255 C CA . ARG A 1 287 ? 1.176 -18.380 -7.686 1.00 97.06 287 ARG A CA 1
ATOM 2256 C C . ARG A 1 287 ? 1.686 -17.493 -6.551 1.00 97.06 287 ARG A C 1
ATOM 2258 O O . ARG A 1 287 ? 1.073 -17.462 -5.482 1.00 97.06 287 ARG A O 1
ATOM 2265 N N . TYR A 1 288 ? 2.790 -16.777 -6.771 1.00 95.81 288 TYR A N 1
ATOM 2266 C CA . TYR A 1 288 ? 3.310 -15.801 -5.815 1.00 95.81 288 TYR A CA 1
ATOM 2267 C C . TYR A 1 288 ? 2.311 -14.659 -5.577 1.00 95.81 288 TYR A C 1
ATOM 2269 O O . TYR A 1 288 ? 1.976 -14.383 -4.422 1.00 95.81 288 TYR A O 1
ATOM 2277 N N . ALA A 1 289 ? 1.762 -14.068 -6.640 1.00 97.62 289 ALA A N 1
ATOM 2278 C CA . ALA A 1 289 ? 0.757 -13.013 -6.557 1.00 97.62 289 ALA A CA 1
ATOM 2279 C C . ALA A 1 289 ? -0.499 -13.476 -5.798 1.00 97.62 289 ALA A C 1
ATOM 2281 O O . ALA A 1 289 ? -0.949 -12.787 -4.878 1.00 97.62 289 ALA A O 1
ATOM 2282 N N . ARG A 1 290 ? -1.008 -14.689 -6.077 1.00 98.25 290 ARG A N 1
ATOM 2283 C CA . ARG A 1 290 ? -2.126 -15.291 -5.326 1.00 98.25 290 ARG A CA 1
ATOM 2284 C C . ARG A 1 290 ? -1.803 -15.431 -3.840 1.00 98.25 290 ARG A C 1
ATOM 2286 O O . ARG A 1 290 ? -2.623 -15.088 -2.983 1.00 98.25 290 ARG A O 1
ATOM 2293 N N . ALA A 1 291 ? -0.617 -15.947 -3.513 1.00 96.50 291 ALA A N 1
ATOM 2294 C CA . ALA A 1 291 ? -0.180 -16.125 -2.131 1.00 96.50 291 ALA A CA 1
ATOM 2295 C C . ALA A 1 291 ? -0.057 -14.779 -1.398 1.00 96.50 291 ALA A C 1
ATOM 2297 O O . ALA A 1 291 ? -0.471 -14.669 -0.239 1.00 96.50 291 ALA A O 1
ATOM 2298 N N . PHE A 1 292 ? 0.455 -13.749 -2.078 1.00 94.44 292 PHE A N 1
ATOM 2299 C CA . PHE A 1 292 ? 0.538 -12.391 -1.551 1.00 94.44 292 PHE A CA 1
ATOM 2300 C C . PHE A 1 292 ? -0.855 -11.801 -1.293 1.00 94.44 292 PHE A C 1
ATOM 2302 O O . PHE A 1 292 ? -1.139 -11.397 -0.163 1.00 94.44 292 PHE A O 1
ATOM 2309 N N . ALA A 1 293 ? -1.750 -11.829 -2.286 1.00 95.75 293 ALA A N 1
ATOM 2310 C CA . ALA A 1 293 ? -3.119 -11.323 -2.161 1.00 95.75 293 ALA A CA 1
ATOM 2311 C C . ALA A 1 293 ? -3.901 -12.054 -1.056 1.00 95.75 293 ALA A C 1
ATOM 2313 O O . ALA A 1 293 ? -4.574 -11.425 -0.244 1.00 95.75 293 ALA A O 1
ATOM 2314 N N . THR A 1 294 ? -3.734 -13.376 -0.932 1.00 95.44 294 THR A N 1
ATOM 2315 C CA . THR A 1 294 ? -4.353 -14.174 0.146 1.00 95.44 294 THR A CA 1
ATOM 2316 C C . THR A 1 294 ? -3.843 -13.756 1.527 1.00 95.44 294 THR A C 1
ATOM 2318 O O . THR A 1 294 ? -4.589 -13.739 2.508 1.00 95.44 294 THR A O 1
ATOM 2321 N N . ARG A 1 295 ? -2.556 -13.407 1.633 1.00 90.31 295 ARG A N 1
ATOM 2322 C CA . ARG A 1 295 ? -1.939 -12.953 2.886 1.00 90.31 295 ARG A CA 1
ATOM 2323 C C . ARG A 1 295 ? -2.352 -11.526 3.250 1.00 90.31 295 ARG A C 1
ATOM 2325 O O . ARG A 1 295 ? -2.450 -11.218 4.444 1.00 90.31 295 ARG A O 1
ATOM 2332 N N . TYR A 1 296 ? -2.582 -10.675 2.253 1.00 89.69 296 TYR A N 1
ATOM 2333 C CA . TYR A 1 296 ? -2.908 -9.259 2.407 1.00 89.69 296 TYR A CA 1
ATOM 2334 C C . TYR A 1 296 ? -4.171 -8.867 1.620 1.00 89.69 296 TYR A C 1
ATOM 2336 O O . TYR A 1 296 ? -4.117 -7.958 0.796 1.00 89.69 296 TYR A O 1
ATOM 2344 N N . PRO A 1 297 ? -5.344 -9.452 1.933 1.00 90.19 297 PRO A N 1
ATOM 2345 C CA . PRO A 1 297 ? -6.555 -9.296 1.119 1.00 90.19 297 PRO A CA 1
ATOM 2346 C C . PRO A 1 297 ? -7.154 -7.887 1.163 1.00 90.19 297 PRO A C 1
ATOM 2348 O O . PRO A 1 297 ? -8.146 -7.619 0.512 1.00 90.19 297 PRO A O 1
ATOM 2351 N N . TRP A 1 298 ? -6.594 -6.983 1.960 1.00 87.19 298 TRP A N 1
ATOM 2352 C CA . TRP A 1 298 ? -7.049 -5.603 2.113 1.00 87.19 298 TRP A CA 1
ATOM 2353 C C . TRP A 1 298 ? -6.363 -4.634 1.144 1.00 87.19 298 TRP A C 1
ATOM 2355 O O . TRP A 1 298 ? -6.813 -3.503 1.032 1.00 87.19 298 TRP A O 1
ATOM 2365 N N . ILE A 1 299 ? -5.271 -5.053 0.495 1.00 90.75 299 ILE A N 1
ATOM 2366 C CA . ILE A 1 299 ? -4.521 -4.229 -0.455 1.00 90.75 299 ILE A CA 1
ATOM 2367 C C . ILE A 1 299 ? -5.321 -4.132 -1.748 1.00 90.75 299 ILE A C 1
ATOM 2369 O O . ILE A 1 299 ? -5.687 -5.169 -2.307 1.00 90.75 299 ILE A O 1
ATOM 2373 N N . LYS A 1 300 ? -5.567 -2.910 -2.224 1.00 93.00 300 LYS A N 1
ATOM 2374 C CA . LYS A 1 300 ? -6.356 -2.673 -3.439 1.00 93.00 300 LYS A CA 1
ATOM 2375 C C . LYS A 1 300 ? -5.514 -2.316 -4.657 1.00 93.00 300 LYS A C 1
ATOM 2377 O O . LYS A 1 300 ? -5.927 -2.640 -5.764 1.00 93.00 300 LYS A O 1
ATOM 2382 N N . PHE A 1 301 ? -4.355 -1.689 -4.479 1.00 96.06 301 PHE A N 1
ATOM 2383 C CA . PHE A 1 301 ? -3.557 -1.175 -5.592 1.00 96.06 301 PHE A CA 1
ATOM 2384 C C . PHE A 1 301 ? -2.289 -1.996 -5.806 1.00 96.06 301 PHE A C 1
ATOM 2386 O O . PHE A 1 301 ? -1.552 -2.272 -4.857 1.00 96.06 301 PHE A O 1
ATOM 2393 N N . TYR A 1 302 ? -2.034 -2.372 -7.058 1.00 97.38 302 TYR A N 1
ATOM 2394 C CA . TYR A 1 302 ? -0.924 -3.251 -7.420 1.00 97.38 302 TYR A CA 1
ATOM 2395 C C . TYR A 1 302 ? -0.222 -2.789 -8.692 1.00 97.38 302 TYR A C 1
ATOM 2397 O O . TYR A 1 302 ? -0.874 -2.373 -9.646 1.00 97.38 302 TYR A O 1
ATOM 2405 N N . THR A 1 303 ? 1.084 -2.999 -8.730 1.00 97.25 303 THR A N 1
ATOM 2406 C CA . THR A 1 303 ? 1.926 -2.994 -9.925 1.00 97.25 303 THR A CA 1
ATOM 2407 C C . THR A 1 303 ? 2.511 -4.403 -10.027 1.00 97.25 303 THR A C 1
ATOM 2409 O O . THR A 1 303 ? 3.396 -4.752 -9.248 1.00 97.25 303 THR A O 1
ATOM 2412 N N . PRO A 1 304 ? 1.969 -5.294 -10.881 1.00 96.44 304 PRO A N 1
ATOM 2413 C CA . PRO A 1 304 ? 2.458 -6.669 -10.946 1.00 96.44 304 PRO A CA 1
ATOM 2414 C C . PRO A 1 304 ? 3.949 -6.751 -11.280 1.00 96.44 304 PRO A C 1
ATOM 2416 O O . PRO A 1 304 ? 4.687 -7.441 -10.590 1.00 96.44 304 PRO A O 1
ATOM 2419 N N . VAL A 1 305 ? 4.400 -6.031 -12.302 1.00 97.06 305 VAL A N 1
ATOM 2420 C CA . VAL A 1 305 ? 5.817 -5.938 -12.665 1.00 97.06 305 VAL A CA 1
ATOM 2421 C C . VAL A 1 305 ? 6.120 -4.484 -12.979 1.00 97.06 305 VAL A C 1
ATOM 2423 O O . VAL A 1 305 ? 5.411 -3.906 -13.796 1.00 97.06 305 VAL A O 1
ATOM 2426 N N . ASN A 1 306 ? 7.132 -3.895 -12.351 1.00 96.81 306 ASN A N 1
ATOM 2427 C CA . ASN A 1 306 ? 7.543 -2.526 -12.654 1.00 96.81 306 ASN A CA 1
ATOM 2428 C C . ASN A 1 306 ? 8.371 -2.470 -13.940 1.00 96.81 306 ASN A C 1
ATOM 2430 O O . ASN A 1 306 ? 9.241 -3.320 -14.137 1.00 96.81 306 ASN A O 1
ATOM 2434 N N . GLU A 1 307 ? 8.092 -1.484 -14.796 1.00 97.06 307 GLU A N 1
ATOM 2435 C CA . GLU A 1 307 ? 8.790 -1.218 -16.062 1.00 97.06 307 GLU A CA 1
ATOM 2436 C C . GLU A 1 307 ? 9.206 -2.492 -16.827 1.00 97.06 307 GLU A C 1
ATOM 2438 O O . GLU A 1 307 ? 10.398 -2.797 -16.966 1.00 97.06 307 GLU A O 1
ATOM 2443 N N . ILE A 1 308 ? 8.239 -3.255 -17.356 1.00 97.88 308 ILE A N 1
ATOM 2444 C CA . ILE A 1 308 ? 8.509 -4.491 -18.111 1.00 97.88 308 ILE A CA 1
ATOM 2445 C C . ILE A 1 308 ? 9.487 -4.214 -19.257 1.00 97.88 308 ILE A C 1
ATOM 2447 O O . ILE A 1 308 ? 10.349 -5.053 -19.544 1.00 97.88 308 ILE A O 1
ATOM 2451 N N . PHE A 1 309 ? 9.392 -3.041 -19.896 1.00 97.81 309 PHE A N 1
ATOM 2452 C CA . PHE A 1 309 ? 10.313 -2.649 -20.957 1.00 97.81 309 PHE A CA 1
ATOM 2453 C C . PHE A 1 309 ? 11.766 -2.608 -20.472 1.00 97.81 309 PHE A C 1
ATOM 2455 O O . PHE A 1 309 ? 12.634 -3.234 -21.085 1.00 97.81 309 PHE A O 1
ATOM 2462 N N . ILE A 1 310 ? 12.036 -1.898 -19.373 1.00 96.56 310 ILE A N 1
ATOM 2463 C CA . ILE A 1 310 ? 13.385 -1.739 -18.814 1.00 96.56 310 ILE A CA 1
ATOM 2464 C C . ILE A 1 310 ? 13.884 -3.066 -18.263 1.00 96.56 310 ILE A C 1
ATOM 2466 O O . ILE A 1 310 ? 15.005 -3.470 -18.569 1.00 96.56 310 ILE A O 1
ATOM 2470 N N . CYS A 1 311 ? 13.026 -3.792 -17.551 1.00 95.25 311 CYS A N 1
ATOM 2471 C CA . CYS A 1 311 ? 13.333 -5.101 -17.006 1.00 95.25 311 CYS A CA 1
ATOM 2472 C C . CYS A 1 311 ? 13.811 -6.077 -18.100 1.00 95.25 311 CYS A C 1
ATOM 2474 O O . CYS A 1 311 ? 14.893 -6.662 -17.983 1.00 95.25 311 CYS A O 1
ATOM 2476 N N . ALA A 1 312 ? 13.075 -6.179 -19.213 1.00 97.38 312 ALA A N 1
ATOM 2477 C CA . ALA A 1 312 ? 13.456 -7.009 -20.356 1.00 97.38 312 ALA A CA 1
ATOM 2478 C C . ALA A 1 312 ? 14.692 -6.465 -21.090 1.00 97.38 312 ALA A C 1
ATOM 2480 O O . ALA A 1 312 ? 15.611 -7.219 -21.418 1.00 97.38 312 ALA A O 1
ATOM 2481 N N . LYS A 1 313 ? 14.745 -5.151 -21.343 1.00 97.06 313 LYS A N 1
ATOM 2482 C CA . LYS A 1 313 ? 15.845 -4.509 -22.075 1.00 97.06 313 LYS A CA 1
ATOM 2483 C C . LYS A 1 313 ? 17.167 -4.682 -21.341 1.00 97.06 313 LYS A C 1
ATOM 2485 O O . LYS A 1 313 ? 18.158 -5.081 -21.947 1.00 97.06 313 LYS A O 1
ATOM 2490 N N . PHE A 1 314 ? 17.201 -4.406 -20.044 1.00 96.44 314 PHE A N 1
ATOM 2491 C CA . PHE A 1 314 ? 18.427 -4.497 -19.262 1.00 96.44 314 PHE A CA 1
ATOM 2492 C C . PHE A 1 314 ? 18.812 -5.946 -18.999 1.00 96.44 314 PHE A C 1
ATOM 2494 O O . PHE A 1 314 ? 20.000 -6.244 -19.024 1.00 96.44 314 PHE A O 1
ATOM 2501 N N . SER A 1 315 ? 17.858 -6.864 -18.838 1.00 95.19 315 SER A N 1
ATOM 2502 C CA . SER A 1 315 ? 18.200 -8.274 -18.625 1.00 95.19 315 SER A CA 1
ATOM 2503 C C . SER A 1 315 ? 18.699 -8.967 -19.896 1.00 95.19 315 SER A C 1
ATOM 2505 O O . SER A 1 315 ? 19.649 -9.742 -19.826 1.00 95.19 315 SER A O 1
ATOM 2507 N N . ALA A 1 316 ? 18.108 -8.662 -21.060 1.00 96.94 316 ALA A N 1
ATOM 2508 C CA . ALA A 1 316 ? 18.240 -9.525 -22.236 1.00 96.94 316 ALA A CA 1
ATOM 2509 C C . ALA A 1 316 ? 18.597 -8.839 -23.570 1.00 96.94 316 ALA A C 1
ATOM 2511 O O . ALA A 1 316 ? 18.976 -9.527 -24.524 1.00 96.94 316 ALA A O 1
ATOM 2512 N N . LEU A 1 317 ? 18.505 -7.506 -23.660 1.00 96.25 317 LEU A N 1
ATOM 2513 C CA . LEU A 1 317 ? 18.996 -6.757 -24.827 1.00 96.25 317 LEU A CA 1
ATOM 2514 C C . LEU A 1 317 ? 20.387 -6.170 -24.564 1.00 96.25 317 LEU A C 1
ATOM 2516 O O . LEU A 1 317 ? 21.313 -6.350 -25.351 1.00 96.25 317 LEU A O 1
ATOM 2520 N N . ASN A 1 318 ? 20.536 -5.493 -23.426 1.00 95.94 318 ASN A N 1
ATOM 2521 C CA . ASN A 1 318 ? 21.783 -4.864 -23.006 1.00 95.94 318 ASN A CA 1
ATOM 2522 C C . ASN A 1 318 ? 22.694 -5.831 -22.226 1.00 95.94 318 ASN A C 1
ATOM 2524 O O . ASN A 1 318 ? 23.912 -5.626 -22.167 1.00 95.94 318 ASN A O 1
ATOM 2528 N N . GLY A 1 319 ? 22.109 -6.867 -21.617 1.00 94.50 319 GLY A N 1
ATOM 2529 C CA . GLY A 1 319 ? 22.793 -7.870 -20.801 1.00 94.50 319 GLY A CA 1
ATOM 2530 C C . GLY A 1 319 ? 23.437 -7.300 -19.537 1.00 94.50 319 GLY A C 1
ATOM 2531 O O . GLY A 1 319 ? 24.611 -7.549 -19.266 1.00 94.50 319 GLY A O 1
ATOM 2532 N N . TRP A 1 320 ? 22.703 -6.450 -18.825 1.00 94.25 320 TRP A N 1
ATOM 2533 C CA . TRP A 1 320 ? 23.101 -5.779 -17.586 1.00 94.25 320 TRP A CA 1
ATOM 2534 C C . TRP A 1 320 ? 22.560 -6.475 -16.339 1.00 94.25 320 TRP A C 1
ATOM 2536 O O . TRP A 1 320 ? 23.251 -6.502 -15.324 1.00 94.25 320 TRP A O 1
ATOM 2546 N N . TRP A 1 321 ? 21.351 -7.032 -16.408 1.00 92.00 321 TRP A N 1
ATOM 2547 C CA . TRP A 1 321 ? 20.655 -7.637 -15.269 1.00 92.00 321 TRP A CA 1
ATOM 2548 C C . TRP A 1 321 ? 20.411 -9.133 -15.466 1.00 92.00 321 TRP A C 1
ATOM 2550 O O . TRP A 1 321 ? 20.451 -9.630 -16.588 1.00 92.00 321 TRP A O 1
ATOM 2560 N N . ASN A 1 322 ? 20.133 -9.832 -14.363 1.00 91.19 322 ASN A N 1
ATOM 2561 C CA . ASN A 1 322 ? 19.580 -11.188 -14.332 1.00 91.19 322 ASN A CA 1
ATOM 2562 C C . ASN A 1 322 ? 20.315 -12.188 -15.251 1.00 91.19 322 ASN A C 1
ATOM 2564 O O . ASN A 1 322 ? 21.454 -12.544 -14.960 1.00 91.19 322 ASN A O 1
ATOM 2568 N N . GLU A 1 323 ? 19.687 -12.649 -16.336 1.00 91.44 323 GLU A N 1
ATOM 2569 C CA . GLU A 1 323 ? 20.265 -13.600 -17.300 1.00 91.44 323 GLU A CA 1
ATOM 2570 C C . GLU A 1 323 ? 21.408 -13.031 -18.165 1.00 91.44 323 GLU A C 1
ATOM 2572 O O . GLU A 1 323 ? 22.166 -13.796 -18.755 1.00 91.44 323 GLU A O 1
ATOM 2577 N N . GLN A 1 324 ? 21.563 -11.704 -18.226 1.00 94.00 324 GLN A N 1
ATOM 2578 C CA . GLN A 1 324 ? 22.608 -10.983 -18.969 1.00 94.00 324 GLN A CA 1
ATOM 2579 C C . GLN A 1 324 ? 22.724 -11.348 -20.462 1.00 94.00 324 GLN A C 1
ATOM 2581 O O . GLN A 1 324 ? 23.790 -11.206 -21.075 1.00 94.00 324 GLN A O 1
ATOM 2586 N N . GLU A 1 325 ? 21.617 -11.770 -21.066 1.00 95.81 325 GLU A N 1
ATOM 2587 C CA . GLU A 1 325 ? 21.528 -12.066 -22.493 1.00 95.81 325 GLU A CA 1
ATOM 2588 C C . GLU A 1 325 ? 21.640 -10.789 -23.345 1.00 95.81 325 GLU A C 1
ATOM 2590 O O . GLU A 1 325 ? 21.456 -9.668 -22.863 1.00 95.81 325 GLU A O 1
ATOM 2595 N N . LYS A 1 326 ? 21.991 -10.947 -24.629 1.00 96.81 326 LYS A N 1
ATOM 2596 C CA . LYS A 1 326 ? 22.259 -9.821 -25.551 1.00 96.81 326 LYS A CA 1
ATOM 2597 C C . LYS A 1 326 ? 21.721 -10.078 -26.956 1.00 96.81 326 LYS A C 1
ATOM 2599 O O . LYS A 1 326 ? 22.480 -10.091 -27.926 1.00 96.81 326 LYS A O 1
ATOM 2604 N N . SER A 1 327 ? 20.423 -10.356 -27.073 1.00 97.88 327 SER A N 1
ATOM 2605 C CA . SER A 1 327 ? 19.791 -10.602 -28.376 1.00 97.88 327 SER A CA 1
ATOM 2606 C C . SER A 1 327 ? 18.323 -10.189 -28.422 1.00 97.88 327 SER A C 1
ATOM 2608 O O . SER A 1 327 ? 17.623 -10.255 -27.414 1.00 97.88 327 SER A O 1
ATOM 2610 N N . ASP A 1 328 ? 17.833 -9.855 -29.619 1.00 97.88 328 ASP A N 1
ATOM 2611 C CA . ASP A 1 328 ? 16.413 -9.563 -29.869 1.00 97.88 328 ASP A CA 1
ATOM 2612 C C . ASP A 1 328 ? 15.502 -10.709 -29.410 1.00 97.88 328 ASP A C 1
ATOM 2614 O O . ASP A 1 328 ? 14.482 -10.484 -28.761 1.00 97.88 328 ASP A O 1
ATOM 2618 N N . ARG A 1 329 ? 15.904 -11.957 -29.680 1.00 98.25 329 ARG A N 1
ATOM 2619 C CA . ARG A 1 329 ? 15.167 -13.150 -29.253 1.00 98.25 329 ARG A CA 1
ATOM 2620 C C . ARG A 1 329 ? 15.052 -13.250 -27.736 1.00 98.25 329 ARG A C 1
ATOM 2622 O O . ARG A 1 329 ? 13.978 -13.583 -27.233 1.00 98.25 329 ARG A O 1
ATOM 2629 N N . ALA A 1 330 ? 16.133 -12.976 -27.011 1.00 98.06 330 ALA A N 1
ATOM 2630 C CA . ALA A 1 330 ? 16.114 -13.001 -25.553 1.00 98.06 330 ALA A CA 1
ATOM 2631 C C . ALA A 1 330 ? 15.282 -11.838 -24.988 1.00 98.06 330 ALA A C 1
ATOM 2633 O O . ALA A 1 330 ? 14.478 -12.052 -24.081 1.00 98.06 330 ALA A O 1
ATOM 2634 N N . PHE A 1 331 ? 15.402 -10.635 -25.563 1.00 98.31 331 PHE A N 1
ATOM 2635 C CA . PHE A 1 331 ? 14.571 -9.482 -25.207 1.00 98.31 331 PHE A CA 1
ATOM 2636 C C . PHE A 1 331 ? 13.079 -9.789 -25.368 1.00 98.31 331 PHE A C 1
ATOM 2638 O O . PHE A 1 331 ? 12.312 -9.629 -24.424 1.00 98.31 331 PHE A O 1
ATOM 2645 N N . ILE A 1 332 ? 12.677 -10.321 -26.522 1.00 98.44 332 ILE A N 1
ATOM 2646 C CA . ILE A 1 332 ? 11.283 -10.679 -26.803 1.00 98.44 332 ILE A CA 1
ATOM 2647 C C . ILE A 1 332 ? 10.793 -11.804 -25.890 1.00 98.44 332 ILE A C 1
ATOM 2649 O O . ILE A 1 332 ? 9.652 -11.765 -25.426 1.00 98.44 332 ILE A O 1
ATOM 2653 N N . THR A 1 333 ? 11.648 -12.784 -25.588 1.00 98.31 333 THR A N 1
ATOM 2654 C CA . THR A 1 333 ? 11.316 -13.862 -24.646 1.00 98.31 333 THR A CA 1
ATOM 2655 C C . THR A 1 333 ? 11.081 -13.313 -23.235 1.00 98.31 333 THR A C 1
ATOM 2657 O O . THR A 1 333 ? 10.063 -13.639 -22.625 1.00 98.31 333 THR A O 1
ATOM 2660 N N . ALA A 1 334 ? 11.944 -12.414 -22.749 1.00 97.75 334 ALA A N 1
ATOM 2661 C CA . ALA A 1 334 ? 11.742 -11.738 -21.469 1.00 97.75 334 ALA A CA 1
ATOM 2662 C C . ALA A 1 334 ? 10.455 -10.902 -21.477 1.00 97.75 334 ALA A C 1
ATOM 2664 O O . ALA A 1 334 ? 9.619 -11.057 -20.587 1.00 97.75 334 ALA A O 1
ATOM 2665 N N . THR A 1 335 ? 10.243 -10.064 -22.501 1.00 98.25 335 THR A N 1
ATOM 2666 C CA . THR A 1 335 ? 9.047 -9.217 -22.614 1.00 98.25 335 THR A CA 1
ATOM 2667 C C . THR A 1 335 ? 7.766 -10.048 -22.602 1.00 98.25 335 THR A C 1
ATOM 2669 O O . THR A 1 335 ? 6.867 -9.759 -21.812 1.00 98.25 335 THR A O 1
ATOM 2672 N N . LYS A 1 336 ? 7.667 -11.108 -23.418 1.00 97.38 336 LYS A N 1
ATOM 2673 C CA . LYS A 1 336 ? 6.448 -11.932 -23.468 1.00 97.38 336 LYS A CA 1
ATOM 2674 C C . LYS A 1 336 ? 6.193 -12.650 -22.140 1.00 97.38 336 LYS A C 1
ATOM 2676 O O . LYS A 1 336 ? 5.046 -12.723 -21.702 1.00 97.38 336 LYS A O 1
ATOM 2681 N N . ASN A 1 337 ? 7.241 -13.132 -21.470 1.00 97.50 337 ASN A N 1
ATOM 2682 C CA . ASN A 1 337 ? 7.110 -13.797 -20.177 1.00 97.50 337 ASN A CA 1
ATOM 2683 C C . ASN A 1 337 ? 6.686 -12.814 -19.078 1.00 97.50 337 ASN A C 1
ATOM 2685 O O . ASN A 1 337 ? 5.773 -13.124 -18.319 1.00 97.50 337 ASN A O 1
ATOM 2689 N N . LEU A 1 338 ? 7.262 -11.612 -19.030 1.00 97.69 338 LEU A N 1
ATOM 2690 C CA . LEU A 1 338 ? 6.899 -10.561 -18.071 1.00 97.69 338 LEU A CA 1
ATOM 2691 C C . LEU A 1 338 ? 5.466 -10.047 -18.263 1.00 97.69 338 LEU A C 1
ATOM 2693 O O . LEU A 1 338 ? 4.718 -9.909 -17.289 1.00 97.69 338 LEU A O 1
ATOM 2697 N N . VAL A 1 339 ? 5.038 -9.831 -19.511 1.00 98.06 339 VAL A N 1
ATOM 2698 C CA . VAL A 1 339 ? 3.647 -9.456 -19.810 1.00 98.06 339 VAL A CA 1
ATOM 2699 C C . VAL A 1 339 ? 2.695 -10.587 -19.423 1.00 98.06 339 VAL A C 1
ATOM 2701 O O . VAL A 1 339 ? 1.694 -10.347 -18.746 1.00 98.06 339 VAL A O 1
ATOM 2704 N N . LYS A 1 340 ? 3.009 -11.837 -19.788 1.00 98.19 340 LYS A N 1
ATOM 2705 C CA . LYS A 1 340 ? 2.184 -12.998 -19.428 1.00 98.19 340 LYS A CA 1
ATOM 2706 C C . LYS A 1 340 ? 2.094 -13.171 -17.911 1.00 98.19 340 LYS A C 1
ATOM 2708 O O . LYS A 1 340 ? 1.000 -13.399 -17.400 1.00 98.19 340 LYS A O 1
ATOM 2713 N N . ALA A 1 341 ? 3.207 -13.007 -17.195 1.00 97.50 341 ALA A N 1
ATOM 2714 C CA . ALA A 1 341 ? 3.264 -13.041 -15.736 1.00 97.50 341 ALA A CA 1
ATOM 2715 C C . ALA A 1 341 ? 2.339 -11.984 -15.124 1.00 97.50 341 ALA A C 1
ATOM 2717 O O . ALA A 1 341 ? 1.551 -12.304 -14.236 1.00 97.50 341 ALA A O 1
ATOM 2718 N N . SER A 1 342 ? 2.371 -10.757 -15.651 1.00 97.69 342 SER A N 1
ATOM 2719 C CA . SER A 1 342 ? 1.502 -9.663 -15.209 1.00 97.69 342 SER A CA 1
ATOM 2720 C C . SER A 1 342 ? 0.024 -9.988 -15.429 1.00 97.69 342 SER A C 1
ATOM 2722 O O . SER A 1 342 ? -0.762 -9.896 -14.490 1.00 97.69 342 SER A O 1
ATOM 2724 N N . VAL A 1 343 ? -0.360 -10.460 -16.621 1.00 97.88 343 VAL A N 1
ATOM 2725 C CA . VAL A 1 343 ? -1.752 -10.852 -16.922 1.00 97.88 343 VAL A CA 1
ATOM 2726 C C . VAL A 1 343 ? -2.244 -11.962 -15.988 1.00 97.88 343 VAL A C 1
ATOM 2728 O O . VAL A 1 343 ? -3.358 -11.883 -15.468 1.00 97.88 343 VAL A O 1
ATOM 2731 N N . LEU A 1 344 ? -1.438 -13.004 -15.769 1.00 98.38 344 LEU A N 1
ATOM 2732 C CA . LEU A 1 344 ? -1.814 -14.116 -14.892 1.00 98.38 344 LEU A CA 1
ATOM 2733 C C . LEU A 1 344 ? -1.891 -13.678 -13.423 1.00 98.38 344 LEU A C 1
ATOM 2735 O O . LEU A 1 344 ? -2.859 -14.007 -12.742 1.00 98.38 344 LEU A O 1
ATOM 2739 N N . ALA A 1 345 ? -0.936 -12.874 -12.950 1.00 98.12 345 ALA A N 1
ATOM 2740 C CA . ALA A 1 345 ? -0.959 -12.309 -11.604 1.00 98.12 345 ALA A CA 1
ATOM 2741 C C . ALA A 1 345 ? -2.201 -11.440 -11.368 1.00 98.12 345 ALA A C 1
ATOM 2743 O O . ALA A 1 345 ? -2.856 -11.588 -10.340 1.00 98.12 345 ALA A O 1
ATOM 2744 N N . MET A 1 346 ? -2.572 -10.585 -12.326 1.00 98.19 346 MET A N 1
ATOM 2745 C CA . MET A 1 346 ? -3.784 -9.766 -12.237 1.00 98.19 346 MET A CA 1
ATOM 2746 C C . MET A 1 346 ? -5.046 -10.628 -12.082 1.00 98.19 346 MET A C 1
ATOM 2748 O O . MET A 1 346 ? -5.893 -10.323 -11.242 1.00 98.19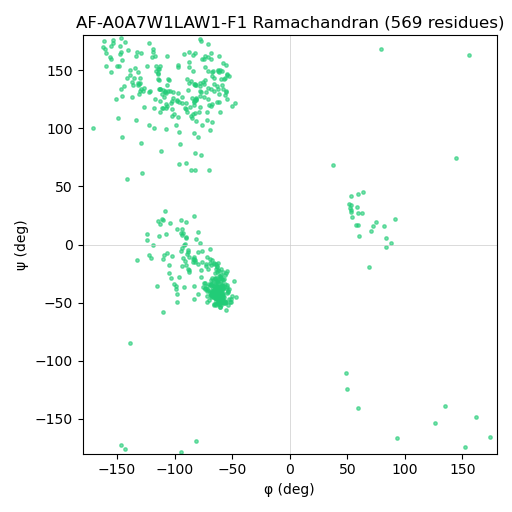 346 MET A O 1
ATOM 2752 N N . LYS A 1 347 ? -5.163 -11.733 -12.834 1.00 97.62 347 LYS A N 1
ATOM 2753 C CA . LYS A 1 347 ? -6.287 -12.681 -12.704 1.00 97.62 347 LYS A CA 1
ATOM 2754 C C . LYS A 1 347 ? -6.329 -13.316 -11.318 1.00 97.62 347 LYS A C 1
ATOM 2756 O O . LYS A 1 347 ? -7.363 -13.281 -10.661 1.00 97.62 347 LYS A O 1
ATOM 2761 N N . GLU A 1 348 ? -5.197 -13.829 -10.849 1.00 98.25 348 GLU A N 1
ATOM 2762 C CA . GLU A 1 348 ? -5.087 -14.446 -9.526 1.00 98.25 348 GLU A CA 1
ATOM 2763 C C . GLU A 1 348 ? -5.386 -13.469 -8.379 1.00 98.25 348 GLU A C 1
ATOM 2765 O O . GLU A 1 348 ? -6.005 -13.847 -7.383 1.00 98.25 348 GLU A O 1
ATOM 2770 N N . ILE A 1 349 ? -4.976 -12.204 -8.515 1.00 98.25 349 ILE A N 1
ATOM 2771 C CA . ILE A 1 349 ? -5.278 -11.148 -7.544 1.00 98.25 349 ILE A CA 1
ATOM 2772 C C . ILE A 1 349 ? -6.781 -10.855 -7.525 1.00 98.25 349 ILE A C 1
ATOM 2774 O O . ILE A 1 349 ? -7.349 -10.779 -6.438 1.00 98.25 349 ILE A O 1
ATOM 2778 N N . LEU A 1 350 ? -7.437 -10.733 -8.685 1.00 97.06 350 LEU A N 1
ATOM 2779 C CA . LEU A 1 350 ? -8.874 -10.429 -8.770 1.00 97.06 350 LEU A CA 1
ATOM 2780 C C . LEU A 1 350 ? -9.763 -11.514 -8.151 1.00 97.06 350 LEU A C 1
ATOM 2782 O O . LEU A 1 350 ? -10.804 -11.188 -7.584 1.00 97.06 350 LEU A O 1
ATOM 2786 N N . GLU A 1 351 ? -9.342 -12.779 -8.195 1.00 97.31 351 GLU A N 1
ATOM 2787 C CA . GLU A 1 351 ? -10.043 -13.880 -7.517 1.00 97.31 351 GLU A CA 1
ATOM 2788 C C . GLU A 1 351 ? -10.057 -13.724 -5.985 1.00 97.31 351 GLU A C 1
ATOM 2790 O O . GLU A 1 351 ? -10.967 -14.207 -5.311 1.00 97.31 351 GLU A O 1
ATOM 2795 N N . ILE A 1 352 ? -9.047 -13.061 -5.412 1.00 97.50 352 ILE A N 1
ATOM 2796 C CA . ILE A 1 352 ? -8.913 -12.859 -3.961 1.00 97.50 352 ILE A CA 1
ATOM 2797 C C . ILE A 1 352 ? -9.407 -11.475 -3.527 1.00 97.50 352 ILE A C 1
ATOM 2799 O O . ILE A 1 352 ? -10.011 -11.338 -2.462 1.00 97.50 352 ILE A O 1
ATOM 2803 N N . GLN A 1 353 ? -9.141 -10.453 -4.338 1.00 96.06 353 GLN A N 1
ATOM 2804 C CA . GLN A 1 353 ? -9.525 -9.065 -4.119 1.00 96.06 353 GLN A CA 1
ATOM 2805 C C . GLN A 1 353 ? -10.228 -8.519 -5.376 1.00 96.06 353 GLN A C 1
ATOM 2807 O O . GLN A 1 353 ? -9.585 -7.911 -6.235 1.00 96.06 353 GLN A O 1
ATOM 2812 N N . PRO A 1 354 ? -11.558 -8.702 -5.486 1.00 95.06 354 PRO A N 1
ATOM 2813 C CA . PRO A 1 354 ? -12.330 -8.285 -6.660 1.00 95.06 354 PRO A CA 1
ATOM 2814 C C . PRO A 1 354 ? -12.332 -6.772 -6.919 1.00 95.06 354 PRO A C 1
ATOM 2816 O O . PRO A 1 354 ? -12.657 -6.337 -8.024 1.00 95.06 354 PRO A O 1
ATOM 2819 N N . GLU A 1 355 ? -11.987 -5.955 -5.918 1.00 94.50 355 GLU A N 1
ATOM 2820 C CA . GLU A 1 355 ? -11.869 -4.498 -6.050 1.00 94.50 355 GLU A CA 1
ATOM 2821 C C . GLU A 1 355 ? -10.465 -4.031 -6.461 1.00 94.50 355 GLU A C 1
ATOM 2823 O O . GLU A 1 355 ? -10.221 -2.826 -6.490 1.00 94.50 355 GLU A O 1
ATOM 2828 N N . ALA A 1 356 ? -9.537 -4.945 -6.765 1.00 96.00 356 ALA A N 1
ATOM 2829 C CA . ALA A 1 356 ? -8.172 -4.568 -7.104 1.00 96.00 356 ALA A CA 1
ATOM 2830 C C . ALA A 1 356 ? -8.109 -3.642 -8.334 1.00 96.00 356 ALA A C 1
ATOM 2832 O O . ALA A 1 356 ? -8.853 -3.809 -9.307 1.00 96.00 356 ALA A O 1
ATOM 2833 N N . VAL A 1 357 ? -7.194 -2.676 -8.277 1.00 96.56 357 VAL A N 1
ATOM 2834 C CA . VAL A 1 357 ? -6.843 -1.746 -9.352 1.00 96.56 357 VAL A CA 1
ATOM 2835 C C . VAL A 1 357 ? -5.356 -1.901 -9.645 1.00 96.56 357 VAL A C 1
ATOM 2837 O O . VAL A 1 357 ? -4.520 -1.886 -8.739 1.00 96.56 357 VAL A O 1
ATOM 2840 N N . PHE A 1 358 ? -5.024 -2.043 -10.921 1.00 97.56 358 PHE A N 1
ATOM 2841 C CA . PHE A 1 358 ? -3.660 -2.250 -11.381 1.00 97.56 358 PHE A CA 1
ATOM 2842 C C . PHE A 1 358 ? -3.089 -0.938 -11.899 1.00 97.56 358 PHE A C 1
ATOM 2844 O O . PHE A 1 358 ? -3.550 -0.408 -12.906 1.00 97.56 358 PHE A O 1
ATOM 2851 N N . ILE A 1 359 ? -2.099 -0.404 -11.198 1.00 96.88 359 ILE A N 1
ATOM 2852 C CA . ILE A 1 359 ? -1.319 0.750 -11.628 1.00 96.88 359 ILE A CA 1
ATOM 2853 C C . ILE A 1 359 ? -0.084 0.172 -12.305 1.00 96.88 359 ILE A C 1
ATOM 2855 O O . ILE A 1 359 ? 0.919 -0.109 -11.656 1.00 96.88 359 ILE A O 1
ATOM 2859 N N . GLN A 1 360 ? -0.195 -0.119 -13.597 1.00 96.25 360 GLN A N 1
ATOM 2860 C CA . GLN A 1 360 ? 0.912 -0.720 -14.326 1.00 96.25 360 GLN A CA 1
ATOM 2861 C C . GLN A 1 360 ? 1.851 0.387 -14.798 1.00 96.25 360 GLN A C 1
ATOM 2863 O O . GLN A 1 360 ? 1.496 1.126 -15.719 1.00 96.25 360 GLN A O 1
ATOM 2868 N N . SER A 1 361 ? 3.028 0.461 -14.185 1.00 94.88 361 SER A N 1
ATOM 2869 C CA . SER A 1 361 ? 4.081 1.417 -14.525 1.00 94.88 361 SER A CA 1
ATOM 2870 C C . SER A 1 361 ? 4.924 0.941 -15.705 1.00 94.88 361 SER A C 1
ATOM 2872 O O . SER A 1 361 ? 5.280 -0.237 -15.791 1.00 94.88 361 SER A O 1
ATOM 2874 N N . GLU A 1 362 ? 5.249 1.868 -16.602 1.00 96.19 362 GLU A N 1
ATOM 2875 C CA . GLU A 1 362 ? 6.270 1.699 -17.633 1.00 96.19 362 GLU A CA 1
ATOM 2876 C C . GLU A 1 362 ? 7.109 2.960 -17.804 1.00 96.19 362 GLU A C 1
ATOM 2878 O O . GLU A 1 362 ? 6.612 4.089 -17.696 1.00 96.19 362 GLU A O 1
ATOM 2883 N N . SER A 1 363 ? 8.363 2.740 -18.198 1.00 95.56 363 SER A N 1
ATOM 2884 C CA . SER A 1 363 ? 9.290 3.807 -18.548 1.00 95.56 363 SER A CA 1
ATOM 2885 C C . SER A 1 363 ? 8.855 4.510 -19.827 1.00 95.56 363 SER A C 1
ATOM 2887 O O . SER A 1 363 ? 8.727 3.909 -20.899 1.00 95.56 363 SER A O 1
ATOM 2889 N N . SER A 1 364 ? 8.626 5.815 -19.730 1.00 95.12 364 SER A N 1
ATOM 2890 C CA . SER A 1 364 ? 8.061 6.620 -20.812 1.00 95.12 364 SER A CA 1
ATOM 2891 C C . SER A 1 364 ? 9.165 7.194 -21.696 1.00 95.12 364 SER A C 1
ATOM 2893 O O . SER A 1 364 ? 9.425 8.393 -21.702 1.00 95.12 364 SER A O 1
ATOM 2895 N N . GLU A 1 365 ? 9.820 6.316 -22.455 1.00 95.75 365 GLU A N 1
ATOM 2896 C CA . GLU A 1 365 ? 10.936 6.653 -23.350 1.00 95.75 365 GLU A CA 1
ATOM 2897 C C . GLU A 1 365 ? 10.496 7.454 -24.587 1.00 95.75 365 GLU A C 1
ATOM 2899 O O . GLU A 1 365 ? 9.410 7.221 -25.121 1.00 95.75 365 GLU A O 1
ATOM 2904 N N . ARG A 1 366 ? 11.353 8.332 -25.124 1.00 96.69 366 ARG A N 1
ATOM 2905 C CA . ARG A 1 366 ? 11.182 8.960 -26.449 1.00 96.69 366 ARG A CA 1
ATOM 2906 C C . ARG A 1 366 ? 12.529 9.183 -27.137 1.00 96.69 366 ARG A C 1
ATOM 2908 O O . ARG A 1 366 ? 13.419 9.844 -26.607 1.00 96.69 366 ARG A O 1
ATOM 2915 N N . THR A 1 367 ? 12.643 8.701 -28.372 1.00 96.50 367 THR A N 1
ATOM 2916 C CA . THR A 1 367 ? 13.832 8.920 -29.208 1.00 96.50 367 THR A CA 1
ATOM 2917 C C . THR A 1 367 ? 13.542 9.946 -30.300 1.00 96.50 367 THR A C 1
ATOM 2919 O O . THR A 1 367 ? 12.552 9.853 -31.023 1.00 96.50 367 THR A O 1
ATOM 2922 N N . HIS A 1 368 ? 14.430 10.919 -30.461 1.00 94.81 368 HIS A N 1
ATOM 2923 C CA . HIS A 1 368 ? 14.361 11.963 -31.477 1.00 94.81 368 HIS A CA 1
ATOM 2924 C C . HIS A 1 368 ? 15.523 11.808 -32.456 1.00 94.81 368 HIS A C 1
ATOM 2926 O O . HIS A 1 368 ? 16.628 11.437 -32.072 1.00 94.81 368 HIS A O 1
ATOM 2932 N N . ALA A 1 369 ? 15.308 12.145 -33.721 1.00 92.56 369 ALA A N 1
ATOM 2933 C CA . ALA A 1 369 ? 16.384 12.230 -34.702 1.00 92.56 369 ALA A CA 1
ATOM 2934 C C . ALA A 1 369 ? 16.850 13.688 -34.837 1.00 92.56 369 ALA A C 1
ATOM 2936 O O . ALA A 1 369 ? 16.021 14.579 -35.029 1.00 92.56 369 ALA A O 1
ATOM 2937 N N . VAL A 1 370 ? 18.165 13.942 -34.759 1.00 85.56 370 VAL A N 1
ATOM 2938 C CA . VAL A 1 370 ? 18.729 15.305 -34.884 1.00 85.56 370 VAL A CA 1
ATOM 2939 C C . VAL A 1 370 ? 18.512 15.912 -36.273 1.00 85.56 370 VAL A C 1
ATOM 2941 O O . VAL A 1 370 ? 18.521 17.130 -36.446 1.00 85.56 370 VAL A O 1
ATOM 2944 N N . CYS A 1 371 ? 18.343 15.067 -37.287 1.00 78.38 371 CYS A N 1
ATOM 2945 C CA . CYS A 1 371 ? 18.301 15.469 -38.681 1.00 78.38 371 CYS A CA 1
ATOM 2946 C C . CYS A 1 371 ? 17.361 14.577 -39.494 1.00 78.38 371 CYS A C 1
ATOM 2948 O O . CYS A 1 371 ? 16.898 13.531 -39.046 1.00 78.38 371 CYS A O 1
ATOM 2950 N N . ASN A 1 372 ? 17.106 14.975 -40.736 1.00 81.06 372 ASN A N 1
ATOM 2951 C CA . ASN A 1 372 ? 16.275 14.217 -41.667 1.00 81.06 372 ASN A CA 1
ATOM 2952 C C . ASN A 1 372 ? 17.050 13.091 -42.388 1.00 81.06 372 ASN A C 1
ATOM 2954 O O . ASN A 1 372 ? 16.707 12.744 -43.517 1.00 81.06 372 ASN A O 1
ATOM 2958 N N . CYS A 1 373 ? 18.146 12.572 -41.813 1.00 85.19 373 CYS A N 1
ATOM 2959 C CA . CYS A 1 373 ? 18.856 11.455 -42.434 1.00 85.19 373 CYS A CA 1
ATOM 2960 C C . CYS A 1 373 ? 18.080 10.152 -42.216 1.00 85.19 373 CYS A C 1
ATOM 2962 O O . CYS A 1 373 ? 17.531 9.904 -41.144 1.00 85.19 373 CYS A O 1
ATOM 2964 N N . GLU A 1 374 ? 18.038 9.317 -43.250 1.00 89.00 374 GLU A N 1
ATOM 2965 C CA . GLU A 1 374 ? 17.196 8.119 -43.269 1.00 89.00 374 GLU A CA 1
ATOM 2966 C C . GLU A 1 374 ? 17.523 7.145 -42.126 1.00 89.00 374 GLU A C 1
ATOM 2968 O O . GLU A 1 374 ? 16.620 6.546 -41.552 1.00 89.00 374 GLU A O 1
ATOM 2973 N N . GLU A 1 375 ? 18.798 7.021 -41.756 1.00 89.75 375 GLU A N 1
ATOM 2974 C CA . GLU A 1 375 ? 19.259 6.117 -40.699 1.00 89.75 375 GLU A CA 1
ATOM 2975 C C . GLU A 1 375 ? 18.743 6.514 -39.308 1.00 89.75 375 GLU A C 1
ATOM 2977 O O . GLU A 1 375 ? 18.115 5.700 -38.630 1.00 89.75 375 GLU A O 1
ATOM 2982 N N . THR A 1 376 ? 18.937 7.774 -38.895 1.00 90.81 376 THR A N 1
ATOM 2983 C CA . THR A 1 376 ? 18.462 8.241 -37.578 1.00 90.81 376 THR A CA 1
ATOM 2984 C C . THR A 1 376 ? 16.939 8.293 -37.515 1.00 90.81 376 THR A C 1
ATOM 2986 O O . THR A 1 376 ? 16.373 7.967 -36.476 1.00 90.81 376 THR A O 1
ATOM 2989 N N . GLN A 1 377 ? 16.262 8.620 -38.622 1.00 92.38 377 GLN A N 1
ATOM 2990 C CA . GLN A 1 377 ? 14.799 8.594 -38.702 1.00 92.38 377 GLN A CA 1
ATOM 2991 C C . GLN A 1 377 ? 14.251 7.172 -38.554 1.00 92.38 377 GLN A C 1
ATOM 2993 O O . GLN A 1 377 ? 13.337 6.959 -37.761 1.00 92.38 377 GLN A O 1
ATOM 2998 N N . LYS A 1 378 ? 14.832 6.184 -39.250 1.00 93.00 378 LYS A N 1
ATOM 2999 C CA . LYS A 1 378 ? 14.435 4.772 -39.113 1.00 93.00 378 LYS A CA 1
ATOM 3000 C C . LYS A 1 378 ? 14.671 4.248 -37.702 1.00 93.00 378 LYS A C 1
ATOM 3002 O O . LYS A 1 378 ? 13.794 3.590 -37.154 1.00 93.00 378 LYS A O 1
ATOM 3007 N N . ARG A 1 379 ? 15.829 4.554 -37.106 1.00 93.12 379 ARG A N 1
ATOM 3008 C CA . ARG A 1 379 ? 16.145 4.133 -35.736 1.00 93.12 379 ARG A CA 1
ATOM 3009 C C . ARG A 1 379 ? 15.196 4.770 -34.721 1.00 93.12 379 ARG A C 1
ATOM 3011 O O . ARG A 1 379 ? 14.633 4.055 -33.899 1.00 93.12 379 ARG A O 1
ATOM 3018 N N . ALA A 1 380 ? 14.981 6.083 -34.803 1.00 95.38 380 ALA A N 1
ATOM 3019 C CA . ALA A 1 380 ? 14.056 6.782 -33.918 1.00 95.38 380 ALA A CA 1
ATOM 3020 C C . ALA A 1 380 ? 12.622 6.261 -34.079 1.00 95.38 380 ALA A C 1
ATOM 3022 O O . ALA A 1 380 ? 11.956 6.010 -33.081 1.00 95.38 380 ALA A O 1
ATOM 3023 N N . ASP A 1 381 ? 12.138 6.066 -35.308 1.00 95.69 381 ASP A N 1
ATOM 3024 C CA . ASP A 1 381 ? 10.814 5.491 -35.558 1.00 95.69 381 ASP A CA 1
ATOM 3025 C C . ASP A 1 381 ? 10.685 4.085 -34.954 1.00 95.69 381 ASP A C 1
ATOM 3027 O O . ASP A 1 381 ? 9.724 3.828 -34.232 1.00 95.69 381 ASP A O 1
ATOM 3031 N N . TRP A 1 382 ? 11.678 3.216 -35.166 1.00 96.50 382 TRP A N 1
ATOM 3032 C CA . TRP A 1 382 ? 11.699 1.863 -34.609 1.00 96.50 382 TRP A CA 1
ATOM 3033 C C . TRP A 1 382 ? 11.673 1.856 -33.077 1.00 96.50 382 TRP A C 1
ATOM 3035 O O . TRP A 1 382 ? 10.777 1.259 -32.483 1.00 96.50 382 TRP A O 1
ATOM 3045 N N . GLU A 1 383 ? 12.594 2.569 -32.419 1.00 95.81 383 GLU A N 1
ATOM 3046 C CA . GLU A 1 383 ? 12.648 2.648 -30.951 1.00 95.81 383 GLU A CA 1
ATOM 3047 C C . GLU A 1 383 ? 11.341 3.213 -30.366 1.00 95.81 383 GLU A C 1
ATOM 3049 O O . GLU A 1 383 ? 10.837 2.723 -29.354 1.00 95.81 383 GLU A O 1
ATOM 3054 N N . ASN A 1 384 ? 10.732 4.186 -31.049 1.00 96.69 384 ASN A N 1
ATOM 3055 C CA . ASN A 1 384 ? 9.461 4.777 -30.643 1.00 96.69 384 ASN A CA 1
ATOM 3056 C C . ASN A 1 384 ? 8.239 3.874 -30.851 1.00 96.69 384 ASN A C 1
ATOM 3058 O O . ASN A 1 384 ? 7.203 4.148 -30.239 1.00 96.69 384 ASN A O 1
ATOM 3062 N N . GLN A 1 385 ? 8.331 2.834 -31.684 1.00 96.50 385 GLN A N 1
ATOM 3063 C CA . GLN A 1 385 ? 7.331 1.765 -31.711 1.00 96.50 385 GLN A CA 1
ATOM 3064 C C . GLN A 1 385 ? 7.606 0.726 -30.627 1.00 96.50 385 GLN A C 1
ATOM 3066 O O . GLN A 1 385 ? 6.695 0.352 -29.895 1.00 96.50 385 GLN A O 1
ATOM 3071 N N . VAL A 1 386 ? 8.856 0.275 -30.497 1.00 96.56 386 VAL A N 1
ATOM 3072 C CA . VAL A 1 386 ? 9.216 -0.830 -29.596 1.00 96.56 386 VAL A CA 1
ATOM 3073 C C . VAL A 1 386 ? 9.028 -0.460 -28.122 1.00 96.56 386 VAL A C 1
ATOM 3075 O O . VAL A 1 386 ? 8.644 -1.325 -27.340 1.00 96.56 386 VAL A O 1
ATOM 3078 N N . ARG A 1 387 ? 9.183 0.813 -27.730 1.00 95.94 387 ARG A N 1
ATOM 3079 C CA . ARG A 1 387 ? 8.874 1.271 -26.356 1.00 95.94 387 ARG A CA 1
ATOM 3080 C C . ARG A 1 387 ? 7.437 0.966 -25.907 1.00 95.94 387 ARG A C 1
ATOM 3082 O O . ARG A 1 387 ? 7.188 0.826 -24.719 1.00 95.94 387 ARG A O 1
ATOM 3089 N N . PHE A 1 388 ? 6.487 0.856 -26.842 1.00 97.75 388 PHE A N 1
ATOM 3090 C CA . PHE A 1 388 ? 5.093 0.546 -26.522 1.00 97.75 388 PHE A CA 1
ATOM 3091 C C . PHE A 1 388 ? 4.847 -0.950 -26.333 1.00 97.75 388 PHE A C 1
ATOM 3093 O O . PHE A 1 388 ? 3.792 -1.314 -25.821 1.00 97.75 388 PHE A O 1
ATOM 3100 N N . LEU A 1 389 ? 5.793 -1.811 -26.722 1.00 97.69 389 LEU A N 1
ATOM 3101 C CA . LEU A 1 389 ? 5.575 -3.246 -26.865 1.00 97.69 389 LEU A CA 1
ATOM 3102 C C . LEU A 1 389 ? 4.981 -3.916 -25.611 1.00 97.69 389 LEU A C 1
ATOM 3104 O O . LEU A 1 389 ? 4.004 -4.650 -25.771 1.00 97.69 389 LEU A O 1
ATOM 3108 N N . PRO A 1 390 ? 5.474 -3.683 -24.376 1.00 97.12 390 PRO A N 1
ATOM 3109 C CA . PRO A 1 390 ? 4.870 -4.318 -23.207 1.00 97.12 390 PRO A CA 1
ATOM 3110 C C . PRO A 1 390 ? 3.415 -3.903 -22.986 1.00 97.12 390 PRO A C 1
ATOM 3112 O O . PRO A 1 390 ? 2.565 -4.761 -22.757 1.00 97.12 390 PRO A O 1
ATOM 3115 N N . PHE A 1 391 ? 3.103 -2.611 -23.120 1.00 96.81 391 PHE A N 1
ATOM 3116 C CA . PHE A 1 391 ? 1.730 -2.120 -23.016 1.00 96.81 391 PHE A CA 1
ATOM 3117 C C . PHE A 1 391 ? 0.841 -2.571 -24.169 1.00 96.81 391 PHE A C 1
ATOM 3119 O O . PHE A 1 391 ? -0.329 -2.857 -23.933 1.00 96.81 391 PHE A O 1
ATOM 3126 N N . ASP A 1 392 ? 1.369 -2.685 -25.385 1.00 97.50 392 ASP A N 1
ATOM 3127 C CA . ASP A 1 392 ? 0.614 -3.214 -26.517 1.00 97.50 392 ASP A CA 1
ATOM 3128 C C . ASP A 1 392 ? 0.136 -4.639 -26.233 1.00 97.50 392 ASP A C 1
ATOM 3130 O O . ASP A 1 392 ? -1.056 -4.940 -26.337 1.00 97.50 392 ASP A O 1
ATOM 3134 N N . LEU A 1 393 ? 1.051 -5.498 -25.779 1.00 97.38 393 LEU A N 1
ATOM 3135 C CA . LEU A 1 393 ? 0.733 -6.876 -25.416 1.00 97.38 393 LEU A CA 1
ATOM 3136 C C . LEU A 1 393 ? -0.169 -6.954 -24.173 1.00 97.38 393 LEU A C 1
ATOM 3138 O O . LEU A 1 393 ? -1.100 -7.756 -24.145 1.00 97.38 393 LEU A O 1
ATOM 3142 N N . LEU A 1 394 ? 0.062 -6.117 -23.158 1.00 96.56 394 LEU A N 1
ATOM 3143 C CA . LEU A 1 394 ? -0.707 -6.134 -21.910 1.00 96.56 394 LEU A CA 1
ATOM 3144 C C . LEU A 1 394 ? -2.139 -5.606 -22.083 1.00 96.56 394 LEU A C 1
ATOM 3146 O O . LEU A 1 394 ? -3.080 -6.139 -21.492 1.00 96.56 394 LEU A O 1
ATOM 3150 N N . TYR A 1 395 ? -2.316 -4.555 -22.885 1.00 95.88 395 TYR A N 1
ATOM 3151 C CA . TYR A 1 395 ? -3.595 -3.874 -23.094 1.00 95.88 395 TYR A CA 1
ATOM 3152 C C . TYR A 1 395 ? -4.329 -4.309 -24.363 1.00 95.88 395 TYR A C 1
ATOM 3154 O O . TYR A 1 395 ? -5.310 -3.663 -24.735 1.00 95.88 395 TYR A O 1
ATOM 3162 N N . CYS A 1 396 ? -3.901 -5.410 -24.990 1.00 95.88 396 CYS A N 1
ATOM 3163 C CA . CYS A 1 396 ? -4.522 -5.961 -26.199 1.00 95.88 396 CYS A CA 1
ATOM 3164 C C . CYS A 1 396 ? -4.549 -4.959 -27.367 1.00 95.88 396 CYS A C 1
ATOM 3166 O O . CYS A 1 396 ? -5.492 -4.938 -28.160 1.00 95.88 396 CYS A O 1
ATOM 3168 N N . HIS A 1 397 ?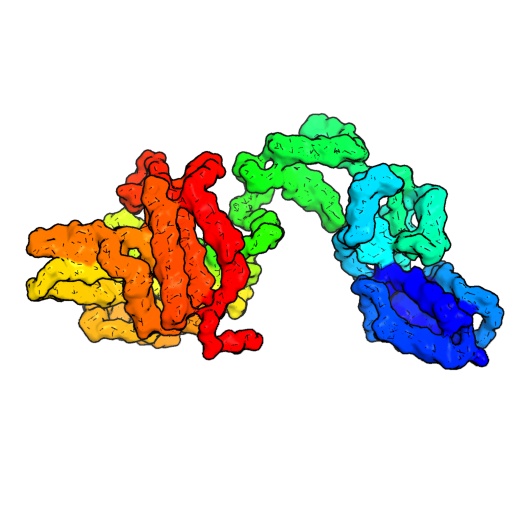 -3.541 -4.091 -27.459 1.00 96.19 397 HIS A N 1
ATOM 3169 C CA . HIS A 1 397 ? -3.418 -3.145 -28.556 1.00 96.19 397 HIS A CA 1
ATOM 3170 C C . HIS A 1 397 ? -2.541 -3.758 -29.649 1.00 96.19 397 HIS A C 1
ATOM 3172 O O . HIS A 1 397 ? -1.416 -4.186 -29.401 1.00 96.19 397 HIS A O 1
ATOM 3178 N N . GLN A 1 398 ? -3.043 -3.777 -30.884 1.00 96.31 398 GLN A N 1
ATOM 3179 C CA . GLN A 1 398 ? -2.299 -4.344 -32.006 1.00 96.31 398 GLN A CA 1
ATOM 3180 C C . GLN A 1 398 ? -0.990 -3.580 -32.241 1.00 96.31 398 GLN A C 1
ATOM 3182 O O . GLN A 1 398 ? -0.979 -2.348 -32.354 1.00 96.31 398 GLN A O 1
ATOM 3187 N N . VAL A 1 399 ? 0.114 -4.320 -32.342 1.00 97.12 399 VAL A N 1
ATOM 3188 C CA . VAL A 1 399 ? 1.416 -3.747 -32.700 1.00 97.12 399 VAL A CA 1
ATOM 3189 C C . VAL A 1 399 ? 1.450 -3.389 -34.191 1.00 97.12 399 VAL A C 1
ATOM 3191 O O . VAL A 1 399 ? 0.644 -3.872 -34.992 1.00 97.12 399 VAL A O 1
ATOM 3194 N N . ARG A 1 400 ? 2.400 -2.540 -34.596 1.00 97.06 400 ARG A N 1
ATOM 3195 C CA . ARG A 1 400 ? 2.630 -2.231 -36.017 1.00 97.06 400 ARG A CA 1
ATOM 3196 C C . ARG A 1 400 ? 3.050 -3.499 -36.778 1.00 97.06 400 ARG A C 1
ATOM 3198 O O . ARG A 1 400 ? 3.673 -4.387 -36.208 1.00 97.06 400 ARG A O 1
ATOM 3205 N N . ALA A 1 401 ? 2.715 -3.597 -38.064 1.00 97.56 401 ALA A N 1
ATOM 3206 C CA . ALA A 1 401 ? 2.908 -4.827 -38.844 1.00 97.56 401 ALA A CA 1
ATOM 3207 C C . ALA A 1 401 ? 4.370 -5.317 -38.913 1.00 97.56 401 ALA A C 1
ATOM 3209 O O . ALA A 1 401 ? 4.619 -6.519 -38.923 1.00 97.56 401 ALA A O 1
ATOM 3210 N N . ASP A 1 402 ? 5.334 -4.401 -38.943 1.00 97.38 402 ASP A N 1
ATOM 3211 C CA . ASP A 1 402 ? 6.765 -4.714 -38.894 1.00 97.38 402 ASP A CA 1
ATOM 3212 C C . ASP A 1 402 ? 7.215 -5.195 -37.506 1.00 97.38 402 ASP A C 1
ATOM 3214 O O . ASP A 1 402 ? 7.978 -6.153 -37.419 1.00 97.38 402 ASP A O 1
ATOM 3218 N N . VAL A 1 403 ? 6.687 -4.610 -36.425 1.00 98.06 403 VAL A N 1
ATOM 3219 C CA . VAL A 1 403 ? 6.892 -5.106 -35.054 1.00 98.06 403 VAL A CA 1
ATOM 3220 C C . VAL A 1 403 ? 6.289 -6.502 -34.899 1.00 98.06 403 VAL A C 1
ATOM 3222 O O . VAL A 1 403 ? 6.933 -7.378 -34.335 1.00 98.06 403 VAL A O 1
ATOM 3225 N N . HIS A 1 404 ? 5.099 -6.754 -35.454 1.00 98.31 404 HIS A N 1
ATOM 3226 C CA . HIS A 1 404 ? 4.495 -8.090 -35.463 1.00 98.31 404 HIS A CA 1
ATOM 3227 C C . HIS A 1 404 ? 5.391 -9.110 -36.178 1.00 98.31 404 HIS A C 1
ATOM 3229 O O . HIS A 1 404 ? 5.658 -10.175 -35.629 1.00 98.31 404 HIS A O 1
ATOM 3235 N N . GLY A 1 405 ? 5.905 -8.775 -37.368 1.00 98.31 405 GLY A N 1
ATOM 3236 C CA . GLY A 1 405 ? 6.866 -9.623 -38.081 1.00 98.31 405 GLY A CA 1
ATOM 3237 C C . GLY A 1 405 ? 8.116 -9.912 -37.246 1.00 98.31 405 GLY A C 1
ATOM 3238 O O . GLY A 1 405 ? 8.503 -11.067 -37.100 1.00 98.31 405 GLY A O 1
ATOM 3239 N N . TRP A 1 406 ? 8.675 -8.884 -36.603 1.00 98.25 406 TRP A N 1
ATOM 3240 C CA . TRP A 1 406 ? 9.837 -9.023 -35.724 1.00 98.25 406 TRP A CA 1
ATOM 3241 C C . TRP A 1 406 ? 9.570 -9.915 -34.503 1.00 98.25 406 TRP A C 1
ATOM 3243 O O . TRP A 1 406 ? 10.449 -10.686 -34.122 1.00 98.25 406 TRP A O 1
ATOM 3253 N N . LEU A 1 407 ? 8.365 -9.877 -33.919 1.00 98.50 407 LEU A N 1
ATOM 3254 C CA . LEU A 1 407 ? 7.965 -10.802 -32.850 1.00 98.50 407 LEU A CA 1
ATOM 3255 C C . LEU A 1 407 ? 7.952 -12.258 -33.333 1.00 98.50 407 LEU A C 1
ATOM 3257 O O . LEU A 1 407 ? 8.493 -13.132 -32.650 1.00 98.50 407 LEU A O 1
ATOM 3261 N N . LEU A 1 408 ? 7.374 -12.515 -34.513 1.00 98.25 408 LEU A N 1
ATOM 3262 C CA . LEU A 1 408 ? 7.319 -13.856 -35.101 1.00 98.25 408 LEU A CA 1
ATOM 3263 C C . LEU A 1 408 ? 8.720 -14.401 -35.407 1.00 98.25 408 LEU A C 1
ATOM 3265 O O . LEU A 1 408 ? 9.047 -15.529 -35.029 1.00 98.25 408 LEU A O 1
ATOM 3269 N N . ASP A 1 409 ? 9.572 -13.572 -36.011 1.00 98.25 409 ASP A N 1
ATOM 3270 C CA . ASP A 1 409 ? 10.954 -13.922 -36.359 1.00 98.25 409 ASP A CA 1
ATOM 3271 C C . ASP A 1 409 ? 11.811 -14.251 -35.122 1.00 98.25 409 ASP A C 1
ATOM 3273 O O . ASP A 1 409 ? 12.799 -14.985 -35.210 1.00 98.25 409 ASP A O 1
ATOM 3277 N N . ASN A 1 410 ? 11.406 -13.764 -33.946 1.00 98.00 410 ASN A N 1
ATOM 3278 C CA . ASN A 1 410 ? 12.119 -13.924 -32.681 1.00 98.00 410 ASN A CA 1
ATOM 3279 C C . ASN A 1 410 ? 11.403 -14.833 -31.668 1.00 98.00 410 ASN A C 1
ATOM 3281 O O . ASN A 1 410 ? 11.714 -14.811 -30.477 1.00 98.00 410 ASN A O 1
ATOM 3285 N N . GLY A 1 411 ? 10.506 -15.708 -32.130 1.00 95.19 411 GLY A N 1
ATOM 3286 C CA . GLY A 1 411 ? 10.008 -16.825 -31.319 1.00 95.19 411 GLY A CA 1
ATOM 3287 C C . GLY A 1 411 ? 8.739 -16.547 -30.512 1.00 95.19 411 GLY A C 1
ATOM 3288 O O . GLY A 1 411 ? 8.477 -17.253 -29.531 1.00 95.19 411 GLY A O 1
ATOM 3289 N N . VAL A 1 412 ? 7.944 -15.556 -30.914 1.00 97.75 412 VAL A N 1
ATOM 3290 C CA . VAL A 1 412 ? 6.517 -15.484 -30.568 1.00 97.75 412 VAL A CA 1
ATOM 3291 C C . VAL A 1 412 ? 5.740 -16.216 -31.657 1.00 97.75 412 VAL A C 1
ATOM 3293 O O . VAL A 1 412 ? 5.847 -15.883 -32.828 1.00 97.75 412 VAL A O 1
ATOM 3296 N N . SER A 1 413 ? 4.971 -17.238 -31.304 1.00 97.88 413 SER A N 1
ATOM 3297 C CA . SER A 1 413 ? 4.046 -17.868 -32.256 1.00 97.88 413 SER A CA 1
ATOM 3298 C C . SER A 1 413 ? 2.798 -17.005 -32.481 1.00 97.88 413 SER A C 1
ATOM 3300 O O . SER A 1 413 ? 2.447 -16.182 -31.635 1.00 97.88 413 SER A O 1
ATOM 3302 N N . GLN A 1 414 ? 2.083 -17.220 -33.593 1.00 97.81 414 GLN A N 1
ATOM 3303 C CA . GLN A 1 414 ? 0.807 -16.530 -33.830 1.00 97.81 414 GLN A CA 1
ATOM 3304 C C . GLN A 1 414 ? -0.197 -16.805 -32.699 1.00 97.81 414 GLN A C 1
ATOM 3306 O O . GLN A 1 414 ? -0.827 -15.874 -32.212 1.00 97.81 414 GLN A O 1
ATOM 3311 N N . ASP A 1 415 ? -0.270 -18.050 -32.218 1.00 98.06 415 ASP A N 1
ATOM 3312 C CA . ASP A 1 415 ? -1.150 -18.433 -31.107 1.00 98.06 415 ASP A CA 1
ATOM 3313 C C . ASP A 1 415 ? -0.800 -17.688 -29.805 1.00 98.06 415 ASP A C 1
ATOM 3315 O O . ASP A 1 415 ? -1.687 -17.280 -29.056 1.00 98.06 415 ASP A O 1
ATOM 3319 N N . GLU A 1 416 ? 0.492 -17.476 -29.522 1.00 97.25 416 GLU A N 1
ATOM 3320 C CA . GLU A 1 416 ? 0.925 -16.670 -28.372 1.00 97.25 416 GLU A CA 1
ATOM 3321 C C . GLU A 1 416 ? 0.564 -15.191 -28.538 1.00 97.25 416 GLU A C 1
ATOM 3323 O O . GLU A 1 416 ? 0.120 -14.562 -27.578 1.00 97.25 416 GLU A O 1
ATOM 3328 N N . TYR A 1 417 ? 0.730 -14.625 -29.735 1.00 98.31 417 TYR A N 1
ATOM 3329 C CA . TYR A 1 417 ? 0.324 -13.246 -30.002 1.00 98.31 417 TYR A CA 1
ATOM 3330 C C . TYR A 1 417 ? -1.193 -13.067 -29.843 1.00 98.31 417 TYR A C 1
ATOM 3332 O O . TYR A 1 417 ? -1.646 -12.158 -29.144 1.00 98.31 417 TYR A O 1
ATOM 3340 N N . ASP A 1 418 ? -1.982 -13.982 -30.407 1.00 98.00 418 ASP A N 1
ATOM 3341 C CA . ASP A 1 418 ? -3.442 -13.990 -30.296 1.00 98.00 418 ASP A CA 1
ATOM 3342 C C . ASP A 1 418 ? -3.897 -14.152 -28.835 1.00 98.00 418 ASP A C 1
ATOM 3344 O O . ASP A 1 418 ? -4.902 -13.565 -28.417 1.00 98.00 418 ASP A O 1
ATOM 3348 N N . TRP A 1 419 ? -3.130 -14.885 -28.018 1.00 97.94 419 TRP A N 1
ATOM 3349 C CA . TRP A 1 419 ? -3.353 -14.965 -26.575 1.00 97.94 419 TRP A CA 1
ATOM 3350 C C . TRP A 1 419 ? -3.235 -13.587 -25.909 1.00 97.94 419 TRP A C 1
ATOM 3352 O O . TRP A 1 419 ? -4.154 -13.190 -25.190 1.00 97.94 419 TRP A O 1
ATOM 3362 N N . PHE A 1 420 ? -2.175 -12.818 -26.188 1.00 97.50 420 PHE A N 1
ATOM 3363 C CA . PHE A 1 420 ? -2.021 -11.459 -25.642 1.00 97.50 420 PHE A CA 1
ATOM 3364 C C . PHE A 1 420 ? -3.158 -10.531 -26.071 1.00 97.50 420 PHE A C 1
ATOM 3366 O O . PHE A 1 420 ? -3.672 -9.772 -25.254 1.00 97.50 420 PHE A O 1
ATOM 3373 N N . MET A 1 421 ? -3.618 -10.645 -27.318 1.00 97.19 421 MET A N 1
ATOM 3374 C CA . MET A 1 421 ? -4.714 -9.826 -27.847 1.00 97.19 421 MET A CA 1
ATOM 3375 C C . MET A 1 421 ? -6.098 -10.178 -27.276 1.00 97.19 421 MET A C 1
ATOM 3377 O O . MET A 1 421 ? -7.053 -9.440 -27.508 1.00 97.19 421 MET A O 1
ATOM 3381 N N . SER A 1 422 ? -6.231 -11.289 -26.543 1.00 95.44 422 SER A N 1
ATOM 3382 C CA . SER A 1 422 ? -7.521 -11.787 -26.037 1.00 95.44 422 SER A CA 1
ATOM 3383 C C . SER A 1 422 ? -7.606 -11.942 -24.515 1.00 95.44 422 SER A C 1
ATOM 3385 O O . SER A 1 422 ? -8.694 -12.189 -23.996 1.00 95.44 422 SER A O 1
ATOM 3387 N N . HIS A 1 423 ? -6.496 -11.804 -23.782 1.00 92.44 423 HIS A N 1
ATOM 3388 C CA . HIS A 1 423 ? -6.436 -12.123 -22.347 1.00 92.44 423 HIS A CA 1
ATOM 3389 C C . HIS A 1 423 ? -6.085 -10.943 -21.431 1.00 92.44 423 HIS A C 1
ATOM 3391 O O . HIS A 1 423 ? -6.024 -11.150 -20.214 1.00 92.44 423 HIS A O 1
ATOM 3397 N N . GLY A 1 424 ? -5.861 -9.743 -21.974 1.00 83.19 424 GLY A N 1
ATOM 3398 C CA . GLY A 1 424 ? -5.557 -8.549 -21.185 1.00 83.19 424 GLY A CA 1
ATOM 3399 C C . GLY A 1 424 ? -6.729 -8.088 -20.317 1.00 83.19 424 GLY A C 1
ATOM 3400 O O . GLY A 1 424 ? -7.901 -8.264 -20.652 1.00 83.19 424 GLY A O 1
ATOM 3401 N N . ILE A 1 425 ? -6.407 -7.479 -19.175 1.00 82.44 425 ILE A N 1
ATOM 3402 C CA . ILE A 1 425 ? -7.386 -6.913 -18.241 1.00 82.44 425 ILE A CA 1
ATOM 3403 C C . ILE A 1 425 ? -7.401 -5.403 -18.446 1.00 82.44 425 ILE A C 1
ATOM 3405 O O . ILE A 1 425 ? -6.432 -4.714 -18.143 1.00 82.44 425 ILE A O 1
ATOM 3409 N N . TYR A 1 426 ? -8.493 -4.876 -19.001 1.00 76.75 426 TYR A N 1
ATOM 3410 C CA . TYR A 1 426 ? -8.535 -3.481 -19.439 1.00 76.75 426 TYR A CA 1
ATOM 3411 C C . TYR A 1 426 ? -9.194 -2.537 -18.423 1.00 76.75 426 TYR A C 1
ATOM 3413 O O . TYR A 1 426 ? -8.687 -1.438 -18.193 1.00 76.75 426 TYR A O 1
ATOM 3421 N N . GLU A 1 427 ? -10.311 -2.953 -17.823 1.00 81.25 427 GLU A N 1
ATOM 3422 C CA . GLU A 1 427 ? -11.237 -2.082 -17.076 1.00 81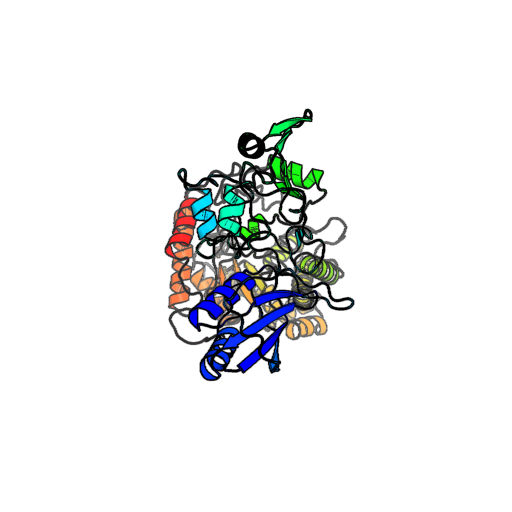.25 427 GLU A CA 1
ATOM 3423 C C . GLU A 1 427 ? -10.692 -1.586 -15.731 1.00 81.25 427 GLU A C 1
ATOM 3425 O O . GLU A 1 427 ? -11.160 -0.579 -15.208 1.00 81.25 427 GLU A O 1
ATOM 3430 N N . ARG A 1 428 ? -9.693 -2.277 -15.175 1.00 87.06 428 ARG A N 1
ATOM 3431 C CA . ARG A 1 428 ? -9.142 -2.016 -13.835 1.00 87.06 428 ARG A CA 1
ATOM 3432 C C . ARG A 1 428 ? -7.708 -1.494 -13.868 1.00 87.06 428 ARG A C 1
ATOM 3434 O O . ARG A 1 428 ? -7.020 -1.558 -12.856 1.00 87.06 428 ARG A O 1
ATOM 3441 N N . CYS A 1 429 ? -7.262 -1.001 -15.022 1.00 93.56 429 CYS A N 1
ATOM 3442 C CA . CYS A 1 429 ? -5.878 -0.589 -15.231 1.00 93.56 429 CYS A CA 1
ATOM 3443 C C . CYS A 1 429 ? -5.738 0.930 -15.343 1.00 93.56 429 CYS A C 1
ATOM 3445 O O . CYS A 1 429 ? -6.374 1.570 -16.185 1.00 93.56 429 CYS A O 1
ATOM 3447 N N . VAL A 1 430 ? -4.847 1.470 -14.520 1.00 95.94 430 VAL A N 1
ATOM 3448 C CA . VAL A 1 430 ? -4.285 2.814 -14.607 1.00 95.94 430 VAL A CA 1
ATOM 3449 C C . VAL A 1 430 ? -2.902 2.676 -15.227 1.00 95.94 430 VAL A C 1
ATOM 3451 O O . VAL A 1 430 ? -2.108 1.831 -14.819 1.00 95.94 430 VAL A O 1
ATOM 3454 N N . MET A 1 431 ? -2.626 3.497 -16.228 1.00 96.38 431 MET A N 1
ATOM 3455 C CA . MET A 1 431 ? -1.338 3.542 -16.896 1.00 96.38 431 MET A CA 1
ATOM 3456 C C . MET A 1 431 ? -0.373 4.391 -16.068 1.00 96.38 431 MET A C 1
ATOM 3458 O O . MET A 1 431 ? -0.514 5.611 -16.011 1.00 96.38 431 MET A O 1
ATOM 3462 N N . GLY A 1 432 ? 0.572 3.743 -15.399 1.00 97.00 432 GLY A N 1
ATOM 3463 C CA . GLY A 1 432 ? 1.706 4.406 -14.771 1.00 97.00 432 GLY A CA 1
ATOM 3464 C C . GLY A 1 432 ? 2.737 4.792 -15.827 1.00 97.00 432 GLY A C 1
ATOM 3465 O O . GLY A 1 432 ? 3.074 3.985 -16.694 1.00 97.00 432 GLY A O 1
ATOM 3466 N N . ASN A 1 433 ? 3.195 6.036 -15.789 1.00 97.12 433 ASN A N 1
ATOM 3467 C CA . ASN A 1 433 ? 4.215 6.559 -16.684 1.00 97.12 433 ASN A CA 1
ATOM 3468 C C . ASN A 1 433 ? 5.379 7.084 -15.858 1.00 97.12 433 ASN A C 1
ATOM 3470 O O . ASN A 1 433 ? 5.302 8.191 -15.319 1.00 97.12 433 ASN A O 1
ATOM 3474 N N . ASP A 1 434 ? 6.445 6.295 -15.812 1.00 97.62 434 ASP A N 1
ATOM 3475 C CA . ASP A 1 434 ? 7.701 6.666 -15.177 1.00 97.62 434 ASP A CA 1
ATOM 3476 C C . ASP A 1 434 ? 8.465 7.595 -16.111 1.00 97.62 434 ASP A C 1
ATOM 3478 O O . ASP A 1 434 ? 8.544 7.361 -17.324 1.00 97.62 434 ASP A O 1
ATOM 3482 N N . TYR A 1 435 ? 8.953 8.706 -15.561 1.00 97.75 435 TYR A N 1
ATOM 3483 C CA . TYR A 1 435 ? 9.615 9.735 -16.344 1.00 97.75 435 TYR A CA 1
ATOM 3484 C C . TYR A 1 435 ? 10.669 10.505 -15.554 1.00 97.75 435 TYR A C 1
ATOM 3486 O O . TYR A 1 435 ? 10.399 11.167 -14.550 1.00 97.75 435 TYR A O 1
ATOM 3494 N N . TYR A 1 436 ? 11.864 10.511 -16.106 1.00 96.06 436 TYR A N 1
ATOM 3495 C CA . TYR A 1 436 ? 13.089 11.141 -15.670 1.00 96.06 436 TYR A CA 1
ATOM 3496 C C . TYR A 1 436 ? 13.656 11.949 -16.836 1.00 96.06 436 TYR A C 1
ATOM 3498 O O . TYR A 1 436 ? 13.311 11.755 -18.002 1.00 96.06 436 TYR A O 1
ATOM 3506 N N . GLU A 1 437 ? 14.601 12.832 -16.530 1.00 93.00 437 GLU A N 1
ATOM 3507 C CA . GLU A 1 437 ? 15.330 13.603 -17.543 1.00 93.00 437 GLU A CA 1
ATOM 3508 C C . GLU A 1 437 ? 16.009 12.713 -18.604 1.00 93.00 437 GLU A C 1
ATOM 3510 O O . GLU A 1 437 ? 16.229 13.151 -19.729 1.00 93.00 437 GLU A O 1
ATOM 3515 N N . THR A 1 438 ? 16.312 11.457 -18.270 1.00 92.75 438 THR A N 1
ATOM 3516 C CA . THR A 1 438 ? 17.026 10.505 -19.128 1.00 92.75 438 THR A CA 1
ATOM 3517 C C . THR A 1 438 ? 16.147 9.681 -20.069 1.00 92.75 438 THR A C 1
ATOM 3519 O O . THR A 1 438 ? 16.693 8.939 -20.891 1.00 92.75 438 THR A O 1
ATOM 3522 N N . ASN A 1 439 ? 14.818 9.797 -19.981 1.00 96.12 439 ASN A N 1
ATOM 3523 C CA . ASN A 1 439 ? 13.907 9.048 -20.852 1.00 96.12 439 ASN A CA 1
ATOM 3524 C C . ASN A 1 439 ? 13.819 9.622 -22.272 1.00 96.12 439 ASN A C 1
ATOM 3526 O O . ASN A 1 439 ? 13.329 8.950 -23.179 1.00 96.12 439 ASN A O 1
ATOM 3530 N N . GLU A 1 440 ? 14.294 10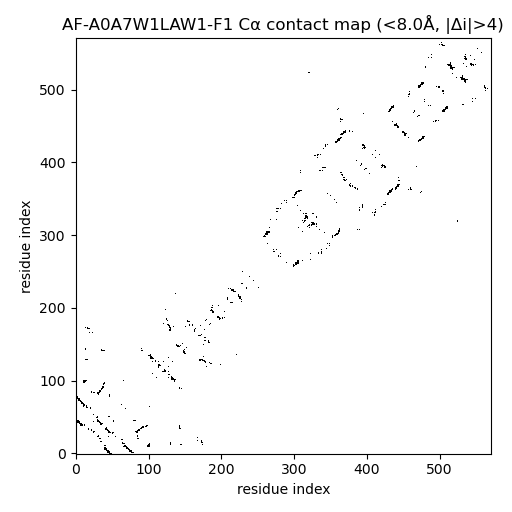.847 -22.490 1.00 96.81 440 GLU A N 1
ATOM 3531 C CA . GLU A 1 440 ? 14.358 11.446 -23.820 1.00 96.81 440 GLU A CA 1
ATOM 3532 C C . GLU A 1 440 ? 15.803 11.487 -24.330 1.00 96.81 440 GLU A C 1
ATOM 3534 O O . GLU A 1 440 ? 16.748 11.806 -23.597 1.00 96.81 440 GLU A O 1
ATOM 3539 N N . ARG A 1 441 ? 15.984 11.138 -25.609 1.00 95.50 441 ARG A N 1
ATOM 3540 C CA . ARG A 1 441 ? 17.298 11.130 -26.267 1.00 95.50 441 ARG A CA 1
ATOM 3541 C C . ARG A 1 441 ? 17.231 11.621 -27.706 1.00 95.50 441 ARG A C 1
ATOM 3543 O O . ARG A 1 441 ? 16.294 11.305 -28.434 1.00 95.50 441 ARG A O 1
ATOM 3550 N N . ILE A 1 442 ? 18.250 12.349 -28.148 1.00 95.12 442 ILE A N 1
ATOM 3551 C CA . ILE A 1 442 ? 18.413 12.810 -29.529 1.00 95.12 442 ILE A CA 1
ATOM 3552 C C . ILE A 1 442 ? 19.577 12.049 -30.169 1.00 95.12 442 ILE A C 1
ATOM 3554 O O . ILE A 1 442 ? 20.721 12.188 -29.738 1.00 95.12 442 ILE A O 1
ATOM 3558 N N . LEU A 1 443 ? 19.290 11.281 -31.220 1.00 94.06 443 LEU A N 1
ATOM 3559 C CA . LEU A 1 443 ? 20.282 10.552 -32.010 1.00 94.06 443 LEU A CA 1
ATOM 3560 C C . LEU A 1 443 ? 21.113 11.520 -32.854 1.00 94.06 443 LEU A C 1
ATOM 3562 O O . LEU A 1 443 ? 20.554 12.291 -33.638 1.00 94.06 443 LEU A O 1
ATOM 3566 N N . GLN A 1 444 ? 22.436 11.452 -32.719 1.00 89.19 444 GLN A N 1
ATOM 3567 C CA . GLN A 1 444 ? 23.399 12.264 -33.459 1.00 89.19 444 GLN A CA 1
ATOM 3568 C C . GLN A 1 444 ? 23.788 11.619 -34.798 1.00 89.19 444 GLN A C 1
ATOM 3570 O O . GLN A 1 444 ? 23.547 10.440 -35.051 1.00 89.19 444 GLN A O 1
ATOM 3575 N N . HIS A 1 445 ? 24.423 12.407 -35.670 1.00 84.31 445 HIS A N 1
ATOM 3576 C CA . HIS A 1 445 ? 24.900 11.948 -36.979 1.00 84.31 445 HIS A CA 1
ATOM 3577 C C . HIS A 1 445 ? 26.003 10.884 -36.908 1.00 84.31 445 HIS A C 1
ATOM 3579 O O . HIS A 1 445 ? 26.139 10.095 -37.836 1.00 84.31 445 HIS A O 1
ATOM 3585 N N . ASP A 1 446 ? 26.812 10.896 -35.852 1.00 82.62 446 ASP A N 1
ATOM 3586 C CA . ASP A 1 446 ? 27.979 10.030 -35.660 1.00 82.62 446 ASP A CA 1
ATOM 3587 C C . ASP A 1 446 ? 27.665 8.767 -34.839 1.00 82.62 446 ASP A C 1
ATOM 3589 O O . ASP A 1 446 ? 28.575 8.044 -34.437 1.00 82.62 446 ASP A O 1
ATOM 3593 N N . GLY A 1 447 ? 26.379 8.505 -34.584 1.00 80.81 447 GLY A N 1
ATOM 3594 C CA . GLY A 1 447 ? 25.920 7.410 -33.732 1.00 80.81 447 GLY A CA 1
ATOM 3595 C C . GLY A 1 447 ? 25.925 7.733 -32.234 1.00 80.81 447 GLY A C 1
ATOM 3596 O O . GLY A 1 447 ? 25.495 6.891 -31.448 1.00 80.81 447 GLY A O 1
ATOM 3597 N N . GLY A 1 448 ? 26.366 8.931 -31.830 1.00 87.62 448 GLY A N 1
ATOM 3598 C CA . GLY A 1 448 ? 26.221 9.424 -30.463 1.00 87.62 448 GLY A CA 1
ATOM 3599 C C . GLY A 1 448 ? 24.775 9.778 -30.102 1.00 87.62 448 GLY A C 1
ATOM 3600 O O . GLY A 1 448 ? 23.879 9.810 -30.946 1.00 87.62 448 GLY A O 1
ATOM 3601 N N . GLU A 1 449 ? 24.542 10.093 -28.828 1.00 91.44 449 GLU A N 1
ATOM 3602 C CA . GLU A 1 449 ? 23.222 10.472 -28.312 1.00 91.44 449 GLU A CA 1
ATOM 3603 C C . GLU A 1 449 ? 23.351 11.660 -27.356 1.00 91.44 449 GLU A C 1
ATOM 3605 O O . GLU A 1 449 ? 24.295 11.726 -26.569 1.00 91.44 449 GLU A O 1
ATOM 3610 N N . TYR A 1 450 ? 22.420 12.610 -27.430 1.00 92.06 450 TYR A N 1
ATOM 3611 C CA . TYR A 1 450 ? 22.208 13.594 -26.368 1.00 92.06 450 TYR A CA 1
ATOM 3612 C C . TYR A 1 450 ? 21.043 13.127 -25.507 1.00 92.06 450 TYR A C 1
ATOM 3614 O O . TYR A 1 450 ? 19.960 12.910 -26.037 1.00 92.06 450 TYR A O 1
ATOM 3622 N N . VAL A 1 451 ? 21.257 12.980 -24.204 1.00 92.38 451 VAL A N 1
ATOM 3623 C CA . VAL A 1 451 ? 20.223 12.564 -23.249 1.00 92.38 451 VAL A CA 1
ATOM 3624 C C . VAL A 1 451 ? 19.755 13.787 -22.467 1.00 92.38 451 VAL A C 1
ATOM 3626 O O . VAL A 1 451 ? 20.590 14.561 -21.995 1.00 92.38 451 VAL A O 1
ATOM 3629 N N . GLY A 1 452 ? 18.443 13.970 -22.351 1.00 90.56 452 GLY A N 1
ATOM 3630 C CA . GLY A 1 452 ? 17.849 15.104 -21.649 1.00 90.56 452 GLY A CA 1
ATOM 3631 C C . GLY A 1 452 ? 16.434 15.416 -22.125 1.00 90.56 452 GLY A C 1
ATOM 3632 O O . GLY A 1 452 ? 16.040 15.022 -23.219 1.00 90.56 452 GLY A O 1
ATOM 3633 N N . GLU A 1 453 ? 15.699 16.182 -21.318 1.00 90.56 453 GLU A N 1
ATOM 3634 C CA . GLU A 1 453 ? 14.327 16.606 -21.617 1.00 90.56 453 GLU A CA 1
ATOM 3635 C C . GLU A 1 453 ? 14.254 17.462 -22.903 1.00 90.56 453 GLU A C 1
ATOM 3637 O O . GLU A 1 453 ? 14.882 18.517 -23.014 1.00 90.56 453 GLU A O 1
ATOM 3642 N N . VAL A 1 454 ? 13.450 17.008 -23.864 1.00 93.38 454 VAL A N 1
ATOM 3643 C CA . VAL A 1 454 ? 13.099 17.657 -25.133 1.00 93.38 454 VAL A CA 1
ATOM 3644 C C . VAL A 1 454 ? 11.642 18.114 -25.114 1.00 93.38 454 VAL A C 1
ATOM 3646 O O . VAL A 1 454 ? 11.361 19.296 -25.318 1.00 93.38 454 VAL A O 1
ATOM 3649 N N . PHE A 1 455 ? 10.705 17.191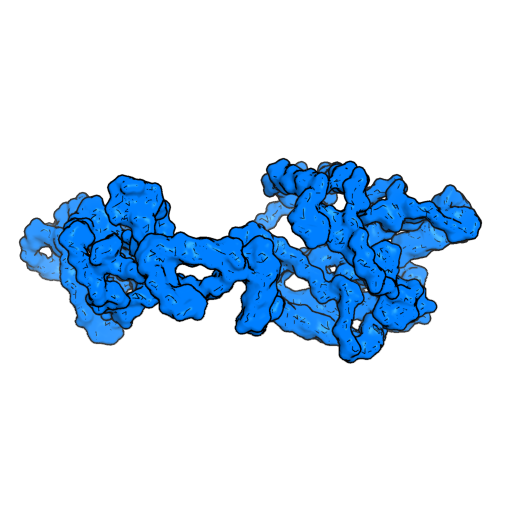 -24.900 1.00 93.25 455 PHE A N 1
ATOM 3650 C CA . PHE A 1 455 ? 9.275 17.480 -24.863 1.00 93.25 455 PHE A CA 1
ATOM 3651 C C . PHE A 1 455 ? 8.707 17.483 -23.447 1.00 93.25 455 PHE A C 1
ATOM 3653 O O . PHE A 1 455 ? 7.697 18.155 -23.208 1.00 93.25 455 PHE A O 1
ATOM 3660 N N . GLY A 1 456 ? 9.349 16.782 -22.512 1.00 93.75 456 GLY A N 1
ATOM 3661 C CA . GLY A 1 456 ? 8.848 16.666 -21.151 1.00 93.75 456 GLY A CA 1
ATOM 3662 C C . GLY A 1 456 ? 7.722 15.646 -21.015 1.00 93.75 456 GLY A C 1
ATOM 3663 O O . GLY A 1 456 ? 7.106 15.194 -21.987 1.00 93.75 456 GLY A O 1
ATOM 3664 N N . TRP A 1 457 ? 7.414 15.327 -19.758 1.00 95.12 457 TRP A N 1
ATOM 3665 C CA . TRP A 1 457 ? 6.461 14.278 -19.405 1.00 95.12 457 TRP A CA 1
ATOM 3666 C C . TRP A 1 457 ? 5.095 14.436 -20.080 1.00 95.12 457 TRP A C 1
ATOM 3668 O O . TRP A 1 457 ? 4.531 13.448 -20.540 1.00 95.12 457 TRP A O 1
ATOM 3678 N N . TYR A 1 458 ? 4.569 15.664 -20.195 1.00 94.44 458 TYR A N 1
ATOM 3679 C CA . TYR A 1 458 ? 3.245 15.900 -20.777 1.00 94.44 458 TYR A CA 1
ATOM 3680 C C . TYR A 1 458 ? 3.100 15.311 -22.183 1.00 94.44 458 TYR A C 1
ATOM 3682 O O . TYR A 1 458 ? 2.175 14.540 -22.432 1.00 94.44 458 TYR A O 1
ATOM 3690 N N . LEU A 1 459 ? 3.971 15.697 -23.115 1.00 94.50 459 LEU A N 1
ATOM 3691 C CA . LEU A 1 459 ? 3.811 15.330 -24.521 1.00 94.50 459 LEU A CA 1
ATOM 3692 C C . LEU A 1 459 ? 4.092 13.848 -24.748 1.00 94.50 459 LEU A C 1
ATOM 3694 O O . LEU A 1 459 ? 3.337 13.210 -25.479 1.00 94.50 459 LEU A O 1
ATOM 3698 N N . VAL A 1 460 ? 5.113 13.298 -24.086 1.00 96.44 460 VAL A N 1
ATOM 3699 C CA . VAL A 1 460 ? 5.412 11.865 -24.167 1.00 96.44 460 VAL A CA 1
ATOM 3700 C C . VAL A 1 460 ? 4.223 11.063 -23.645 1.00 96.44 460 VAL A C 1
ATOM 3702 O O . VAL A 1 460 ? 3.651 10.264 -24.381 1.00 96.44 460 VAL A O 1
ATOM 3705 N N . THR A 1 461 ? 3.756 11.348 -22.432 1.00 96.12 461 THR A N 1
ATOM 3706 C CA . THR A 1 461 ? 2.601 10.672 -21.826 1.00 96.12 461 THR A CA 1
ATOM 3707 C C . THR A 1 461 ? 1.308 10.893 -22.611 1.00 96.12 461 THR A C 1
ATOM 3709 O O . THR A 1 461 ? 0.446 10.014 -22.664 1.00 96.12 461 THR A O 1
ATOM 3712 N N . HIS A 1 462 ? 1.151 12.034 -23.284 1.00 95.56 462 HIS A N 1
ATOM 3713 C CA . HIS A 1 462 ? 0.006 12.270 -24.156 1.00 95.56 462 HIS A CA 1
ATOM 3714 C C . HIS A 1 462 ? -0.012 11.303 -25.352 1.00 95.56 462 HIS A C 1
ATOM 3716 O O . HIS A 1 462 ? -1.090 10.834 -25.710 1.00 95.56 462 HIS A O 1
ATOM 3722 N N . GLU A 1 463 ? 1.137 10.926 -25.925 1.00 96.38 463 GLU A N 1
ATOM 3723 C CA . GLU A 1 463 ? 1.203 9.888 -26.970 1.00 96.38 463 GLU A CA 1
ATOM 3724 C C . GLU A 1 463 ? 0.694 8.534 -26.446 1.00 96.38 463 GLU A C 1
ATOM 3726 O O . GLU A 1 463 ? -0.123 7.884 -27.106 1.00 96.38 463 GLU A O 1
ATOM 3731 N N . TYR A 1 464 ? 1.093 8.150 -25.227 1.00 96.69 464 TYR A N 1
ATOM 3732 C CA . TYR A 1 464 ? 0.579 6.954 -24.550 1.00 96.69 464 TYR A CA 1
ATOM 3733 C C . TYR A 1 464 ? -0.936 7.055 -24.302 1.00 96.69 464 TYR A C 1
ATOM 3735 O O . TYR A 1 464 ? -1.688 6.129 -24.609 1.00 96.69 464 TYR A O 1
ATOM 3743 N N . TYR A 1 465 ? -1.422 8.200 -23.813 1.00 95.81 465 TYR A N 1
ATOM 3744 C CA . TYR A 1 465 ? -2.850 8.416 -23.573 1.00 95.81 465 TYR A CA 1
ATOM 3745 C C . TYR A 1 465 ? -3.674 8.363 -24.863 1.00 95.81 465 TYR A C 1
ATOM 3747 O O . TYR A 1 465 ? -4.758 7.782 -24.874 1.00 95.81 465 TYR A O 1
ATOM 3755 N N . LEU A 1 466 ? -3.186 8.937 -25.966 1.00 96.12 466 LEU A N 1
ATOM 3756 C CA . LEU A 1 466 ? -3.874 8.877 -27.256 1.00 96.12 466 LEU A CA 1
ATOM 3757 C C . LEU A 1 466 ? -3.997 7.439 -27.767 1.00 96.12 466 LEU A C 1
ATOM 3759 O O . LEU A 1 466 ? -5.031 7.109 -28.355 1.00 96.12 466 LEU A O 1
ATOM 3763 N N . ARG A 1 467 ? -2.975 6.611 -27.514 1.00 95.94 467 ARG A N 1
ATOM 3764 C CA . ARG A 1 467 ? -2.924 5.197 -27.897 1.00 95.94 467 ARG A CA 1
ATOM 3765 C C . ARG A 1 467 ? -3.859 4.329 -27.055 1.00 95.94 467 ARG A C 1
ATOM 3767 O O . ARG A 1 467 ? -4.649 3.579 -27.617 1.00 95.94 467 ARG A O 1
ATOM 3774 N N . TYR A 1 468 ? -3.805 4.451 -25.728 1.00 95.44 468 TYR A N 1
ATOM 3775 C CA . TYR A 1 468 ? -4.495 3.517 -24.828 1.00 95.44 468 TYR A CA 1
ATOM 3776 C C . TYR A 1 468 ? -5.762 4.066 -24.180 1.00 95.44 468 TYR A C 1
ATOM 3778 O O . TYR A 1 468 ? -6.552 3.283 -23.677 1.00 95.44 468 TYR A O 1
ATOM 3786 N N . ARG A 1 469 ? -5.975 5.388 -24.150 1.00 93.19 469 ARG A N 1
ATOM 3787 C CA . ARG A 1 469 ? -7.156 6.043 -23.545 1.00 93.19 469 ARG A CA 1
ATOM 3788 C C . ARG A 1 469 ? -7.451 5.598 -22.106 1.00 93.19 469 ARG A C 1
ATOM 3790 O O . ARG A 1 469 ? -8.609 5.528 -21.695 1.00 93.19 469 ARG A O 1
ATOM 3797 N N . LYS A 1 470 ? -6.398 5.316 -21.335 1.00 92.00 470 LYS A N 1
ATOM 3798 C CA . LYS A 1 470 ? -6.474 4.927 -19.922 1.00 92.00 470 LYS A CA 1
ATOM 3799 C C . LYS A 1 470 ? -6.247 6.117 -18.989 1.00 92.00 470 LYS A C 1
ATOM 3801 O O . LYS A 1 470 ? -5.528 7.042 -19.368 1.00 92.00 470 LYS A O 1
ATOM 3806 N N . PRO A 1 471 ? -6.804 6.092 -17.765 1.00 94.38 471 PRO A N 1
ATOM 3807 C CA . PRO A 1 471 ? -6.329 6.947 -16.687 1.00 94.38 471 PRO A CA 1
ATOM 3808 C C . PRO A 1 471 ? -4.829 6.798 -16.483 1.00 94.38 471 PRO A C 1
ATOM 3810 O O . PRO A 1 471 ? -4.289 5.708 -16.656 1.00 94.38 471 PRO A O 1
ATOM 3813 N N . VAL A 1 472 ? -4.177 7.899 -16.132 1.00 94.94 472 VAL A N 1
ATOM 3814 C CA . VAL A 1 472 ? -2.718 8.007 -16.069 1.00 94.94 472 VAL A CA 1
ATOM 3815 C C . VAL A 1 472 ? -2.276 8.233 -14.632 1.00 94.94 472 VAL A C 1
ATOM 3817 O O . VAL A 1 472 ? -2.966 8.909 -13.877 1.00 94.94 472 VAL A O 1
ATOM 3820 N N . MET A 1 473 ? -1.111 7.739 -14.242 1.00 95.81 473 MET A N 1
ATOM 3821 C CA . MET A 1 473 ? -0.440 8.130 -13.007 1.00 95.81 473 MET A CA 1
ATOM 3822 C C . MET A 1 473 ? 1.026 8.440 -13.304 1.00 95.81 473 MET A C 1
ATOM 3824 O O . MET A 1 473 ? 1.659 7.715 -14.061 1.00 95.81 473 MET A O 1
ATOM 3828 N N . HIS A 1 474 ? 1.562 9.517 -12.724 1.00 96.62 474 HIS A N 1
ATOM 3829 C CA . HIS A 1 474 ? 3.010 9.748 -12.728 1.00 96.62 474 HIS A CA 1
ATOM 3830 C C . HIS A 1 474 ? 3.621 8.883 -11.625 1.00 96.62 474 HIS A C 1
ATOM 3832 O O . HIS A 1 474 ? 3.562 9.257 -10.452 1.00 96.62 474 HIS A O 1
ATOM 3838 N N . THR A 1 475 ? 4.044 7.672 -11.973 1.00 96.06 475 THR A N 1
ATOM 3839 C CA . THR A 1 475 ? 4.385 6.621 -11.004 1.00 96.06 475 THR A CA 1
ATOM 3840 C C . THR A 1 475 ? 5.801 6.765 -10.466 1.00 96.06 475 THR A C 1
ATOM 3842 O O . THR A 1 475 ? 6.012 6.587 -9.266 1.00 96.06 475 THR A O 1
ATOM 3845 N N . GLU A 1 476 ? 6.751 7.205 -11.279 1.00 96.69 476 GLU A N 1
ATOM 3846 C CA . GLU A 1 476 ? 8.102 7.463 -10.810 1.00 96.69 476 GLU A CA 1
ATOM 3847 C C . GLU A 1 476 ? 8.744 8.666 -11.494 1.00 96.69 476 GLU A C 1
ATOM 3849 O O . GLU A 1 476 ? 8.694 8.861 -12.708 1.00 96.69 476 GLU A O 1
ATOM 3854 N N . THR A 1 477 ? 9.398 9.487 -10.678 1.00 97.44 477 THR A N 1
ATOM 3855 C CA . THR A 1 477 ? 10.290 10.547 -11.132 1.00 97.44 477 THR A CA 1
ATOM 3856 C C . THR A 1 477 ? 11.241 10.946 -10.019 1.00 97.44 477 THR A C 1
ATOM 3858 O O . THR A 1 477 ? 10.905 10.816 -8.837 1.00 97.44 477 THR A O 1
ATOM 3861 N N . ASN A 1 478 ? 12.414 11.461 -10.380 1.00 96.06 478 ASN A N 1
ATOM 3862 C CA . ASN A 1 478 ? 13.332 12.118 -9.459 1.00 96.06 478 ASN A CA 1
ATOM 3863 C C . ASN A 1 478 ? 14.348 12.989 -10.185 1.00 96.06 478 ASN A C 1
ATOM 3865 O O . ASN A 1 478 ? 14.412 13.027 -11.412 1.00 96.06 478 ASN A O 1
ATOM 3869 N N . GLN A 1 479 ? 15.149 13.684 -9.384 1.00 94.69 479 GLN A N 1
ATOM 3870 C CA . GLN A 1 479 ? 16.350 14.363 -9.834 1.00 94.69 479 GLN A CA 1
ATOM 3871 C C . GLN A 1 479 ? 17.326 14.509 -8.656 1.00 94.69 479 GLN A C 1
ATOM 3873 O O . GLN A 1 479 ? 16.929 14.431 -7.488 1.00 94.69 479 GLN A O 1
ATOM 3878 N N . LYS A 1 480 ? 18.614 14.716 -8.949 1.00 88.38 480 LYS A N 1
ATOM 3879 C CA . LYS A 1 480 ? 19.662 14.949 -7.947 1.00 88.38 480 LYS A CA 1
ATOM 3880 C C . LYS A 1 480 ? 19.290 16.107 -7.025 1.00 88.38 480 LYS A C 1
ATOM 3882 O O . LYS A 1 480 ? 18.714 17.103 -7.459 1.00 88.38 480 LYS A O 1
ATOM 3887 N N . SER A 1 481 ? 19.696 16.007 -5.757 1.00 80.88 481 SER A N 1
ATOM 3888 C CA . SER A 1 481 ? 19.263 16.912 -4.678 1.00 80.88 481 SER A CA 1
ATOM 3889 C C . SER A 1 481 ? 19.346 18.420 -4.969 1.00 80.88 481 SER A C 1
ATOM 3891 O O . SER A 1 481 ? 18.520 19.169 -4.451 1.00 80.88 481 SER A O 1
ATOM 3893 N N . GLN A 1 482 ? 20.300 18.868 -5.792 1.00 88.44 482 GLN A N 1
ATOM 3894 C CA . GLN A 1 482 ? 20.474 20.277 -6.160 1.00 88.44 482 GLN A CA 1
ATOM 3895 C C . GLN A 1 482 ? 19.345 20.813 -7.070 1.00 88.44 482 GLN A C 1
ATOM 3897 O O . GLN A 1 482 ? 18.942 21.962 -6.919 1.00 88.44 482 GLN A O 1
ATOM 3902 N N . ASP A 1 483 ? 18.798 19.966 -7.950 1.00 94.00 483 ASP A N 1
ATOM 3903 C CA . ASP A 1 483 ? 17.784 20.321 -8.956 1.00 94.00 483 ASP A CA 1
ATOM 3904 C C . ASP A 1 483 ? 16.400 19.724 -8.617 1.00 94.00 483 ASP A C 1
ATOM 3906 O O . ASP A 1 483 ? 15.384 20.086 -9.213 1.00 94.00 483 ASP A O 1
ATOM 3910 N N . ALA A 1 484 ? 16.339 18.850 -7.604 1.00 96.62 484 ALA A N 1
ATOM 3911 C CA . ALA A 1 484 ? 15.162 18.077 -7.208 1.00 96.62 484 ALA A CA 1
ATOM 3912 C C . ALA A 1 484 ? 13.903 18.918 -6.941 1.00 96.62 484 ALA A C 1
ATOM 3914 O O . ALA A 1 484 ? 12.815 18.537 -7.361 1.00 96.62 484 ALA A O 1
ATOM 3915 N N . VAL A 1 485 ? 14.030 20.074 -6.279 1.00 97.88 485 VAL A N 1
ATOM 3916 C CA . VAL A 1 485 ? 12.874 20.945 -5.978 1.00 97.88 485 VAL A CA 1
ATOM 3917 C C . VAL A 1 485 ? 12.290 21.551 -7.255 1.00 97.88 485 VAL A C 1
ATOM 3919 O O . VAL A 1 485 ? 11.073 21.566 -7.432 1.00 97.88 485 VAL A O 1
ATOM 3922 N N . VAL A 1 486 ? 13.146 22.041 -8.156 1.00 97.00 486 VAL A N 1
ATOM 3923 C CA . VAL A 1 486 ? 12.708 22.632 -9.430 1.00 97.00 486 VAL A CA 1
ATOM 3924 C C . VAL A 1 486 ? 12.096 21.557 -10.322 1.00 97.00 486 VAL A C 1
ATOM 3926 O O . VAL A 1 486 ? 11.061 21.795 -10.943 1.00 97.00 486 VAL A O 1
ATOM 3929 N N . TRP A 1 487 ? 12.700 20.369 -10.345 1.00 97.19 487 TRP A N 1
ATOM 3930 C CA . TRP A 1 487 ? 12.173 19.216 -11.063 1.00 97.19 487 TRP A CA 1
ATOM 3931 C C . TRP A 1 487 ? 10.792 18.797 -10.547 1.00 97.19 487 TRP A C 1
ATOM 3933 O O . TRP A 1 487 ? 9.862 18.691 -11.342 1.00 97.19 487 TRP A O 1
ATOM 3943 N N . LEU A 1 488 ? 10.618 18.659 -9.227 1.00 97.81 488 LEU A N 1
ATOM 3944 C CA . LEU A 1 488 ? 9.331 18.326 -8.608 1.00 97.81 488 LEU A CA 1
ATOM 3945 C C . LEU A 1 488 ? 8.225 19.289 -9.053 1.00 97.81 488 LEU A C 1
ATOM 3947 O O . LEU A 1 488 ? 7.185 18.854 -9.546 1.00 97.81 488 LEU A O 1
ATOM 3951 N N . TRP A 1 489 ? 8.458 20.598 -8.929 1.00 96.81 489 TRP A N 1
ATOM 3952 C CA . TRP A 1 489 ? 7.472 21.592 -9.345 1.00 96.81 489 TRP A CA 1
ATOM 3953 C C . TRP A 1 489 ? 7.228 21.570 -10.853 1.00 96.81 489 TRP A C 1
ATOM 3955 O O . TRP A 1 489 ? 6.085 21.722 -11.275 1.00 96.81 489 TRP A O 1
ATOM 3965 N N . ARG A 1 490 ? 8.256 21.323 -11.674 1.00 95.88 490 ARG A N 1
ATOM 3966 C CA . ARG A 1 490 ? 8.100 21.167 -13.127 1.00 95.88 490 ARG A CA 1
ATOM 3967 C C . ARG A 1 490 ? 7.182 19.992 -13.470 1.00 95.88 490 ARG A C 1
ATOM 3969 O O . ARG A 1 490 ? 6.242 20.173 -14.245 1.00 95.88 490 ARG A O 1
ATOM 3976 N N . GLN A 1 491 ? 7.417 18.816 -12.891 1.00 96.56 491 GLN A N 1
ATOM 3977 C CA . GLN A 1 491 ? 6.580 17.635 -13.126 1.00 96.56 491 GLN A CA 1
ATOM 3978 C C . GLN A 1 491 ? 5.151 17.855 -12.605 1.00 96.56 491 GLN A C 1
ATOM 3980 O O . GLN A 1 491 ? 4.182 17.536 -13.294 1.00 96.56 491 GLN A O 1
ATOM 3985 N N . TRP A 1 492 ? 5.002 18.517 -11.453 1.00 95.69 492 TRP A N 1
ATOM 3986 C CA . TRP A 1 492 ? 3.692 18.887 -10.916 1.00 95.69 492 TRP A CA 1
ATOM 3987 C C . TRP A 1 492 ? 2.913 19.838 -11.840 1.00 95.69 492 TRP A C 1
ATOM 3989 O O . TRP A 1 492 ? 1.723 19.634 -12.074 1.00 95.69 492 TRP A O 1
ATOM 3999 N N . GLN A 1 493 ? 3.568 20.843 -12.434 1.00 94.38 493 GLN A N 1
ATOM 4000 C CA . GLN A 1 493 ? 2.917 21.729 -13.409 1.00 94.38 493 GLN A CA 1
ATOM 4001 C C . GLN A 1 493 ? 2.480 20.981 -14.677 1.00 94.38 493 GLN A C 1
ATOM 4003 O O . GLN A 1 493 ? 1.390 21.244 -15.184 1.00 94.38 493 GLN A O 1
ATOM 4008 N N . ASN A 1 494 ? 3.274 20.017 -15.162 1.00 94.31 494 ASN A N 1
ATOM 4009 C CA . ASN A 1 494 ? 2.863 19.154 -16.277 1.00 94.31 494 ASN A CA 1
ATOM 4010 C C . ASN A 1 494 ? 1.591 18.366 -15.927 1.00 94.31 494 ASN A C 1
ATOM 4012 O O . ASN A 1 494 ? 0.656 18.329 -16.725 1.00 94.31 494 ASN A O 1
ATOM 4016 N N . LEU A 1 495 ? 1.514 17.809 -14.715 1.00 93.81 495 LEU A N 1
ATOM 4017 C CA . LEU A 1 495 ? 0.324 17.110 -14.223 1.00 93.81 495 LEU A CA 1
ATOM 4018 C C . LEU A 1 495 ? -0.913 18.007 -14.183 1.00 93.81 495 LEU A C 1
ATOM 4020 O O . LEU A 1 495 ? -1.970 17.618 -14.688 1.00 93.81 495 LEU A O 1
ATOM 4024 N N . LEU A 1 496 ? -0.799 19.204 -13.604 1.00 92.00 496 LEU A N 1
ATOM 4025 C CA . LEU A 1 496 ? -1.918 20.146 -13.539 1.00 92.00 496 LEU A CA 1
ATOM 4026 C C . LEU A 1 496 ? -2.395 20.534 -14.944 1.00 92.00 496 LEU A C 1
ATOM 4028 O O . LEU A 1 496 ? -3.598 20.515 -15.213 1.00 92.00 496 LEU A O 1
ATOM 4032 N N . TYR A 1 497 ? -1.458 20.800 -15.855 1.00 92.75 497 TYR A N 1
ATOM 4033 C CA . TYR A 1 497 ? -1.765 21.134 -17.243 1.00 92.75 497 TYR A CA 1
ATOM 4034 C C . TYR A 1 497 ? -2.466 19.987 -17.983 1.00 92.75 497 TYR A C 1
ATOM 4036 O O . TYR A 1 497 ? -3.445 20.201 -18.698 1.00 92.75 497 TYR A O 1
ATOM 4044 N N . MET A 1 498 ? -2.019 18.746 -17.782 1.00 91.69 498 MET A N 1
ATOM 4045 C CA . MET A 1 498 ? -2.670 17.559 -18.342 1.00 91.69 498 MET A CA 1
ATOM 4046 C C . MET A 1 498 ? -4.119 17.418 -17.880 1.00 91.69 498 MET A C 1
ATOM 4048 O O . MET A 1 498 ? -5.008 17.172 -18.701 1.00 91.69 498 MET A O 1
ATOM 4052 N N . ARG A 1 499 ? -4.370 17.620 -16.581 1.00 90.56 499 ARG A N 1
ATOM 4053 C CA . ARG A 1 499 ? -5.728 17.604 -16.022 1.00 90.56 499 ARG A CA 1
ATOM 4054 C C . ARG A 1 499 ? -6.596 18.714 -16.614 1.00 90.56 499 ARG A C 1
ATOM 4056 O O . ARG A 1 499 ? -7.744 18.450 -16.963 1.00 90.56 499 ARG A O 1
ATOM 4063 N N . GLU A 1 500 ? -6.056 19.922 -16.792 1.00 90.12 500 GLU A N 1
ATOM 4064 C CA . GLU A 1 500 ? -6.759 21.038 -17.448 1.00 90.12 500 GLU A CA 1
ATOM 4065 C C . GLU A 1 500 ? -7.170 20.694 -18.891 1.00 90.12 500 GLU A C 1
ATOM 4067 O O . GLU A 1 500 ? -8.245 21.076 -19.353 1.00 90.12 500 GLU A O 1
ATOM 4072 N N . ARG A 1 501 ? -6.353 19.903 -19.595 1.00 89.25 501 ARG A N 1
ATOM 4073 C CA . ARG A 1 501 ? -6.632 19.408 -20.953 1.00 89.25 501 ARG A CA 1
ATOM 4074 C C . ARG A 1 501 ? -7.551 18.182 -21.002 1.00 89.25 501 ARG A C 1
ATOM 4076 O O . ARG A 1 501 ? -7.803 17.663 -22.088 1.00 89.25 501 ARG A O 1
ATOM 4083 N N . GLY A 1 502 ? -8.080 17.741 -19.860 1.00 88.75 502 GLY A N 1
ATOM 4084 C CA . GLY A 1 502 ? -9.024 16.629 -19.770 1.00 88.75 502 GLY A CA 1
ATOM 4085 C C . GLY A 1 502 ? -8.377 15.245 -19.782 1.00 88.75 502 GLY A C 1
ATOM 4086 O O . GLY A 1 502 ? -9.077 14.260 -20.011 1.00 88.75 502 GLY A O 1
ATOM 4087 N N . ILE A 1 503 ? -7.064 15.144 -19.546 1.00 91.38 503 ILE A N 1
ATOM 4088 C CA . ILE A 1 503 ? -6.407 13.850 -19.341 1.00 91.38 503 ILE A CA 1
ATOM 4089 C C . ILE A 1 503 ? -6.610 13.434 -17.871 1.00 91.38 503 ILE A C 1
ATOM 4091 O O . ILE A 1 503 ? -6.250 14.199 -16.969 1.00 91.38 503 ILE A O 1
ATOM 4095 N N . PRO A 1 504 ? -7.178 12.245 -17.595 1.00 91.94 504 PRO A N 1
ATOM 4096 C CA . PRO A 1 504 ? -7.451 11.781 -16.238 1.00 91.94 504 PRO A CA 1
ATOM 4097 C C . PRO A 1 504 ? -6.174 11.286 -15.547 1.00 91.94 504 PRO A C 1
ATOM 4099 O O . PRO A 1 504 ? -5.942 10.085 -15.426 1.00 91.94 504 PRO A O 1
ATOM 4102 N N . VAL A 1 505 ? -5.332 12.219 -15.094 1.00 93.00 505 VAL A N 1
ATOM 4103 C CA . VAL A 1 505 ? -4.177 11.896 -14.247 1.00 93.00 505 VAL A CA 1
ATOM 4104 C C . VAL A 1 505 ? -4.662 11.667 -12.815 1.00 93.00 505 VAL A C 1
ATOM 4106 O O . VAL A 1 505 ? -5.219 12.581 -12.215 1.00 93.00 505 VAL A O 1
ATOM 4109 N N . LEU A 1 506 ? -4.473 10.478 -12.250 1.00 91.56 506 LEU A N 1
ATOM 4110 C CA . LEU A 1 506 ? -5.029 10.065 -10.959 1.00 91.56 506 LEU A CA 1
ATOM 4111 C C . LEU A 1 506 ? -4.061 10.250 -9.788 1.00 91.56 506 LEU A C 1
ATOM 4113 O O . LEU A 1 506 ? -4.514 10.497 -8.675 1.00 91.56 506 LEU A O 1
ATOM 4117 N N . GLY A 1 507 ? -2.751 10.186 -10.031 1.00 91.25 507 GLY A N 1
ATOM 4118 C CA . GLY A 1 507 ? -1.752 10.226 -8.965 1.00 91.25 507 GLY A CA 1
ATOM 4119 C C . GLY A 1 507 ? -0.382 10.724 -9.412 1.00 91.25 507 GLY A C 1
ATOM 4120 O O . GLY A 1 507 ? -0.122 10.896 -10.606 1.00 91.25 507 GLY A O 1
ATOM 4121 N N . PHE A 1 508 ? 0.472 10.947 -8.416 1.00 94.62 508 PHE A N 1
ATOM 4122 C CA . PHE A 1 508 ? 1.864 11.358 -8.553 1.00 94.62 508 PHE A CA 1
ATOM 4123 C C . PHE A 1 508 ? 2.678 10.745 -7.415 1.00 94.62 508 PHE A C 1
ATOM 4125 O O . PHE A 1 508 ? 2.262 10.835 -6.256 1.00 94.62 508 PHE A O 1
ATOM 4132 N N . THR A 1 509 ? 3.834 10.179 -7.730 1.00 95.00 509 THR A N 1
ATOM 4133 C CA . THR A 1 509 ? 4.769 9.623 -6.750 1.00 95.00 509 THR A CA 1
ATOM 4134 C C . THR A 1 509 ? 6.204 10.038 -7.065 1.00 95.00 509 THR A C 1
ATOM 4136 O O . THR A 1 509 ? 6.609 10.162 -8.217 1.00 95.00 509 THR A O 1
ATOM 4139 N N . TRP A 1 510 ? 6.985 10.289 -6.010 1.00 96.56 510 TRP A N 1
ATOM 4140 C CA . TRP A 1 510 ? 8.416 10.581 -6.114 1.00 96.56 510 TRP A CA 1
ATOM 4141 C C . TRP A 1 510 ? 9.228 9.316 -5.844 1.00 96.56 510 TRP A C 1
ATOM 4143 O O . TRP A 1 510 ? 9.107 8.727 -4.764 1.00 96.56 510 TRP A O 1
ATOM 4153 N N . TYR A 1 511 ? 10.094 8.938 -6.784 1.00 94.50 511 TYR A N 1
ATOM 4154 C CA . TYR A 1 511 ? 10.999 7.810 -6.609 1.00 94.50 511 TYR A CA 1
ATOM 4155 C C . TYR A 1 511 ? 12.370 8.304 -6.129 1.00 94.50 511 TYR A C 1
ATOM 4157 O O . TYR A 1 511 ? 13.222 8.689 -6.899 1.00 94.50 511 TYR A O 1
ATOM 4165 N N . SER A 1 512 ? 12.705 8.297 -4.856 1.00 93.00 512 SER A N 1
ATOM 4166 C CA . SER A 1 512 ? 12.181 7.389 -3.850 1.00 93.00 512 SER A CA 1
ATOM 4167 C C . SER A 1 512 ? 12.082 8.079 -2.501 1.00 93.00 512 SER A C 1
ATOM 4169 O O . SER A 1 512 ? 12.407 9.257 -2.333 1.00 93.00 512 SER A O 1
ATOM 4171 N N . LEU A 1 513 ? 11.571 7.351 -1.513 1.00 91.50 513 LEU A N 1
ATOM 4172 C CA . LEU A 1 513 ? 11.416 7.891 -0.171 1.00 91.50 513 LEU A CA 1
ATOM 4173 C C . LEU A 1 513 ? 12.772 8.205 0.480 1.00 91.50 513 LEU A C 1
ATOM 4175 O O . LEU A 1 513 ? 12.902 9.239 1.130 1.00 91.50 513 LEU A O 1
ATOM 4179 N N . ILE A 1 514 ? 13.764 7.332 0.303 1.00 90.38 514 ILE A N 1
ATOM 4180 C CA . ILE A 1 514 ? 15.121 7.468 0.852 1.00 90.38 514 ILE A CA 1
ATOM 4181 C C . ILE A 1 514 ? 16.146 7.534 -0.277 1.00 90.38 514 ILE A C 1
ATOM 4183 O O . ILE A 1 514 ? 15.811 7.261 -1.420 1.00 90.38 514 ILE A O 1
ATOM 4187 N N . ASP A 1 515 ? 17.390 7.899 0.019 1.00 90.19 515 ASP A N 1
ATOM 4188 C CA . ASP A 1 515 ? 18.439 7.838 -0.996 1.00 90.19 515 ASP A CA 1
ATOM 4189 C C . ASP A 1 515 ? 18.615 6.414 -1.547 1.00 90.19 515 ASP A C 1
ATOM 4191 O O . ASP A 1 515 ? 18.416 5.404 -0.869 1.00 90.19 515 ASP A O 1
ATOM 4195 N N . GLN A 1 516 ? 19.013 6.366 -2.807 1.00 90.44 516 GLN A N 1
ATOM 4196 C CA . GLN A 1 516 ? 19.231 5.152 -3.573 1.00 90.44 516 GLN A CA 1
ATOM 4197 C C . GLN A 1 516 ? 20.657 4.636 -3.371 1.00 90.44 516 GLN A C 1
ATOM 4199 O O . GLN A 1 516 ? 21.559 5.406 -3.046 1.00 90.44 516 GLN A O 1
ATOM 4204 N N . VAL A 1 517 ? 20.889 3.344 -3.600 1.00 85.38 517 VAL A N 1
ATOM 4205 C CA . VAL A 1 517 ? 22.224 2.732 -3.518 1.00 85.38 517 VAL A CA 1
ATOM 4206 C C . VAL A 1 517 ? 22.581 2.106 -4.864 1.00 85.38 517 VAL A C 1
ATOM 4208 O O . VAL A 1 517 ? 21.747 1.425 -5.445 1.00 85.38 517 VAL A O 1
ATOM 4211 N N . ASP A 1 518 ? 23.790 2.380 -5.361 1.00 89.56 518 ASP A N 1
ATOM 4212 C CA . ASP A 1 518 ? 24.416 1.796 -6.567 1.00 89.56 518 ASP A CA 1
ATOM 4213 C C . ASP A 1 518 ? 23.687 1.997 -7.913 1.00 89.56 518 ASP A C 1
ATOM 4215 O O . ASP A 1 518 ? 24.125 1.500 -8.956 1.00 89.56 518 ASP A O 1
ATOM 4219 N N . TRP A 1 519 ? 22.623 2.800 -7.925 1.00 88.38 519 TRP A N 1
ATOM 4220 C CA . TRP A 1 519 ? 21.884 3.191 -9.129 1.00 88.38 519 TRP A CA 1
ATOM 4221 C C . TRP A 1 519 ? 22.716 3.964 -10.162 1.00 88.38 519 TRP A C 1
ATOM 4223 O O . TRP A 1 519 ? 22.428 3.893 -11.347 1.00 88.38 519 TRP A O 1
ATOM 4233 N N . ASP A 1 520 ? 23.816 4.613 -9.774 1.00 90.31 520 ASP A N 1
ATOM 4234 C CA . ASP A 1 520 ? 24.770 5.212 -10.723 1.00 90.31 520 ASP A CA 1
ATOM 4235 C C . ASP A 1 520 ? 25.476 4.185 -11.622 1.00 90.31 520 ASP A C 1
ATOM 4237 O O . ASP A 1 520 ? 26.049 4.542 -12.652 1.00 90.31 520 ASP A O 1
ATOM 4241 N N . THR A 1 521 ? 25.431 2.908 -11.239 1.00 92.12 521 THR A N 1
ATOM 4242 C CA . THR A 1 521 ? 25.899 1.789 -12.059 1.00 92.12 521 THR A CA 1
ATOM 4243 C C . THR A 1 521 ? 24.754 0.952 -12.615 1.00 92.12 521 THR A C 1
ATOM 4245 O O . THR A 1 521 ? 25.019 -0.107 -13.182 1.00 92.12 521 THR A O 1
ATOM 4248 N N . GLU A 1 522 ? 23.504 1.403 -12.480 1.00 89.81 522 GLU A N 1
ATOM 4249 C CA . GLU A 1 522 ? 22.305 0.611 -12.775 1.00 89.81 522 GLU A CA 1
ATOM 4250 C C . GLU A 1 522 ? 22.326 -0.734 -12.034 1.00 89.81 522 GLU A C 1
ATOM 4252 O O . GLU A 1 522 ? 22.047 -1.777 -12.618 1.00 89.81 522 GLU A O 1
ATOM 4257 N N . LEU A 1 523 ? 22.754 -0.738 -10.764 1.00 88.56 523 LEU A N 1
ATOM 4258 C CA . LEU A 1 523 ? 22.845 -1.935 -9.911 1.00 88.56 523 LEU A CA 1
ATOM 4259 C C . LEU A 1 523 ? 23.767 -3.051 -10.443 1.00 88.56 523 LEU A C 1
ATOM 4261 O O . LEU A 1 523 ? 23.703 -4.188 -9.978 1.00 88.56 523 LEU A O 1
ATOM 4265 N N . ARG A 1 524 ? 24.648 -2.747 -11.403 1.00 90.81 524 ARG A N 1
ATOM 4266 C CA . ARG A 1 524 ? 25.605 -3.721 -11.957 1.00 90.81 524 ARG A CA 1
ATOM 4267 C C . ARG A 1 524 ? 26.787 -3.982 -11.027 1.00 90.81 524 ARG A C 1
ATOM 4269 O O . ARG A 1 524 ? 27.451 -5.009 -11.152 1.00 90.81 524 ARG A O 1
ATOM 4276 N N . GLU A 1 525 ? 27.066 -3.057 -10.112 1.00 90.12 525 GLU A N 1
ATOM 4277 C CA . GLU A 1 525 ? 28.196 -3.125 -9.189 1.00 90.12 525 GLU A CA 1
ATOM 4278 C C . GLU A 1 525 ? 27.734 -2.889 -7.746 1.00 90.12 525 GLU A C 1
ATOM 4280 O O . GLU A 1 525 ? 27.013 -1.937 -7.465 1.00 90.12 525 GLU A O 1
ATOM 4285 N N . ALA A 1 526 ? 28.195 -3.721 -6.808 1.00 87.44 526 ALA A N 1
ATOM 4286 C CA . ALA A 1 526 ? 27.907 -3.574 -5.377 1.00 87.44 526 ALA A CA 1
ATOM 4287 C C . ALA A 1 526 ? 28.902 -2.610 -4.700 1.00 87.44 526 ALA A C 1
ATOM 4289 O O . ALA A 1 526 ? 29.714 -3.006 -3.856 1.00 87.44 526 ALA A O 1
ATOM 4290 N N . ASN A 1 527 ? 28.874 -1.340 -5.105 1.00 92.31 527 ASN A N 1
ATOM 4291 C CA . ASN A 1 527 ? 29.795 -0.304 -4.631 1.00 92.31 527 ASN A CA 1
ATOM 4292 C C . ASN A 1 527 ? 29.369 0.333 -3.296 1.00 92.31 527 ASN A C 1
ATOM 4294 O O . ASN A 1 527 ? 30.166 1.049 -2.684 1.00 92.31 527 ASN A O 1
ATOM 4298 N N . ASN A 1 528 ? 28.147 0.065 -2.821 1.00 83.88 528 ASN A N 1
ATOM 4299 C CA . ASN A 1 528 ? 27.515 0.713 -1.668 1.00 83.88 528 ASN A CA 1
ATOM 4300 C C . ASN A 1 528 ? 27.519 2.252 -1.763 1.00 83.88 528 ASN A C 1
ATOM 4302 O O . ASN A 1 528 ? 27.617 2.957 -0.752 1.00 83.88 528 ASN A O 1
ATOM 4306 N N . ARG A 1 529 ? 27.445 2.795 -2.982 1.00 91.50 529 ARG A N 1
ATOM 4307 C CA . ARG A 1 529 ? 27.438 4.231 -3.243 1.00 91.50 529 ARG A CA 1
ATOM 4308 C C . ARG A 1 529 ? 26.030 4.782 -3.077 1.00 91.50 529 ARG A C 1
ATOM 4310 O O . ARG A 1 529 ? 25.098 4.369 -3.757 1.00 91.50 529 ARG A O 1
ATOM 4317 N N . VAL A 1 530 ? 25.891 5.761 -2.188 1.00 89.69 530 VAL A N 1
ATOM 4318 C CA . VAL A 1 530 ? 24.621 6.455 -1.958 1.00 89.69 530 VAL A CA 1
ATOM 4319 C C . VAL A 1 530 ? 24.414 7.535 -3.020 1.00 89.69 530 VAL A C 1
ATOM 4321 O O . VAL A 1 530 ? 25.246 8.429 -3.183 1.00 89.69 530 VAL A O 1
ATOM 4324 N N . ASN A 1 531 ? 23.271 7.476 -3.694 1.00 91.00 531 ASN A N 1
ATOM 4325 C CA . ASN A 1 531 ? 22.826 8.403 -4.721 1.00 91.00 531 ASN A CA 1
ATOM 4326 C C . ASN A 1 531 ? 21.690 9.292 -4.168 1.00 91.00 531 ASN A C 1
ATOM 4328 O O . ASN A 1 531 ? 20.633 8.775 -3.792 1.00 91.00 531 ASN A O 1
ATOM 4332 N N . PRO A 1 532 ? 21.884 10.626 -4.078 1.00 93.31 532 PRO A N 1
ATOM 4333 C CA . PRO A 1 532 ? 21.018 11.520 -3.308 1.00 93.31 532 PRO A CA 1
ATOM 4334 C C . PRO A 1 532 ? 19.748 11.945 -4.069 1.00 93.31 532 PRO A C 1
ATOM 4336 O O . PRO A 1 532 ? 19.575 13.129 -4.381 1.00 93.31 532 PRO A O 1
ATOM 4339 N N . PHE A 1 533 ? 18.884 10.975 -4.375 1.00 93.12 533 PHE A N 1
ATOM 4340 C CA . PHE A 1 533 ? 17.612 11.149 -5.095 1.00 93.12 533 PHE A CA 1
ATOM 4341 C C . PHE A 1 533 ? 16.369 11.120 -4.185 1.00 93.12 533 PHE A C 1
ATOM 4343 O O . PHE A 1 533 ? 15.267 11.433 -4.638 1.00 93.12 533 PHE A O 1
ATOM 4350 N N . GLY A 1 534 ? 16.518 10.749 -2.909 1.00 93.12 534 GLY A N 1
ATOM 4351 C CA . GLY A 1 534 ? 15.388 10.536 -2.006 1.00 93.12 534 GLY A CA 1
ATOM 4352 C C . GLY A 1 534 ? 14.663 11.818 -1.577 1.00 93.12 534 GLY A C 1
ATOM 4353 O O . GLY A 1 534 ? 15.224 12.915 -1.606 1.00 93.12 534 GLY A O 1
ATOM 4354 N N . LEU A 1 535 ? 13.428 11.686 -1.081 1.00 95.00 535 LEU A N 1
ATOM 4355 C CA . LEU A 1 535 ? 12.784 12.739 -0.274 1.00 95.00 535 LEU A CA 1
ATOM 4356 C C . LEU A 1 535 ? 13.483 12.914 1.085 1.00 95.00 535 LEU A C 1
ATOM 4358 O O . LEU A 1 535 ? 13.501 14.007 1.659 1.00 95.00 535 LEU A O 1
ATOM 4362 N N . TYR A 1 536 ? 14.079 11.834 1.581 1.00 92.94 536 TYR A N 1
ATOM 4363 C CA . TYR A 1 536 ? 14.892 11.759 2.785 1.00 92.94 536 TYR A CA 1
ATOM 4364 C C . TYR A 1 536 ? 16.272 11.194 2.443 1.00 92.94 536 TYR A C 1
ATOM 4366 O O . TYR A 1 536 ? 16.423 10.438 1.488 1.00 92.94 536 TYR A O 1
ATOM 4374 N N . ASP A 1 537 ? 17.285 11.532 3.237 1.00 91.50 537 ASP A N 1
ATOM 4375 C CA . ASP A 1 537 ? 18.584 10.864 3.146 1.00 91.50 537 ASP A CA 1
ATOM 4376 C C . ASP A 1 537 ? 18.586 9.481 3.837 1.00 91.50 537 ASP A C 1
ATOM 4378 O O . ASP A 1 537 ? 17.604 9.070 4.465 1.00 91.50 537 ASP A O 1
ATOM 4382 N N . MET A 1 538 ? 19.711 8.759 3.764 1.00 83.88 538 MET A N 1
ATOM 4383 C CA . MET A 1 538 ? 19.880 7.454 4.434 1.00 83.88 538 MET A CA 1
ATOM 4384 C C . MET A 1 538 ? 19.712 7.504 5.964 1.00 83.88 538 MET A C 1
ATOM 4386 O O . MET A 1 538 ? 19.408 6.486 6.585 1.00 83.88 538 MET A O 1
ATOM 4390 N N . ASN A 1 539 ? 19.869 8.680 6.582 1.00 83.94 539 ASN A N 1
ATOM 4391 C CA . ASN A 1 539 ? 19.654 8.906 8.014 1.00 83.94 539 ASN A CA 1
ATOM 4392 C C . ASN A 1 539 ? 18.223 9.372 8.326 1.00 83.94 539 ASN A C 1
ATOM 4394 O O . ASN A 1 539 ? 17.940 9.773 9.456 1.00 83.94 539 ASN A O 1
ATOM 4398 N N . ARG A 1 540 ? 17.313 9.324 7.342 1.00 85.19 540 ARG A N 1
ATOM 4399 C CA . ARG A 1 540 ? 15.927 9.804 7.438 1.00 85.19 540 ARG A CA 1
ATOM 4400 C C . ARG A 1 540 ? 15.819 11.285 7.787 1.00 85.19 540 ARG A C 1
ATOM 4402 O O . ARG A 1 540 ? 14.810 11.725 8.341 1.00 85.19 540 ARG A O 1
ATOM 4409 N N . LYS A 1 541 ? 16.827 12.079 7.434 1.00 89.12 541 LYS A N 1
ATOM 4410 C CA . LYS A 1 541 ? 16.710 13.531 7.455 1.00 89.12 541 LYS A CA 1
ATOM 4411 C C . LYS A 1 541 ? 16.019 13.970 6.174 1.00 89.12 541 LYS A C 1
ATOM 4413 O O . LYS A 1 541 ? 16.452 13.634 5.074 1.00 89.12 541 LYS A O 1
ATOM 4418 N N . ILE A 1 542 ? 14.935 14.720 6.327 1.00 94.44 542 ILE A N 1
ATOM 4419 C CA . ILE A 1 542 ? 14.190 15.237 5.184 1.00 94.44 542 ILE A CA 1
ATOM 4420 C C . ILE A 1 542 ? 15.054 16.199 4.362 1.00 94.44 542 ILE A C 1
ATOM 4422 O O . ILE A 1 542 ? 15.785 17.032 4.909 1.00 94.44 542 ILE A O 1
ATOM 4426 N N . ARG A 1 543 ? 14.992 16.055 3.039 1.00 95.12 543 ARG A N 1
ATOM 4427 C CA . ARG A 1 543 ? 15.677 16.916 2.070 1.00 95.12 543 ARG A CA 1
ATOM 4428 C C . ARG A 1 543 ? 14.761 18.075 1.652 1.00 95.12 543 ARG A C 1
ATOM 4430 O O . ARG A 1 543 ? 13.548 17.981 1.835 1.00 95.12 543 ARG A O 1
ATOM 4437 N N . PRO A 1 544 ? 15.292 19.146 1.030 1.00 97.38 544 PRO A N 1
ATOM 4438 C CA . PRO A 1 544 ? 14.468 20.257 0.543 1.00 97.38 544 PRO A CA 1
ATOM 4439 C C . PRO A 1 544 ? 13.307 19.820 -0.364 1.00 97.38 544 PRO A C 1
ATOM 4441 O O . PRO A 1 544 ? 12.202 20.340 -0.239 1.00 97.38 544 PRO A O 1
ATOM 4444 N N . VAL A 1 545 ? 13.527 18.820 -1.226 1.00 97.81 545 VAL A N 1
ATOM 4445 C CA . VAL A 1 545 ? 12.466 18.246 -2.070 1.00 97.81 545 VAL A CA 1
ATOM 4446 C C . VAL A 1 545 ? 11.393 17.513 -1.259 1.00 97.81 545 VAL A C 1
ATOM 4448 O O . VAL A 1 545 ? 10.223 17.597 -1.605 1.00 97.81 545 VAL A O 1
ATOM 4451 N N . GLY A 1 546 ? 11.748 16.884 -0.133 1.00 97.12 546 GLY A N 1
ATOM 4452 C CA . GLY A 1 546 ? 10.787 16.291 0.801 1.00 97.12 546 GLY A CA 1
ATOM 4453 C C . GLY A 1 546 ? 9.871 17.326 1.452 1.00 97.12 546 GLY A C 1
ATOM 4454 O O . GLY A 1 546 ? 8.671 17.088 1.578 1.00 97.12 546 GLY A O 1
ATOM 4455 N N . GLU A 1 547 ? 10.403 18.495 1.819 1.00 97.69 547 GLU A N 1
ATOM 4456 C CA . GLU A 1 547 ? 9.573 19.593 2.336 1.00 97.69 547 GLU A CA 1
ATOM 4457 C C . GLU A 1 547 ? 8.665 20.179 1.245 1.00 97.69 547 GLU A C 1
ATOM 4459 O O . GLU A 1 547 ? 7.484 20.422 1.493 1.00 97.69 547 GLU A O 1
ATOM 4464 N N . ALA A 1 548 ? 9.169 20.327 0.015 1.00 97.56 548 ALA A N 1
ATOM 4465 C CA . ALA A 1 548 ? 8.349 20.741 -1.125 1.00 97.56 548 ALA A CA 1
ATOM 4466 C C . ALA A 1 548 ? 7.245 19.714 -1.451 1.00 97.56 548 ALA A C 1
ATOM 4468 O O . ALA A 1 548 ? 6.111 20.089 -1.737 1.00 97.56 548 ALA A O 1
ATOM 4469 N N . TYR A 1 549 ? 7.536 18.416 -1.337 1.00 96.75 549 TYR A N 1
ATOM 4470 C CA . TYR A 1 549 ? 6.553 17.351 -1.539 1.00 96.75 549 TYR A CA 1
ATOM 4471 C C . TYR A 1 549 ? 5.437 17.393 -0.484 1.00 96.75 549 TYR A C 1
ATOM 4473 O O . TYR A 1 549 ? 4.259 17.283 -0.819 1.00 96.75 549 TYR A O 1
ATOM 4481 N N . LYS A 1 550 ? 5.775 17.643 0.791 1.00 95.69 550 LYS A N 1
ATOM 4482 C CA . LYS A 1 550 ? 4.770 17.891 1.843 1.00 95.69 550 LYS A CA 1
ATOM 4483 C C . LYS A 1 550 ? 3.902 19.110 1.544 1.00 95.69 550 LYS A C 1
ATOM 4485 O O . LYS A 1 550 ? 2.711 19.083 1.844 1.00 95.69 550 LYS A O 1
ATOM 4490 N N . GLN A 1 551 ? 4.484 20.170 0.983 1.00 95.19 551 GLN A N 1
ATOM 4491 C CA . GLN A 1 551 ? 3.726 21.350 0.580 1.00 95.19 551 GLN A CA 1
ATOM 4492 C C . GLN A 1 551 ? 2.711 21.007 -0.515 1.00 95.19 551 GLN A C 1
ATOM 4494 O O . GLN A 1 551 ? 1.551 21.381 -0.373 1.00 95.19 551 GLN A O 1
ATOM 4499 N N . ILE A 1 552 ? 3.107 20.234 -1.534 1.00 93.69 552 ILE A N 1
ATOM 4500 C CA . ILE A 1 552 ? 2.181 19.734 -2.562 1.00 93.69 552 ILE A CA 1
ATOM 4501 C C . ILE A 1 552 ? 1.030 18.954 -1.917 1.00 93.69 552 ILE A C 1
ATOM 4503 O O . ILE A 1 552 ? -0.127 19.248 -2.195 1.00 93.69 552 ILE A O 1
ATOM 4507 N N . ILE A 1 553 ? 1.320 18.009 -1.015 1.00 91.75 553 ILE A N 1
ATOM 4508 C CA . ILE A 1 553 ? 0.266 17.242 -0.331 1.00 91.75 553 ILE A CA 1
ATOM 4509 C C . ILE A 1 553 ? -0.695 18.188 0.395 1.00 91.75 553 ILE A C 1
ATOM 4511 O O . ILE A 1 553 ? -1.896 18.118 0.178 1.00 91.75 553 ILE A O 1
ATOM 4515 N N . LYS A 1 554 ? -0.179 19.119 1.202 1.00 91.25 554 LYS A N 1
ATOM 4516 C CA . LYS A 1 554 ? -1.009 20.046 1.984 1.00 91.25 554 LYS A CA 1
ATOM 4517 C C . LYS A 1 554 ? -1.863 20.976 1.116 1.00 91.25 554 LYS A C 1
ATOM 4519 O O . LYS A 1 554 ? -2.976 21.313 1.493 1.00 91.25 554 LYS A O 1
ATOM 4524 N N . GLU A 1 555 ? -1.329 21.452 -0.004 1.00 89.00 555 GLU A N 1
ATOM 4525 C CA . GLU A 1 555 ? -2.045 22.373 -0.895 1.00 89.00 555 GLU A CA 1
ATOM 4526 C C . GLU A 1 555 ? -3.098 21.665 -1.750 1.00 89.00 555 GLU A C 1
ATOM 4528 O O . GLU A 1 555 ? -4.082 22.286 -2.154 1.00 89.00 555 GLU A O 1
ATOM 4533 N N . TYR A 1 556 ? -2.888 20.380 -2.037 1.00 85.69 556 TYR A N 1
ATOM 4534 C CA . TYR A 1 556 ? -3.649 19.656 -3.048 1.00 85.69 556 TYR A CA 1
ATOM 4535 C C . TYR A 1 556 ? -4.343 18.387 -2.532 1.00 85.69 556 TYR A C 1
ATOM 4537 O O . TYR A 1 556 ? -4.919 17.659 -3.339 1.00 85.69 556 TYR A O 1
ATOM 4545 N N . GLU A 1 557 ? -4.361 18.139 -1.217 1.00 80.69 557 GLU A N 1
ATOM 4546 C CA . GLU A 1 557 ? -5.072 17.003 -0.601 1.00 80.69 557 GLU A CA 1
ATOM 4547 C C . GLU A 1 557 ? -6.584 17.015 -0.880 1.00 80.69 557 GLU A C 1
ATOM 4549 O O . GLU A 1 557 ? -7.203 15.958 -0.970 1.00 80.69 557 GLU A O 1
ATOM 4554 N N . GLU A 1 558 ? -7.174 18.196 -1.090 1.00 76.19 558 GLU A N 1
ATOM 4555 C CA . GLU A 1 558 ? -8.598 18.360 -1.412 1.00 76.19 558 GLU A CA 1
ATOM 4556 C C . GLU A 1 558 ? -8.893 18.349 -2.926 1.00 76.19 558 GLU A C 1
ATOM 4558 O O . GLU A 1 558 ? -10.048 18.502 -3.340 1.00 76.19 558 GLU A O 1
ATOM 4563 N N . ILE A 1 559 ? -7.879 18.190 -3.792 1.00 69.62 559 ILE A N 1
ATOM 4564 C CA . ILE A 1 559 ? -8.121 18.120 -5.237 1.00 69.62 559 ILE A CA 1
ATOM 4565 C C . ILE A 1 559 ? -8.859 16.822 -5.578 1.00 69.62 559 ILE A C 1
ATOM 4567 O O . ILE A 1 559 ? -8.339 15.719 -5.433 1.00 69.62 559 ILE A O 1
ATOM 4571 N N . SER A 1 560 ? -10.060 16.978 -6.141 1.00 58.56 560 SER A N 1
ATOM 4572 C CA . SER A 1 560 ? -10.811 15.886 -6.762 1.00 58.56 560 SER A CA 1
ATOM 4573 C C . SER A 1 560 ? -9.982 15.184 -7.841 1.00 58.56 560 SER A C 1
ATOM 4575 O O . SER A 1 560 ? -9.441 15.820 -8.747 1.00 58.56 560 SER A O 1
ATOM 4577 N N . VAL A 1 561 ? -9.965 13.851 -7.777 1.00 58.47 561 VAL A N 1
ATOM 4578 C CA . VAL A 1 561 ? -9.372 12.957 -8.786 1.00 58.47 561 VAL A CA 1
ATOM 4579 C C . VAL A 1 561 ? -10.051 13.124 -10.154 1.00 58.47 561 VAL A C 1
ATOM 4581 O O . VAL A 1 561 ? -9.428 12.916 -11.193 1.00 58.47 561 VAL A O 1
ATOM 4584 N N . VAL A 1 562 ? -11.318 13.549 -10.168 1.00 53.06 562 VAL A N 1
ATOM 4585 C CA . VAL A 1 562 ? -12.066 13.834 -11.396 1.00 53.06 562 VAL A CA 1
ATOM 4586 C C . VAL A 1 562 ? -11.733 15.257 -11.868 1.00 53.06 562 VAL A C 1
ATOM 4588 O O . VAL A 1 562 ? -11.948 16.199 -11.091 1.00 53.06 562 VAL A O 1
ATOM 4591 N N . PRO A 1 563 ? -11.243 15.449 -13.113 1.00 48.50 563 PRO A N 1
ATOM 4592 C CA . PRO A 1 563 ? -11.068 16.776 -13.694 1.00 48.50 563 PRO A CA 1
ATOM 4593 C C . PRO A 1 563 ? -12.389 17.550 -13.628 1.00 48.50 563 PRO A C 1
ATOM 4595 O O . PRO A 1 563 ? -13.463 16.965 -13.766 1.00 48.50 563 PRO A O 1
ATOM 4598 N N . ARG A 1 564 ? -12.341 18.875 -13.445 1.00 42.00 564 ARG A N 1
ATOM 4599 C CA . ARG A 1 564 ? -13.526 19.746 -13.568 1.00 42.00 564 ARG A CA 1
ATOM 4600 C C . ARG A 1 564 ? -13.973 19.845 -15.036 1.00 42.00 564 ARG A C 1
ATOM 4602 O O . ARG A 1 564 ? -13.949 20.909 -15.638 1.00 42.00 564 ARG A O 1
ATOM 4609 N N . SER A 1 565 ? -14.392 18.731 -15.613 1.00 37.44 565 SER A N 1
ATOM 4610 C CA . SER A 1 565 ? -15.177 18.637 -16.835 1.00 37.44 565 SER A CA 1
ATOM 4611 C C . SER A 1 565 ? -16.034 17.383 -16.694 1.00 37.44 565 SER A C 1
ATOM 4613 O O . SER A 1 565 ? -15.542 16.260 -16.636 1.00 37.44 565 SER A O 1
ATOM 4615 N N . GLY A 1 566 ? -17.337 17.590 -16.504 1.00 38.09 566 GLY A N 1
ATOM 4616 C CA . GLY A 1 566 ? -18.268 16.512 -16.200 1.00 38.09 566 GLY A CA 1
ATOM 4617 C C . GLY A 1 566 ? -18.295 15.478 -17.316 1.00 38.09 566 GLY A C 1
ATOM 4618 O O . GLY A 1 566 ? -18.725 15.804 -18.409 1.00 38.09 566 GLY A O 1
ATOM 4619 N N . ILE A 1 567 ? -17.831 14.270 -17.012 1.00 33.97 567 ILE A N 1
ATOM 4620 C CA . ILE A 1 567 ? -18.214 12.959 -17.550 1.00 33.97 567 ILE A CA 1
ATOM 4621 C C . ILE A 1 567 ? -17.488 11.974 -16.626 1.00 33.97 567 ILE A C 1
ATOM 4623 O O . ILE A 1 567 ? -16.277 11.828 -16.730 1.00 33.97 567 ILE A O 1
ATOM 4627 N N . LEU A 1 568 ? -18.234 11.408 -15.670 1.00 29.27 568 LEU A N 1
ATOM 4628 C CA . LEU A 1 568 ? -17.976 10.226 -14.823 1.00 29.27 568 LEU A CA 1
ATOM 4629 C C . LEU A 1 568 ? -18.567 10.473 -13.427 1.00 29.27 568 LEU A C 1
ATOM 4631 O O . LEU A 1 568 ? -17.869 10.744 -12.454 1.00 29.27 568 LEU A O 1
ATOM 4635 N N . SER A 1 569 ? -19.896 10.386 -13.336 1.00 24.31 569 SER A N 1
ATOM 4636 C CA . SER A 1 569 ? -20.546 10.003 -12.084 1.00 24.31 569 SER A CA 1
ATOM 4637 C C . SER A 1 569 ? -20.272 8.515 -11.874 1.00 24.31 569 SER A C 1
ATOM 4639 O O . SER A 1 569 ? -20.825 7.685 -12.596 1.00 24.31 569 SER A O 1
ATOM 4641 N N . VAL A 1 570 ? -19.403 8.181 -10.927 1.00 26.59 570 VAL A N 1
ATOM 4642 C CA . VAL A 1 570 ? -19.302 6.813 -10.415 1.00 26.59 570 VAL A CA 1
ATOM 4643 C C . VAL A 1 570 ? -20.379 6.682 -9.338 1.00 26.59 570 VAL A C 1
ATOM 4645 O O . VAL A 1 570 ? -20.328 7.395 -8.337 1.00 26.59 570 VAL A O 1
ATOM 4648 N N . THR A 1 571 ? -21.399 5.867 -9.610 1.00 27.67 571 THR A N 1
ATOM 4649 C CA . THR A 1 571 ? -22.367 5.370 -8.616 1.00 27.67 571 THR A CA 1
ATOM 4650 C C . THR A 1 571 ? -21.770 4.254 -7.790 1.00 27.67 571 THR A C 1
ATOM 4652 O O . THR A 1 571 ? -21.093 3.408 -8.420 1.00 27.67 571 THR A O 1
#

pLDDT: mean 90.96, std 9.65, range [24.31, 98.5]